Protein 1PD0 (pdb70)

Radius of gyration: 26.99 Å; Cα contacts (8 Å, |Δi|>4): 1681; chains: 2; bounding box: 67×77×67 Å

Solvent-accessible surface area: 30040 Å² total; per-residue (Å²): 127,116,13,25,113,41,145,102,26,36,4,49,108,36,38,71,8,42,18,68,11,25,120,109,109,24,19,93,44,18,20,35,79,139,70,22,38,43,68,60,172,124,0,23,5,41,58,90,24,3,36,1,0,0,7,0,0,0,42,33,45,84,19,27,169,108,0,94,6,12,6,0,0,10,0,22,2,11,34,40,1,71,34,117,59,114,76,17,52,59,13,135,84,26,22,25,9,47,0,158,153,37,100,1,9,2,2,1,2,0,48,32,39,90,148,17,158,74,2,98,2,22,5,18,139,42,16,6,99,21,47,177,95,2,76,181,181,160,60,24,91,71,40,29,1,0,74,8,1,16,3,4,1,48,18,29,175,124,35,41,192,89,162,30,4,5,3,3,3,0,0,0,1,0,0,0,34,39,0,42,156,24,13,1,4,45,6,0,1,67,4,0,48,141,25,3,120,44,5,10,43,112,34,110,98,1,82,0,2,4,0,0,0,3,46,6,2,12,21,5,84,7,53,85,35,99,123,127,92,73,54,81,85,54,78,78,34,162,157,108,135,50,21,23,10,33,8,126,39,1,59,107,20,0,57,58,4,0,75,81,0,42,110,71,9,124,97,21,140,56,75,49,0,0,1,0,8,0,0,92,15,0,37,142,23,6,12,72,52,3,1,3,0,0,0,1,2,3,14,28,1,57,58,25,83,4,111,17,141,252,92,68,16,1,108,77,8,4,50,57,0,30,151,36,48,0,0,0,1,0,0,0,0,6,68,80,38,1,13,1,46,23,4,1,23,0,0,16,76,5,0,1,12,9,31,22,10,25,12,5,13,28,187,63,100,22,6,51,64,41,0,26,36,8,0,16,51,5,1,12,2,6,3,0,5,33,0,43,0,71,4,40,23,7,81,11,15,116,17,25,103,36,26,15,0,8,39,47,172,116,57,57,55,0,32,0,9,0,0,7,2,13,4,8,7,6,0,34,4,53,9,71,114,56,11,135,36,74,28,0,12,0,0,0,8,0,42,0,1,12,5,31,39,53,36,35,0,13,3,0,1,2,0,0,1,1,10,119,39,20,36,45,0,1,5,2,0,2,19,10,0,0,0,8,8,29,2,9,30,0,4,45,74,12,85,112,62,42,52,86,60,0,42,87,40,0,37,114,6,0,54,33,1,1,35,14,1,87,170,50,30,179,129,75,65,57,2,63,0,0,29,28,0,46,0,2,0,0,0,0,4,0,0,17,5,21,30,0,0,30,33,63,168,14,37,60,0,11,26,8,26,12,9,4,39,2,29,2,25,4,19,137,11,4,10,27,10,3,3,4,42,0,7,15,0,50,99,21,57,114,115,2,0,72,85,146,108,84,31,44,62,14,131,46,34,18,0,8,64,96,66,24,79,178,106,0,0,3,0,1,1,16,10,45,28,0,0,0,38,0,0,18,84,9,91,64,61,23,0,95,44,0,20,29,57,115,66,14,150,101,12,43,42,2,43,80,71,15,50,94,22,128,158,14,114,24,0,80,19,0,50,24,0,6,82,35,11,25,89,34,60,16,8,4,34,30,3,3,1,12,0,0,40,3,118,120,206,95,14,53,14,9,66,99,11,2,63,10,13,6,9,16,30,140,40,152,125,29,52,20,7,136,86,2,0,93,62,2,51,73,129,24,63,255,62,138,0,26,30,15,11,60,73,167

Secondary structure (DSSP, 8-state):
-------EEEGGGS-S--GGGGGSPPPP----GGGSSS-SGGGS--TTTEEESBSSEESSHHHHHHH----EEEE-S--SSSTTSSPPPB--S----B-SSS-PBP-TT-EEETTTTEEE-TTT--EEEPPGGGG----GGGSHHHH-SEEEEE--GGG-SS-----BEEEEEE-SHHHHHHTHHHHHHHHHHTTTTTS--TTS--EE-EEEESSSEEEEE---GGG--EEE----TT--TTTSEETTTTHHHHHHHHHHHHHHTTT-------HHHHHHHHHHHHTTT-EEEEEEESS---SSTT------HHHHHHHHHTTTTEEEEEEEEESB---HHHHHHHHHTTT--EEEEET--TTSHHHHHHHHHHHHHHHH---EEEEEEEEEE-TTEEEEEEESSSB-SSSS-EEEEEE-SS--EEEEEEE-SPP-SSEEEEEEEEEEEETTTEEEEEEEEEEEEEES-HHHHHHTB-HHHHHHHHHHHHHHHHHHT-HHHHHHHHHHHHHHHHHHHHHH-------EEEGGGTTHHHHHHHHHTSTTT-SS---HHHHHHHHHHHHHS-HHHHHHHHS-EEEE-TT--SSTTSB--PBP-PPPBPSSGGG--TT-EEEEE-SS-EEEEE-TT--HHHHHHHHS-S-GGGS--EE-PPP--TT-HHHHHHHHHHHHHT--SS------EEEEE---HHHHHHHHHHHHT-TTS-BTTB--HHHHHHHHHHHT--/-B--SSTT--

B-factor: mean 50.86, std 12.51, range [22.78, 99.87]

Organism: Saccharomyces cerevisiae (strain ATCC 204508 / S288c) (NCBI:txid559292)

CATH classification: 1.20.120.730 (+4 more: 2.30.30.380, 2.60.40.1670, 3.40.50.410)

InterPro domains:
  IPR006895 Zinc finger, Sec23/Sec24-type [PF04810] (228-264)
  IPR006896 Sec23/Sec24, trunk domain [PF04811] (301-548)
  IPR006900 Sec23/Sec24, helical domain [PF04815] (647-749)
  IPR007123 Gelsolin-like domain [PF00626] (781-856)
  IPR012990 Sec23/Sec24, beta-sandwich [PF08033] (554-636)
  IPR029006 ADF-H/Gelsolin-like domain superfamily [G3DSA:3.40.20.10] (754-905)
  IPR036174 Zinc finger, Sec23/Sec24-type superfamily [SSF82919] (217-299)
  IPR036175 Sec23/Sec24 helical domain superfamily [SSF81811] (647-753)
  IPR036180 Gelsolin-like domain superfamily [SSF82754] (754-925)
  IPR036465 von Willebrand factor A-like domain superfamily [G3DSA:3.40.50.410] (303-550)
  IPR036465 von Willebrand factor A-like domain superfamily [SSF53300] (301-552)
  IPR041742 Sec24-like, trunk domain [cd01479] (301-552)
  IPR050550 SEC23/SEC24 family, SEC24 subfamily [PTHR13803] (19-924)

Sequence (744 aa):
RPMNQLYPIDLLTELPPPITDLTLPPPPLVIPPERMLVPSELSNASPDYIRSTLNAVPKNSSLLKKSKLPFGLVIRPYQHLYDDIDPPPLNEDGLIVRCRRCRSYMNPFVTFIEQGRRWRCNFCRLANDVPMQMDQPKSRYDRNEIKCAVMEYMAPKEYTLRQPPPATYCFLIDVSQSSIKSGLLATTINTLLQNLDSIPNHDERTRISILCVDNAIHYFKIPLDSENINMMDIADLEEPNSMVVSLKACRQNIETLLTKIPQIFQSNLITNFALGPALKSAYHLIGGVGGKIIVVSGTLPNLGIGKLQRDSFYKNFTIDCSKVQITVDLFLASEDYMDVASLSNLSRFTAGQTHFYPGFSGKNPNDIVKFSTEFAKHISMDFCMETVMRARGSTGLRMSRFYGHFFNRSSDLCAFSTMPRDQSYLFEVNVDESIMADYCYVQVAVLLSLNNSQRRIRIITLAMPTTESLAEVYASADQLAIASFYNSKAVEKALNSSLDDARVLINKSVQDILATYKKEIVGGAPLRLCANLRMFPLLMHSLTKHMAFRSGIVPSDHRASALNNLESLPLKYLIKNIYPDVYSLHDMADEAGLPVGTIVLPQPINATSSLFERYGLYLIDNGNELFLWMGGDAVPALVFDVFGTQDIFDIPIGKQEIPVVENSEFNQRVRNIINQLRNHDDVITYQSLYIVRGAAREVATLRLWASSTLVEDKILNNESYREFLQIMKARISKTYNNSNPFMT

Nearest PDB structures (foldseek):
  1pd0-assembly1_A  TM=1.001E+00  e=0.000E+00  Saccharomyces cerevisiae
  1pcx-assembly1_A  TM=1.001E+00  e=0.000E+00  Saccharomyces cerevisiae
  1pd1-assembly1_A  TM=1.001E+00  e=0.000E+00  Saccharomyces cerevisiae
  3eh1-assembly1_A  TM=9.092E-01  e=3.260E-82  Homo sapiens
  2nut-assembly1_B  TM=8.930E-01  e=1.248E-79  Homo sapiens

Foldseek 3Di:
DPQFFFFKDFLLVQPPPPVVLLPDDFFDFDDDPVQFPADDPQQFFDVQAKDWLFQAAALFFVLQVLLLFFTKMWGALFFFLDCVPPHAAEAEPQDWDADPPQRDTQARRWAQDDVNQWIQDQFERDIGGDDPVCQDVPHVCVDCRRHGLWYKYFHDPVLDDDFFFAAFEEEEEELAPQCLQQCVLVLVLVLCLVFLVLFDCLAQAYKYAYWYFFQWTWFFQQDFPVPDTDIDTGNPLVDEHSGTDRCPRRVVRVNVVSVCVCVVSNPHNGQAGACLSNLVVVCVHQLVAEHEYEYEDAHQHCHHPPGDDCDCSLVVSLVVCLVRLYAYEEEHAYCDDHPCVVVQVNRQAQQYGYHYHHHRGVVDVLSSVQSSLLVNSQSSGWKWAQKKKAKRKGPQKDFDDKFTRFHDDPDRMTTHRMHTQFWIIMTGMHGHDRHDDQKMKMKMWMFTQTNNSTTMIIIRIHMHGYDNDSSSRQSSRQQLVSLLVLLQVLLVCPSVPNLVVSLVSLLVSVLSNQLSCPVVDDPDQGSMGGDNNSCNLVQSLLQCLQLCRDDDDDDSNVNSNSSSCLRIGNSSLNSCLSAKFKAWQVPFDPQQLDPCLAGDHGHGDALACVPVDLQTWMWIDNSQAIETEGRQNHQLVVVCLWANGSDLVPDDFFQDDTDDRPPRSSNSSVNNNLVNSQDDRRHSGGHTYGYAYHPPVSNVVVCLVSSSNSSQPDDDPRHGSSVSSVVSSVVSDD/DDDDVDPPDD

Structure (mmCIF, N/CA/C/O backbone):
data_1PD0
#
_entry.id   1PD0
#
_cell.length_a   94.527
_cell.length_b   94.527
_cell.length_c   197.935
_cell.angle_alpha   90.00
_cell.angle_beta   90.00
_cell.angle_gamma   120.00
#
_symmetry.space_group_name_H-M   'P 32 2 1'
#
loop_
_entity.id
_entity.type
_entity.pdbx_description
1 polymer 'Protein transport protein Sec24'
2 polymer 'COPII-binding peptide of the integral membrane protein SED5'
3 non-polymer 'ZINC ION'
4 water water
#
loop_
_atom_site.group_PDB
_atom_site.id
_atom_site.type_symbol
_atom_site.label_atom_id
_atom_site.label_alt_id
_atom_site.label_comp_id
_atom_site.label_asym_id
_atom_site.label_entity_id
_atom_site.label_seq_id
_atom_site.pdbx_PDB_ins_code
_atom_site.Cartn_x
_atom_site.Cartn_y
_atom_site.Cartn_z
_atom_site.occupancy
_atom_site.B_iso_or_equiv
_atom_site.auth_seq_id
_atom_site.auth_comp_id
_atom_site.auth_asym_id
_atom_site.auth_atom_id
_atom_site.pdbx_PDB_model_num
ATOM 1 N N . ARG A 1 17 ? -7.972 83.437 42.320 1.00 87.24 133 ARG A N 1
ATOM 2 C CA . ARG A 1 17 ? -6.910 82.428 42.026 1.00 86.96 133 ARG A CA 1
ATOM 3 C C . ARG A 1 17 ? -7.291 81.506 40.868 1.00 85.95 133 ARG A C 1
ATOM 4 O O . ARG A 1 17 ? -8.467 81.389 40.509 1.00 85.69 133 ARG A O 1
ATOM 12 N N . PRO A 1 18 ? -6.290 80.846 40.261 1.00 84.48 134 PRO A N 1
ATOM 13 C CA . PRO A 1 18 ? -6.495 79.928 39.135 1.00 82.16 134 PRO A CA 1
ATOM 14 C C . PRO A 1 18 ? -7.363 78.705 39.436 1.00 79.01 134 PRO A C 1
ATOM 15 O O . PRO A 1 18 ? -7.035 77.599 39.008 1.00 79.53 134 PRO A O 1
ATOM 19 N N . MET A 1 19 ? -8.461 78.893 40.164 1.00 74.77 135 MET A N 1
ATOM 20 C CA . MET A 1 19 ? -9.348 77.772 40.475 1.00 70.53 135 MET A CA 1
ATOM 21 C C . MET A 1 19 ? -9.816 77.103 39.181 1.00 68.68 135 MET A C 1
ATOM 22 O O . MET A 1 19 ? -10.358 77.767 38.298 1.00 69.06 135 MET A O 1
ATOM 27 N N . ASN A 1 20 ? -9.597 75.794 39.070 1.00 67.01 136 ASN A N 1
ATOM 28 C CA . ASN A 1 20 ? -10.005 75.036 37.885 1.00 64.97 136 ASN A CA 1
ATOM 29 C C . ASN A 1 20 ? -11.384 75.489 37.413 1.00 64.72 136 ASN A C 1
ATOM 30 O O . ASN A 1 20 ? -12.292 75.679 38.221 1.00 63.76 136 ASN A O 1
ATOM 35 N N . GLN A 1 21 ? -11.546 75.653 36.105 1.00 65.43 137 GLN A N 1
ATOM 36 C CA . GLN A 1 21 ? -12.827 76.098 35.566 1.00 66.76 137 GLN A CA 1
ATOM 37 C C . GLN A 1 21 ? -13.751 74.989 35.082 1.00 65.10 137 GLN A C 1
ATOM 38 O O . GLN A 1 21 ? -13.302 73.929 34.651 1.00 63.83 137 GLN A O 1
ATOM 44 N N . LEU A 1 22 ? -15.050 75.259 35.154 1.00 63.52 138 LEU A N 1
ATOM 45 C CA . LEU A 1 22 ? -16.068 74.315 34.717 1.00 62.66 138 LEU A CA 1
ATOM 46 C C . LEU A 1 22 ? -16.146 74.295 33.184 1.00 62.61 138 LEU A C 1
ATOM 47 O O . LEU A 1 22 ? -16.313 75.342 32.557 1.00 63.41 138 LEU A O 1
ATOM 52 N N . TYR A 1 23 ? -16.005 73.115 32.583 1.00 61.94 139 TYR A N 1
ATOM 53 C CA . TYR A 1 23 ? -16.090 72.966 31.125 1.00 62.15 139 TYR A CA 1
ATOM 54 C C . TYR A 1 23 ? -17.289 72.088 30.792 1.00 60.19 139 TYR A C 1
ATOM 55 O O . TYR A 1 23 ? -17.171 70.866 30.692 1.00 59.45 139 TYR A O 1
ATOM 64 N N . PRO A 1 24 ? -18.467 72.704 30.614 1.00 59.62 140 PRO A N 1
ATOM 65 C CA . PRO A 1 24 ? -19.694 71.965 30.299 1.00 58.27 140 PRO A CA 1
ATOM 66 C C . PRO A 1 24 ? -19.669 71.180 28.996 1.00 57.04 140 PRO A C 1
ATOM 67 O O . PRO A 1 24 ? -19.119 71.632 27.985 1.00 57.01 140 PRO A O 1
ATOM 71 N N . ILE A 1 25 ? -20.264 69.991 29.041 1.00 54.39 141 ILE A N 1
ATOM 72 C CA . ILE A 1 25 ? -20.352 69.116 27.879 1.00 51.97 141 ILE A CA 1
ATOM 73 C C . ILE A 1 25 ? -21.725 68.464 27.865 1.00 50.82 141 ILE A C 1
ATOM 74 O O . ILE A 1 25 ? -22.443 68.485 28.864 1.00 49.21 141 ILE A O 1
ATOM 79 N N . ASP A 1 26 ? -22.076 67.890 26.721 1.00 50.35 142 ASP A N 1
ATOM 80 C CA . ASP A 1 26 ? -23.336 67.185 26.551 1.00 49.75 142 ASP A CA 1
ATOM 81 C C . ASP A 1 26 ? -22.909 65.734 26.378 1.00 50.03 142 ASP A C 1
ATOM 82 O O . ASP A 1 26 ? -22.210 65.410 25.422 1.00 50.22 142 ASP A O 1
ATOM 87 N N . LEU A 1 27 ? -23.307 64.860 27.295 1.00 49.96 143 LEU A N 1
ATOM 88 C CA . LEU A 1 27 ? -22.918 63.460 27.181 1.00 49.85 143 LEU A CA 1
ATOM 89 C C . LEU A 1 27 ? -23.441 62.784 25.914 1.00 51.39 143 LEU A C 1
ATOM 90 O O . LEU A 1 27 ? -22.804 61.874 25.386 1.00 51.51 143 LEU A O 1
ATOM 95 N N . LEU A 1 28 ? -24.586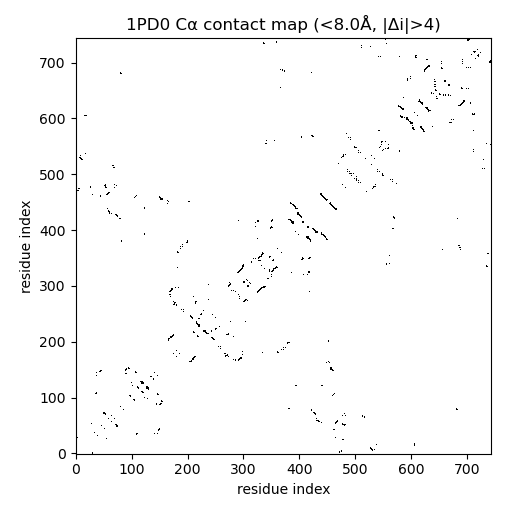 63.244 25.414 1.00 52.78 144 LEU A N 1
ATOM 96 C CA . LEU A 1 28 ? -25.188 62.654 24.219 1.00 53.56 144 LEU A CA 1
ATOM 97 C C . LEU A 1 28 ? -24.452 63.013 22.931 1.00 54.11 144 LEU A C 1
ATOM 98 O O . LEU A 1 28 ? -24.635 62.371 21.897 1.00 53.90 144 LEU A O 1
ATOM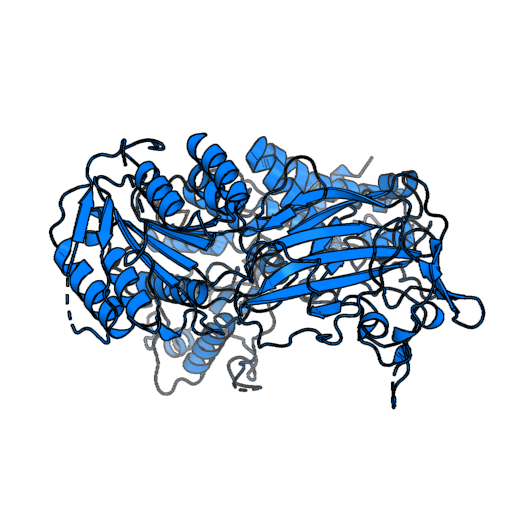 103 N N . THR A 1 29 ? -23.610 64.034 23.009 1.00 55.04 145 THR A N 1
ATOM 104 C CA . THR A 1 29 ? -22.834 64.503 21.866 1.00 55.60 145 THR A CA 1
ATOM 105 C C . THR A 1 29 ? -21.459 63.832 21.824 1.00 55.98 145 THR A C 1
ATOM 106 O O . THR A 1 29 ? -20.671 64.046 20.898 1.00 56.80 145 THR A O 1
ATOM 110 N N . GLU A 1 30 ? -21.178 62.995 22.816 1.00 55.27 146 GLU A N 1
ATOM 111 C CA . GLU A 1 30 ? -19.886 62.336 22.874 1.00 53.92 146 GLU A CA 1
ATOM 112 C C . GLU A 1 30 ? -19.975 60.816 22.845 1.00 54.01 146 GLU A C 1
ATOM 113 O O . GLU A 1 30 ? -19.536 60.134 23.778 1.00 56.42 146 GLU A O 1
ATOM 119 N N . LEU A 1 31 ? -20.547 60.289 21.766 1.00 52.20 147 LEU A N 1
ATOM 120 C CA . LEU A 1 31 ? -20.669 58.849 21.600 1.00 50.88 147 LEU A CA 1
ATOM 121 C C . LEU A 1 31 ? -20.164 58.434 20.230 1.00 49.91 147 LEU A C 1
ATOM 122 O O . LEU A 1 31 ? -20.551 58.998 19.216 1.00 48.73 147 LEU A O 1
ATOM 127 N N . PRO A 1 32 ? -19.265 57.442 20.186 1.00 51.44 148 PRO A N 1
ATOM 128 C CA . PRO A 1 32 ? -18.707 56.702 21.328 1.00 50.99 148 PRO A CA 1
ATOM 129 C C . PRO A 1 32 ? -18.024 57.606 22.354 1.00 50.75 148 PRO A C 1
ATOM 130 O O . PRO A 1 32 ? -17.675 58.751 22.057 1.00 52.63 148 PRO A O 1
ATOM 134 N N . PRO A 1 33 ? -17.825 57.104 23.580 1.00 49.57 149 PRO A N 1
ATOM 135 C CA . PRO A 1 33 ? -17.170 57.917 24.616 1.00 47.95 149 PRO A CA 1
ATOM 136 C C . PRO A 1 33 ? -15.700 58.172 24.258 1.00 44.79 149 PRO A C 1
ATOM 137 O O . PRO A 1 33 ? -15.052 57.311 23.666 1.00 44.16 149 PRO A O 1
ATOM 141 N N . PRO A 1 34 ? -15.166 59.358 24.602 1.00 42.61 150 PRO A N 1
ATOM 142 C CA . PRO A 1 34 ? -13.765 59.718 24.323 1.00 42.74 150 PRO A CA 1
ATOM 143 C C . PRO A 1 34 ? -12.879 58.970 25.330 1.00 43.52 150 PRO A C 1
ATOM 144 O O . PRO A 1 34 ? -12.228 59.582 26.183 1.00 42.57 150 PRO A O 1
ATOM 148 N N . ILE A 1 35 ? -12.859 57.647 25.228 1.00 44.06 151 ILE A N 1
ATOM 149 C CA . ILE A 1 35 ? -12.104 56.834 26.167 1.00 44.81 151 ILE A CA 1
ATOM 150 C C . ILE A 1 35 ? -10.648 57.201 26.385 1.00 45.04 151 ILE A C 1
ATOM 151 O O . ILE A 1 35 ? -9.993 56.600 27.243 1.00 44.92 151 ILE A O 1
ATOM 156 N N . THR A 1 36 ? -10.127 58.164 25.625 1.00 43.19 152 THR A N 1
ATOM 157 C CA . THR A 1 36 ? -8.741 58.567 25.829 1.00 42.61 152 THR A CA 1
ATOM 158 C C . THR A 1 36 ? -8.647 59.270 27.188 1.00 42.16 152 THR A C 1
ATOM 159 O O . THR A 1 36 ? -7.576 59.331 27.794 1.00 41.41 152 THR A O 1
ATOM 163 N N . ASP A 1 37 ? -9.781 59.777 27.668 1.00 41.14 153 ASP A N 1
ATOM 164 C CA . ASP A 1 37 ? -9.837 60.464 28.958 1.00 42.61 153 ASP A CA 1
ATOM 165 C C . ASP A 1 37 ? -9.399 59.574 30.120 1.00 43.34 153 ASP A C 1
ATOM 166 O O . ASP A 1 37 ? -8.854 60.060 31.113 1.00 41.60 153 ASP A O 1
ATOM 171 N N . LEU A 1 38 ? -9.647 58.274 30.004 1.00 43.81 154 LEU A N 1
ATOM 172 C CA . LEU A 1 38 ? -9.274 57.350 31.064 1.00 45.04 154 LEU A CA 1
ATOM 173 C C . LEU A 1 38 ? -7.791 57.467 31.399 1.00 46.13 154 LEU A C 1
ATOM 174 O O . LEU A 1 38 ? -7.363 57.040 32.476 1.00 47.79 154 LEU A O 1
ATOM 179 N N . THR A 1 39 ? -7.014 58.053 30.489 1.00 44.52 155 THR A N 1
ATOM 180 C CA . THR A 1 39 ? -5.577 58.186 30.702 1.00 45.26 155 THR A CA 1
ATOM 181 C C . THR A 1 39 ? -5.078 59.581 31.067 1.00 45.74 155 THR A C 1
ATOM 182 O O . THR A 1 39 ? -3.880 59.769 31.270 1.00 47.36 155 THR A O 1
ATOM 186 N N . LEU A 1 40 ? -5.974 60.558 31.150 1.00 45.11 156 LEU A N 1
ATOM 187 C CA . LEU A 1 40 ? -5.571 61.917 31.514 1.00 45.25 156 LEU A CA 1
ATOM 188 C C . LEU A 1 40 ? -5.382 62.044 33.031 1.00 45.80 156 LEU A C 1
ATOM 189 O O . LEU A 1 40 ? -6.033 61.343 33.806 1.00 46.13 156 LEU A O 1
ATOM 194 N N . PRO A 1 41 ? -4.480 62.940 33.474 1.00 45.06 157 PRO A N 1
ATOM 195 C CA . PRO A 1 41 ? -4.268 63.103 34.918 1.00 42.36 157 PRO A CA 1
ATOM 196 C C . PRO A 1 41 ? -5.498 63.795 35.491 1.00 39.81 157 PRO A C 1
ATOM 197 O O . PRO A 1 41 ? -6.274 64.400 34.756 1.00 37.81 157 PRO A O 1
ATOM 201 N N . PRO A 1 42 ? -5.694 63.716 36.809 1.00 38.21 158 PRO A N 1
ATOM 202 C CA . PRO A 1 42 ? -6.857 64.366 37.416 1.00 40.49 158 PRO A CA 1
ATOM 203 C C . PRO A 1 42 ? -6.737 65.889 37.383 1.00 41.50 158 PRO A C 1
ATOM 204 O O . PRO A 1 42 ? -5.702 66.427 37.006 1.00 41.80 158 PRO A O 1
ATOM 208 N N . PRO A 1 43 ? -7.807 66.608 37.759 1.00 42.82 159 PRO A N 1
ATOM 209 C CA . PRO A 1 43 ? -7.737 68.072 37.747 1.00 44.46 159 PRO A CA 1
ATOM 210 C C . PRO A 1 43 ? -6.548 68.563 38.580 1.00 46.88 159 PRO A C 1
ATOM 211 O O . PRO A 1 43 ? -6.165 67.930 39.569 1.00 48.21 159 PRO A O 1
ATOM 215 N N . PRO A 1 44 ? -5.946 69.696 38.192 1.00 47.06 160 PRO A N 1
ATOM 216 C CA . PRO A 1 44 ? -4.804 70.200 38.958 1.00 45.66 160 PRO A CA 1
ATOM 217 C C . PRO A 1 44 ? -5.181 70.612 40.376 1.00 45.25 160 PRO A C 1
ATOM 218 O O . PRO A 1 44 ? -6.344 70.887 40.676 1.00 43.63 160 PRO A O 1
ATOM 222 N N . LEU A 1 45 ? -4.179 70.636 41.247 1.00 45.48 161 LEU A N 1
ATOM 223 C CA . LEU A 1 45 ? -4.362 71.049 42.630 1.00 43.05 161 LEU A CA 1
ATOM 224 C C . LEU A 1 45 ? -3.852 72.479 42.695 1.00 41.17 161 LEU A C 1
ATOM 225 O O . LEU A 1 45 ? -2.655 72.709 42.816 1.00 41.57 161 LEU A O 1
ATOM 230 N N . VAL A 1 46 ? -4.776 73.430 42.591 1.00 42.01 162 VAL A N 1
ATOM 231 C CA . VAL A 1 46 ? -4.467 74.859 42.600 1.00 42.31 162 VAL A CA 1
ATOM 232 C C . VAL A 1 46 ? -3.872 75.381 43.905 1.00 43.60 162 VAL A C 1
ATOM 233 O O . VAL A 1 46 ? -4.595 75.858 44.778 1.00 43.72 162 VAL A O 1
ATOM 237 N N . ILE A 1 47 ? -2.556 75.294 44.040 1.00 45.06 163 ILE A N 1
ATOM 238 C CA . ILE A 1 47 ? -1.904 75.795 45.235 1.00 46.97 163 ILE A CA 1
ATOM 239 C C . ILE A 1 47 ? -0.882 76.843 44.822 1.00 47.91 163 ILE A C 1
ATOM 240 O O . ILE A 1 47 ? 0.109 76.520 44.169 1.00 48.83 163 ILE A O 1
ATOM 245 N N . PRO A 1 48 ? -1.110 78.116 45.188 1.00 49.11 164 PRO A N 1
ATOM 246 C CA . PRO A 1 48 ? -0.154 79.168 44.815 1.00 49.53 164 PRO A CA 1
ATOM 247 C C . PRO A 1 48 ? 1.187 78.902 45.491 1.00 50.18 164 PRO A C 1
ATOM 248 O O . PRO A 1 48 ? 1.239 78.254 46.534 1.00 51.88 164 PRO A O 1
ATOM 252 N N . PRO A 1 49 ? 2.287 79.395 44.905 1.00 50.04 165 PRO A N 1
ATOM 253 C CA . PRO A 1 49 ? 3.642 79.214 45.436 1.00 50.44 165 PRO A CA 1
ATOM 254 C C . PRO A 1 49 ? 3.878 79.667 46.881 1.00 50.80 165 PRO A C 1
ATOM 255 O O . PRO A 1 49 ? 4.718 79.094 47.579 1.00 49.69 165 PRO A O 1
ATOM 259 N N . GLU A 1 50 ? 3.143 80.681 47.329 1.00 51.79 166 GLU A N 1
ATOM 260 C CA . GLU A 1 50 ? 3.307 81.195 48.689 1.00 55.93 166 GLU A CA 1
ATOM 261 C C . GLU A 1 50 ? 2.934 80.197 49.785 1.00 56.97 166 GLU A C 1
ATOM 262 O O . GLU A 1 50 ? 3.500 80.242 50.878 1.00 57.51 166 GLU A O 1
ATOM 268 N N . ARG A 1 51 ? 1.988 79.304 49.503 1.00 57.43 167 ARG A N 1
ATOM 269 C CA . ARG A 1 51 ? 1.554 78.331 50.497 1.00 57.61 167 ARG A CA 1
ATOM 270 C C . ARG A 1 51 ? 2.565 77.198 50.697 1.00 56.69 167 ARG A C 1
ATOM 271 O O . ARG A 1 51 ? 2.451 76.427 51.645 1.00 56.92 167 ARG A O 1
ATOM 279 N N . MET A 1 52 ? 3.562 77.113 49.820 1.00 55.10 168 MET A N 1
ATOM 280 C CA . MET A 1 52 ? 4.585 76.074 49.925 1.00 55.09 168 MET A CA 1
ATOM 281 C C . MET A 1 52 ? 5.950 76.646 50.312 1.00 54.46 168 MET A C 1
ATOM 282 O O . MET A 1 52 ? 6.438 77.580 49.680 1.00 55.09 168 MET A O 1
ATOM 287 N N . LEU A 1 53 ? 6.576 76.075 51.337 1.00 53.42 169 LEU A N 1
ATOM 288 C CA . LEU A 1 53 ? 7.880 76.549 51.788 1.00 52.10 169 LEU A CA 1
ATOM 289 C C . LEU A 1 53 ? 8.910 76.605 50.663 1.00 52.16 169 LEU A C 1
ATOM 290 O O . LEU A 1 53 ? 9.664 77.574 50.558 1.00 54.31 169 LEU A O 1
ATOM 295 N N . VAL A 1 54 ? 8.946 75.566 49.831 1.00 51.71 170 VAL A N 1
ATOM 296 C CA . VAL A 1 54 ? 9.878 75.504 48.701 1.00 50.84 170 VAL A CA 1
ATOM 297 C C . VAL A 1 54 ? 9.143 74.984 47.457 1.00 52.65 170 VAL A C 1
ATOM 298 O O . VAL A 1 54 ? 9.174 73.783 47.142 1.00 51.73 170 VAL A O 1
ATOM 302 N N . PRO A 1 55 ? 8.470 75.897 46.733 1.00 53.51 171 PRO A N 1
ATOM 303 C CA . PRO A 1 55 ? 7.706 75.589 45.519 1.00 53.74 171 PRO A CA 1
ATOM 304 C C . PRO A 1 55 ? 8.439 74.736 44.485 1.00 54.38 171 PRO A C 1
ATOM 305 O O . PRO A 1 55 ? 9.563 75.043 44.084 1.00 55.29 171 PRO A O 1
ATOM 309 N N . SER A 1 56 ? 7.778 73.661 44.065 1.00 54.67 172 SER A N 1
ATOM 310 C CA . SER A 1 56 ? 8.297 72.732 43.070 1.00 54.43 172 SER A CA 1
ATOM 311 C C . SER A 1 56 ? 7.170 71.750 42.812 1.00 56.98 172 SER A C 1
ATOM 312 O O . SER A 1 56 ? 6.129 71.824 43.460 1.00 57.32 172 SER A O 1
ATOM 315 N N . GLU A 1 57 ? 7.361 70.828 41.877 1.00 59.33 173 GLU A N 1
ATOM 316 C CA . GLU A 1 57 ? 6.303 69.868 41.602 1.00 60.36 173 GLU A CA 1
ATOM 317 C C . GLU A 1 57 ? 6.247 68.839 42.716 1.00 58.38 173 GLU A C 1
ATOM 318 O O . GLU A 1 57 ? 5.202 68.247 42.976 1.00 59.46 173 GLU A O 1
ATOM 324 N N . LEU A 1 58 ? 7.372 68.654 43.395 1.00 55.17 174 LEU A N 1
ATOM 325 C CA . LEU A 1 58 ? 7.459 67.700 44.490 1.00 51.88 174 LEU A CA 1
ATOM 326 C C . LEU A 1 58 ? 6.904 68.233 45.814 1.00 51.28 174 LEU A C 1
ATOM 327 O O . LEU A 1 58 ? 6.852 67.505 46.813 1.00 51.29 174 LEU A O 1
ATOM 332 N N . SER A 1 59 ? 6.475 69.491 45.817 1.00 49.45 175 SER A N 1
ATOM 333 C CA . SER A 1 59 ? 5.964 70.128 47.029 1.00 49.54 175 SER A CA 1
ATOM 334 C C . SER A 1 59 ? 4.539 69.732 47.440 1.00 48.38 175 SER A C 1
ATOM 335 O O . SER A 1 59 ? 4.119 69.998 48.567 1.00 48.74 175 SER A O 1
ATOM 338 N N . ASN A 1 60 ? 3.792 69.120 46.526 1.00 47.61 176 ASN A N 1
ATOM 339 C CA . ASN A 1 60 ? 2.439 68.650 46.825 1.00 44.85 176 ASN A CA 1
ATOM 340 C C . ASN A 1 60 ? 2.406 67.181 46.418 1.00 43.84 176 ASN A C 1
ATOM 341 O O . ASN A 1 60 ? 3.119 66.765 45.505 1.00 41.20 176 ASN A O 1
ATOM 346 N N . ALA A 1 61 ? 1.585 66.397 47.104 1.00 44.51 177 ALA A N 1
ATOM 347 C CA . ALA A 1 61 ? 1.493 64.968 46.838 1.00 43.68 177 ALA A CA 1
ATOM 348 C C . ALA A 1 61 ? 1.090 64.612 45.414 1.00 43.54 177 ALA A C 1
ATOM 349 O O . ALA A 1 61 ? 0.135 65.163 44.852 1.00 43.17 177 ALA A O 1
ATOM 351 N N . SER A 1 62 ? 1.844 63.683 44.840 1.00 42.57 178 SER A N 1
ATOM 352 C CA . SER A 1 62 ? 1.602 63.199 43.494 1.00 42.19 178 SER A CA 1
ATOM 353 C C . SER A 1 62 ? 0.374 62.303 43.474 1.00 42.75 178 SER A C 1
ATOM 354 O O . SER A 1 62 ? 0.085 61.605 44.446 1.00 43.25 178 SER A O 1
ATOM 357 N N . PRO A 1 63 ? -0.362 62.306 42.357 1.00 43.13 179 PRO A N 1
ATOM 358 C CA . PRO A 1 63 ? -1.561 61.473 42.235 1.00 42.82 179 PRO A CA 1
ATOM 359 C C . PRO A 1 63 ? -1.214 59.987 42.395 1.00 42.62 179 PRO A C 1
ATOM 360 O O . PRO A 1 63 ? -2.081 59.170 42.697 1.00 43.58 179 PRO A O 1
ATOM 364 N N . ASP A 1 64 ? 0.052 59.636 42.193 1.00 40.47 180 ASP A N 1
ATOM 365 C CA . ASP A 1 64 ? 0.464 58.239 42.318 1.00 40.60 180 ASP A CA 1
ATOM 366 C C . ASP A 1 64 ? 0.423 57.700 43.752 1.00 39.94 180 ASP A C 1
ATOM 367 O O . ASP A 1 64 ? 0.286 56.488 43.960 1.00 38.54 180 ASP A O 1
ATOM 372 N N . TYR A 1 65 ? 0.549 58.590 44.736 1.00 38.96 181 TYR A N 1
ATOM 373 C CA . TYR A 1 65 ? 0.513 58.179 46.134 1.00 38.06 181 TYR A CA 1
ATOM 374 C C . TYR A 1 65 ? -0.839 58.456 46.774 1.00 38.47 181 TYR A C 1
ATOM 375 O O . TYR A 1 65 ? -1.286 57.699 47.635 1.00 40.51 181 TYR A O 1
ATOM 384 N N . ILE A 1 66 ? -1.482 59.543 46.372 1.00 35.17 182 ILE A N 1
ATOM 385 C CA . ILE A 1 66 ? -2.772 59.874 46.942 1.00 35.39 182 ILE A CA 1
ATOM 386 C C . ILE A 1 66 ? -3.579 60.692 45.955 1.00 35.96 182 ILE A C 1
ATOM 387 O O . ILE A 1 66 ? -3.050 61.577 45.285 1.00 36.35 182 ILE A O 1
ATOM 392 N N . ARG A 1 67 ? -4.858 60.357 45.843 1.00 36.13 183 ARG A N 1
ATOM 393 C CA . ARG A 1 67 ? -5.765 61.061 44.949 1.00 36.16 183 ARG A CA 1
ATOM 394 C C . ARG A 1 67 ? -7.079 61.309 45.676 1.00 36.93 183 ARG A C 1
ATOM 395 O O . ARG A 1 67 ? -7.784 60.370 46.057 1.00 36.84 183 ARG A O 1
ATOM 403 N N . SER A 1 68 ? -7.384 62.579 45.895 1.00 36.62 184 SER A N 1
ATOM 404 C CA . SER A 1 68 ? -8.625 62.949 46.547 1.00 38.54 184 SER A CA 1
ATOM 405 C C . SER A 1 68 ? -9.706 62.946 45.488 1.00 39.01 184 SER A C 1
ATOM 406 O O . SER A 1 68 ? -9.458 63.349 44.345 1.00 38.75 184 SER A O 1
ATOM 409 N N . THR A 1 69 ? -10.895 62.487 45.865 1.00 38.30 185 THR A N 1
ATOM 410 C CA . THR A 1 69 ? -12.021 62.469 44.943 1.00 39.90 185 THR A CA 1
ATOM 411 C C . THR A 1 69 ? -12.335 63.926 44.618 1.00 41.56 185 THR A C 1
ATOM 412 O O . THR A 1 69 ? -12.950 64.239 43.598 1.00 42.54 185 THR A O 1
ATOM 416 N N . LEU A 1 70 ? -11.887 64.813 45.498 1.00 41.93 186 LEU A N 1
ATOM 417 C CA . LEU A 1 70 ? -12.120 66.237 45.344 1.00 43.01 186 LEU A CA 1
ATOM 418 C C . LEU A 1 70 ? -10.828 67.031 45.505 1.00 44.86 186 LEU A C 1
ATOM 419 O O . LEU A 1 70 ? -10.216 67.021 46.579 1.00 46.06 186 LEU A O 1
ATOM 424 N N . ASN A 1 71 ? -10.416 67.725 44.446 1.00 44.38 187 ASN A N 1
ATOM 425 C CA . ASN A 1 71 ? -9.209 68.529 44.512 1.00 42.87 187 ASN A CA 1
ATOM 426 C C . ASN A 1 71 ? -9.519 69.989 44.843 1.00 43.31 187 ASN A C 1
ATOM 427 O O . ASN A 1 71 ? -8.629 70.838 44.851 1.00 45.24 187 ASN A O 1
ATOM 432 N N . ALA A 1 72 ? -10.791 70.264 45.116 1.00 42.17 188 ALA A N 1
ATOM 433 C CA . ALA A 1 72 ? -11.264 71.590 45.519 1.00 41.31 188 ALA A CA 1
ATOM 434 C C . ALA A 1 72 ? -12.311 71.222 46.566 1.00 40.56 188 ALA A C 1
ATOM 435 O O . ALA A 1 72 ? -13.466 70.958 46.250 1.00 41.24 188 ALA A O 1
ATOM 437 N N . VAL A 1 73 ? -11.890 71.196 47.820 1.00 40.55 189 VAL A N 1
ATOM 438 C CA . VAL A 1 73 ? -12.755 70.769 48.904 1.00 40.59 189 VAL A CA 1
ATOM 439 C C . VAL A 1 73 ? -13.840 71.720 49.381 1.00 43.17 189 VAL A C 1
ATOM 440 O O . VAL A 1 73 ? -13.575 72.876 49.683 1.00 44.88 189 VAL A O 1
ATOM 444 N N . PRO A 1 74 ? -15.086 71.224 49.468 1.00 45.09 190 PRO A N 1
ATOM 445 C CA . PRO A 1 74 ? -16.233 72.014 49.917 1.00 46.92 190 PRO A CA 1
ATOM 446 C C . PRO A 1 74 ? -15.880 72.640 51.255 1.00 48.96 190 PRO A C 1
ATOM 447 O O . PRO A 1 74 ? -15.501 71.934 52.186 1.00 48.70 190 PRO A O 1
ATOM 451 N N . LYS A 1 75 ? -16.010 73.959 51.351 1.00 50.46 191 LYS A N 1
ATOM 452 C CA . LYS A 1 75 ? -15.659 74.668 52.575 1.00 51.10 191 LYS A CA 1
ATOM 453 C C . LYS A 1 75 ? -16.552 74.343 53.766 1.00 50.96 191 LYS A C 1
ATOM 454 O O . LYS A 1 75 ? -16.269 74.764 54.887 1.00 50.02 191 LYS A O 1
ATOM 460 N N . ASN A 1 76 ? -17.619 73.586 53.536 1.00 50.24 192 ASN A N 1
ATOM 461 C CA . ASN A 1 76 ? -18.510 73.224 54.628 1.00 51.38 192 ASN A CA 1
ATOM 462 C C . ASN A 1 76 ? -19.409 72.036 54.274 1.00 53.21 192 ASN A C 1
ATOM 463 O O . ASN A 1 76 ? -19.625 71.731 53.105 1.00 53.59 192 ASN A O 1
ATOM 468 N N . SER A 1 77 ? -19.930 71.376 55.303 1.00 55.39 193 SER A N 1
ATOM 469 C CA . SER A 1 77 ? -20.789 70.207 55.148 1.00 56.90 193 SER A CA 1
ATOM 470 C C . SER A 1 77 ? -21.964 70.371 54.201 1.00 57.80 193 SER A C 1
ATOM 471 O O . SER A 1 77 ? -22.098 69.615 53.239 1.00 59.88 193 SER A O 1
ATOM 474 N N . SER A 1 78 ? -22.829 71.340 54.482 1.00 57.84 194 SER A N 1
ATOM 475 C CA . SER A 1 78 ? -24.008 71.547 53.654 1.00 57.56 194 SER A CA 1
ATOM 476 C C . SER A 1 78 ? -23.653 71.581 52.172 1.00 55.99 194 SER A C 1
ATOM 477 O O . SER A 1 78 ? -24.413 71.086 51.343 1.00 56.58 194 SER A O 1
ATOM 480 N N . LEU A 1 79 ? -22.500 72.155 51.837 1.00 53.35 195 LEU A N 1
ATOM 481 C CA . LEU A 1 79 ? -22.086 72.223 50.443 1.00 51.37 195 LEU A CA 1
ATOM 482 C C . LEU A 1 79 ? -21.589 70.866 49.960 1.00 51.04 195 LEU A C 1
ATOM 483 O O . LEU A 1 79 ? -21.775 70.509 48.794 1.00 51.44 195 LEU A O 1
ATOM 488 N N . LEU A 1 80 ? -20.949 70.110 50.847 1.00 49.84 196 LEU A N 1
ATOM 489 C CA . LEU A 1 80 ? -20.462 68.787 50.471 1.00 49.30 196 LEU A CA 1
ATOM 490 C C . LEU A 1 80 ? -21.670 67.904 50.199 1.00 49.76 196 LEU A C 1
ATOM 491 O O . LEU A 1 80 ? -21.720 67.183 49.197 1.00 49.20 196 LEU A O 1
ATOM 496 N N . LYS A 1 81 ? -22.646 67.981 51.099 1.00 50.52 197 LYS A N 1
ATOM 497 C CA . LYS A 1 81 ? -23.862 67.194 50.983 1.00 51.59 197 LYS A CA 1
ATOM 498 C C . LYS A 1 81 ? -24.631 67.576 49.729 1.00 52.22 197 LYS A C 1
ATOM 499 O O . LYS A 1 81 ? -25.278 66.729 49.119 1.00 52.37 197 LYS A O 1
ATOM 505 N N . LYS A 1 82 ? -24.548 68.847 49.336 1.00 52.82 198 LYS A N 1
ATOM 506 C CA . LYS A 1 82 ? -25.250 69.318 48.147 1.00 53.69 198 LYS A CA 1
ATOM 507 C C . LYS A 1 82 ? -24.569 68.906 46.847 1.00 52.38 198 LYS A C 1
ATOM 508 O O . LYS A 1 82 ? -25.230 68.700 45.831 1.00 54.03 198 LYS A O 1
ATOM 514 N N . SER A 1 83 ? -23.249 68.793 46.867 1.00 51.06 199 SER A N 1
ATOM 515 C CA . SER A 1 83 ? -22.526 68.395 45.666 1.00 49.52 199 SER A CA 1
ATOM 516 C C . SER A 1 83 ? -22.912 66.977 45.281 1.00 48.68 199 SER A C 1
ATOM 517 O O . SER A 1 83 ? -22.975 66.642 44.101 1.00 48.74 199 SER A O 1
ATOM 520 N N . LYS A 1 84 ? -23.157 66.144 46.287 1.00 48.23 200 LYS A N 1
ATOM 521 C CA . LYS A 1 84 ? -23.514 64.751 46.060 1.00 47.17 200 LYS A CA 1
ATOM 522 C C . LYS A 1 84 ? -22.304 63.952 45.566 1.00 46.45 200 LYS A C 1
ATOM 523 O O . LYS A 1 84 ? -22.419 62.782 45.191 1.00 47.20 200 LYS A O 1
ATOM 529 N N . LEU A 1 85 ? -21.145 64.605 45.552 1.00 44.25 201 LEU A N 1
ATOM 530 C CA . LEU A 1 85 ? -19.902 63.964 45.156 1.00 41.33 201 LEU A CA 1
ATOM 531 C C . LEU A 1 85 ? -19.346 63.440 46.464 1.00 41.42 201 LEU A C 1
ATOM 532 O O . LEU A 1 85 ? -19.570 64.040 47.512 1.00 41.65 201 LEU A O 1
ATOM 537 N N . PRO A 1 86 ? -18.633 62.302 46.433 1.00 41.15 202 PRO A N 1
ATOM 538 C CA . PRO A 1 86 ? -18.082 61.763 47.679 1.00 39.04 202 PRO A CA 1
ATOM 539 C C . PRO A 1 86 ? -16.731 62.378 48.007 1.00 37.88 202 PRO A C 1
ATOM 540 O O . PRO A 1 86 ? -16.082 62.963 47.146 1.00 36.79 202 PRO A O 1
ATOM 544 N N . PHE A 1 87 ? -16.314 62.248 49.259 1.00 38.20 203 PHE A N 1
ATOM 545 C CA . PHE A 1 87 ? -15.018 62.763 49.678 1.00 37.24 203 PHE A CA 1
ATOM 546 C C . PHE A 1 87 ? -14.216 61.549 50.139 1.00 36.40 203 PHE A C 1
ATOM 547 O O . PHE A 1 87 ? -14.441 61.017 51.228 1.00 33.75 203 PHE A O 1
ATOM 555 N N . GLY A 1 88 ? -13.298 61.103 49.288 1.00 36.67 204 GLY A N 1
ATOM 556 C CA . GLY A 1 88 ? -12.485 59.947 49.613 1.00 36.74 204 GLY A CA 1
ATOM 557 C C . GLY A 1 88 ? -11.054 60.095 49.134 1.00 36.85 204 GLY A C 1
ATOM 558 O O . GLY A 1 88 ? -10.750 60.943 48.298 1.00 35.54 204 GLY A O 1
ATOM 559 N N . LEU A 1 89 ? -10.169 59.257 49.659 1.00 37.42 205 LEU A N 1
ATOM 560 C CA . LEU A 1 89 ? -8.772 59.323 49.274 1.00 38.82 205 LEU A CA 1
ATOM 561 C C . LEU A 1 89 ? -8.287 57.978 48.761 1.00 39.27 205 LEU A C 1
ATOM 562 O O . LEU A 1 89 ? -8.432 56.961 49.439 1.00 40.54 205 LEU A O 1
ATOM 567 N N . VAL A 1 90 ? -7.736 57.961 47.552 1.00 38.75 206 VAL A N 1
ATOM 568 C CA . VAL A 1 90 ? -7.198 56.718 47.024 1.00 37.88 206 VAL A CA 1
ATOM 569 C C . VAL A 1 90 ? -5.738 56.772 47.442 1.00 38.91 206 VAL A C 1
ATOM 570 O O . VAL A 1 90 ? -4.969 57.584 46.933 1.00 38.96 206 VAL A O 1
ATOM 574 N N . ILE A 1 91 ? -5.373 55.913 48.389 1.00 40.35 207 ILE A N 1
ATOM 575 C CA . ILE A 1 91 ? -4.024 55.864 48.935 1.00 40.61 207 ILE A CA 1
ATOM 576 C C . ILE A 1 91 ? -3.238 54.609 48.563 1.00 41.69 207 ILE A C 1
ATOM 577 O O . ILE A 1 91 ? -3.687 53.480 48.792 1.00 41.98 207 ILE A O 1
ATOM 582 N N . ARG A 1 92 ? -2.045 54.820 48.023 1.00 41.20 208 ARG A N 1
ATOM 583 C CA . ARG A 1 92 ? -1.169 53.731 47.610 1.00 41.17 208 ARG A CA 1
ATOM 584 C C . ARG A 1 92 ? 0.236 54.152 48.029 1.00 41.48 208 ARG A C 1
ATOM 585 O O . ARG A 1 92 ? 0.893 54.936 47.344 1.00 40.45 208 ARG A O 1
ATOM 593 N N . PRO A 1 93 ? 0.700 53.641 49.179 1.00 41.61 209 PRO A N 1
ATOM 594 C CA . PRO A 1 93 ? 2.008 53.913 49.784 1.00 41.90 209 PRO A CA 1
ATOM 595 C C . PRO A 1 93 ? 3.213 53.520 48.952 1.00 42.01 209 PRO A C 1
ATOM 596 O O . PRO A 1 93 ? 4.257 54.171 49.021 1.00 43.14 209 PRO A O 1
ATOM 600 N N . TYR A 1 94 ? 3.071 52.446 48.183 1.00 41.56 210 TYR A N 1
ATOM 601 C CA . TYR A 1 94 ? 4.155 51.959 47.348 1.00 41.14 210 TYR A CA 1
ATOM 602 C C . TYR A 1 94 ? 3.746 51.850 45.890 1.00 41.79 210 TYR A C 1
ATOM 603 O O . TYR A 1 94 ? 2.615 51.467 45.577 1.00 41.42 210 TYR A O 1
ATOM 612 N N . GLN A 1 95 ? 4.688 52.170 45.003 1.00 42.88 211 GLN A N 1
ATOM 613 C CA . GLN A 1 95 ? 4.438 52.181 43.568 1.00 42.47 211 GLN A CA 1
ATOM 614 C C . GLN A 1 95 ? 4.945 51.013 42.745 1.00 42.74 211 GLN A C 1
ATOM 615 O O . GLN A 1 95 ? 4.562 50.880 41.586 1.00 43.15 211 GLN A O 1
ATOM 621 N N . HIS A 1 96 ? 5.806 50.178 43.314 1.00 41.78 212 HIS A N 1
ATOM 622 C CA . HIS A 1 96 ? 6.361 49.057 42.561 1.00 42.41 212 HIS A CA 1
ATOM 623 C C . HIS A 1 96 ? 6.549 47.828 43.453 1.00 42.91 212 HIS A C 1
ATOM 624 O O . HIS A 1 96 ? 6.474 47.907 44.677 1.00 43.55 212 HIS A O 1
ATOM 631 N N . LEU A 1 97 ? 6.790 46.685 42.832 1.00 42.94 213 LEU A N 1
ATOM 632 C CA . LEU A 1 97 ? 6.983 45.461 43.581 1.00 43.56 213 LEU A CA 1
ATOM 633 C C . LEU A 1 97 ? 8.340 45.427 44.255 1.00 44.40 213 LEU A C 1
ATOM 634 O O . LEU A 1 97 ? 8.551 44.630 45.163 1.00 47.41 213 LEU A O 1
ATOM 639 N N . TYR A 1 98 ? 9.263 46.275 43.805 1.00 45.05 214 TYR A N 1
ATOM 640 C CA . TYR A 1 98 ? 10.612 46.318 44.378 1.00 44.17 214 TYR A CA 1
ATOM 641 C C . TYR A 1 98 ? 10.974 47.730 44.831 1.00 44.72 214 TYR A C 1
ATOM 642 O O . TYR A 1 98 ? 10.954 48.675 44.035 1.00 45.05 214 TYR A O 1
ATOM 651 N N . ASP A 1 99 ? 11.315 47.868 46.111 1.00 44.80 215 ASP A N 1
ATOM 652 C CA . ASP A 1 99 ? 11.637 49.174 46.683 1.00 45.17 215 ASP A CA 1
ATOM 653 C C . ASP A 1 99 ? 12.776 49.940 46.045 1.00 45.15 215 ASP A C 1
ATOM 654 O O . ASP A 1 99 ? 12.888 51.144 46.238 1.00 45.43 215 ASP A O 1
ATOM 659 N N . ASP A 1 100 ? 13.626 49.255 45.293 1.00 47.47 216 ASP A N 1
ATOM 660 C CA . ASP A 1 100 ? 14.744 49.926 44.648 1.00 48.52 216 ASP A CA 1
ATOM 661 C C . ASP A 1 100 ? 14.273 50.742 43.452 1.00 49.78 216 ASP A C 1
ATOM 662 O O . ASP A 1 100 ? 15.062 51.465 42.851 1.00 51.20 216 ASP A O 1
ATOM 667 N N . ILE A 1 101 ? 12.990 50.641 43.104 1.00 49.06 217 ILE A N 1
ATOM 668 C CA . ILE A 1 101 ? 12.487 51.394 41.962 1.00 47.66 217 ILE A CA 1
ATOM 669 C C . ILE A 1 101 ? 11.813 52.702 42.335 1.00 48.78 217 ILE A C 1
ATOM 670 O O . ILE A 1 101 ? 10.764 52.721 42.970 1.00 49.16 217 ILE A O 1
ATOM 675 N N . ASP A 1 102 ? 12.438 53.798 41.932 1.00 50.06 218 ASP A N 1
ATOM 676 C CA . ASP A 1 102 ? 11.919 55.135 42.174 1.00 50.07 218 ASP A CA 1
ATOM 677 C C . ASP A 1 102 ? 11.431 55.410 43.604 1.00 49.57 218 ASP A C 1
ATOM 678 O O . ASP A 1 102 ? 10.299 55.854 43.801 1.00 50.08 218 ASP A O 1
ATOM 683 N N . PRO A 1 103 ? 12.280 55.163 44.620 1.00 48.44 219 PRO A N 1
ATOM 684 C CA . PRO A 1 103 ? 11.903 55.397 46.023 1.00 47.23 219 PRO A CA 1
ATOM 685 C C . PRO A 1 103 ? 11.797 56.888 46.350 1.00 48.30 219 PRO A C 1
ATOM 686 O O . PRO A 1 103 ? 12.421 57.721 45.698 1.00 49.73 219 PRO A O 1
ATOM 690 N N . PRO A 1 104 ? 11.002 57.248 47.369 1.00 48.88 220 PRO A N 1
ATOM 691 C CA . PRO A 1 104 ? 10.887 58.666 47.714 1.00 47.71 220 PRO A CA 1
ATOM 692 C C . PRO A 1 104 ? 12.168 59.029 48.456 1.00 47.89 220 PRO A C 1
ATOM 693 O O . PRO A 1 104 ? 12.927 58.147 48.844 1.00 47.98 220 PRO A O 1
ATOM 697 N N . PRO A 1 105 ? 12.427 60.328 48.663 1.00 47.77 221 PRO A N 1
ATOM 698 C CA . PRO A 1 105 ? 13.637 60.757 49.375 1.00 47.16 221 PRO A CA 1
ATOM 699 C C . PRO A 1 105 ? 13.685 60.151 50.782 1.00 46.60 221 PRO A C 1
ATOM 700 O O . PRO A 1 105 ? 12.648 59.993 51.422 1.00 47.13 221 PRO A O 1
ATOM 704 N N . LEU A 1 106 ? 14.881 59.825 51.267 1.00 45.88 222 LEU A N 1
ATOM 705 C CA . LEU A 1 106 ? 15.013 59.228 52.594 1.00 46.30 222 LEU A CA 1
ATOM 706 C C . LEU A 1 106 ? 15.888 59.996 53.583 1.00 47.57 222 LEU A C 1
ATOM 707 O O . LEU A 1 106 ? 17.093 60.130 53.372 1.00 49.05 222 LEU A O 1
ATOM 712 N N . ASN A 1 107 ? 15.278 60.477 54.668 1.00 48.22 223 ASN A N 1
ATOM 713 C CA . ASN A 1 107 ? 15.982 61.218 55.724 1.00 49.49 223 ASN A CA 1
ATOM 714 C C . ASN A 1 107 ? 16.737 60.251 56.630 1.00 52.40 223 ASN A C 1
ATOM 715 O O . ASN A 1 107 ? 16.293 59.117 56.822 1.00 52.99 223 ASN A O 1
ATOM 720 N N . GLU A 1 108 ? 17.857 60.692 57.207 1.00 54.46 224 GLU A N 1
ATOM 721 C CA . GLU A 1 108 ? 18.634 59.810 58.085 1.00 56.14 224 GLU A CA 1
ATOM 722 C C . GLU A 1 108 ? 19.155 60.411 59.386 1.00 56.32 224 GLU A C 1
ATOM 723 O O . GLU A 1 108 ? 19.679 59.682 60.227 1.00 56.42 224 GLU A O 1
ATOM 729 N N . ASP A 1 109 ? 19.018 61.720 59.569 1.00 56.65 225 ASP A N 1
ATOM 730 C CA . ASP A 1 109 ? 19.527 62.329 60.790 1.00 57.35 225 ASP A CA 1
ATOM 731 C C . ASP A 1 109 ? 18.681 61.978 62.009 1.00 57.38 225 ASP A C 1
ATOM 732 O O . ASP A 1 109 ? 19.035 62.317 63.142 1.00 57.65 225 ASP A O 1
ATOM 737 N N . GLY A 1 110 ? 17.569 61.286 61.775 1.00 56.39 226 GLY A N 1
ATOM 738 C CA . GLY A 1 110 ? 16.706 60.884 62.872 1.00 55.34 226 GLY A CA 1
ATOM 739 C C . GLY A 1 110 ? 15.857 61.986 63.477 1.00 55.36 226 GLY A C 1
ATOM 740 O O . GLY A 1 110 ? 15.075 61.725 64.387 1.00 56.01 226 GLY A O 1
ATOM 741 N N . LEU A 1 111 ? 16.007 63.215 62.992 1.00 54.61 227 LEU A N 1
ATOM 742 C CA . LEU A 1 111 ? 15.221 64.333 63.503 1.00 54.49 227 LEU A CA 1
ATOM 743 C C . LEU A 1 111 ? 13.814 64.282 62.896 1.00 54.28 227 LEU A C 1
ATOM 744 O O . LEU A 1 111 ? 13.657 64.306 61.675 1.00 53.66 227 LEU A O 1
ATOM 749 N N . ILE A 1 112 ? 12.798 64.204 63.753 1.00 53.83 228 ILE A N 1
ATOM 750 C CA . ILE A 1 112 ? 11.403 64.146 63.311 1.00 54.38 228 ILE A CA 1
ATOM 751 C C . ILE A 1 112 ? 10.561 65.260 63.962 1.00 54.60 228 ILE A C 1
ATOM 752 O O . ILE A 1 112 ? 10.057 65.085 65.074 1.00 53.53 228 ILE A O 1
ATOM 757 N N . VAL A 1 113 ? 10.396 66.391 63.278 1.00 54.31 229 VAL A N 1
ATOM 758 C CA . VAL A 1 113 ? 9.611 67.494 63.834 1.00 55.14 229 VAL A CA 1
ATOM 759 C C . VAL A 1 113 ? 8.101 67.233 63.724 1.00 56.04 229 VAL A C 1
ATOM 760 O O . VAL A 1 113 ? 7.553 67.137 62.620 1.00 54.71 229 VAL A O 1
ATOM 764 N N . ARG A 1 114 ? 7.440 67.128 64.879 1.00 55.86 230 ARG A N 1
ATOM 765 C CA . ARG A 1 114 ? 6.005 66.853 64.942 1.00 56.50 230 ARG A CA 1
ATOM 766 C C . ARG A 1 114 ? 5.255 67.789 65.883 1.00 56.59 230 ARG A C 1
ATOM 767 O O . ARG A 1 114 ? 5.764 68.148 66.941 1.00 57.70 230 ARG A O 1
ATOM 775 N N . CYS A 1 115 ? 4.035 68.158 65.506 1.00 55.94 231 CYS A N 1
ATOM 776 C CA . CYS A 1 115 ? 3.210 69.035 66.331 1.00 56.35 231 CYS A CA 1
ATOM 777 C C . CYS A 1 115 ? 2.932 68.384 67.689 1.00 56.91 231 CYS A C 1
ATOM 778 O O . CYS A 1 115 ? 2.803 67.162 67.783 1.00 59.07 231 CYS A O 1
ATOM 781 N N . ARG A 1 116 ? 2.843 69.198 68.737 1.00 57.15 232 ARG A N 1
ATOM 782 C CA . ARG A 1 116 ? 2.585 68.691 70.085 1.00 56.73 232 ARG A CA 1
ATOM 783 C C . ARG A 1 116 ? 1.174 68.156 70.266 1.00 56.78 232 ARG A C 1
ATOM 784 O O . ARG A 1 116 ? 0.977 67.112 70.894 1.00 56.94 232 ARG A O 1
ATOM 792 N N . ARG A 1 117 ? 0.197 68.872 69.716 1.00 56.54 233 ARG A N 1
ATOM 793 C CA . ARG A 1 117 ? -1.203 68.479 69.837 1.00 56.93 233 ARG A CA 1
ATOM 794 C C . ARG A 1 117 ? -1.686 67.418 68.843 1.00 57.18 233 ARG A C 1
ATOM 795 O O . ARG A 1 117 ? -2.004 66.292 69.238 1.00 57.26 233 ARG A O 1
ATOM 803 N N . CYS A 1 118 ? -1.739 67.770 67.559 1.00 55.26 234 CYS A N 1
ATOM 804 C CA . CYS A 1 118 ? -2.233 66.841 66.548 1.00 53.17 234 CYS A CA 1
ATOM 805 C C . CYS A 1 118 ? -1.265 65.729 66.175 1.00 52.58 234 CYS A C 1
ATOM 806 O O . CYS A 1 118 ? -1.693 64.670 65.719 1.00 52.07 234 CYS A O 1
ATOM 809 N N . ARG A 1 119 ? 0.032 65.974 66.361 1.00 52.48 235 ARG A N 1
ATOM 810 C CA . ARG A 1 119 ? 1.078 64.991 66.055 1.00 52.97 235 ARG A CA 1
ATOM 811 C C . ARG A 1 119 ? 1.473 64.901 64.565 1.00 52.17 235 ARG A C 1
ATOM 812 O O . ARG A 1 119 ? 2.258 64.027 64.176 1.00 5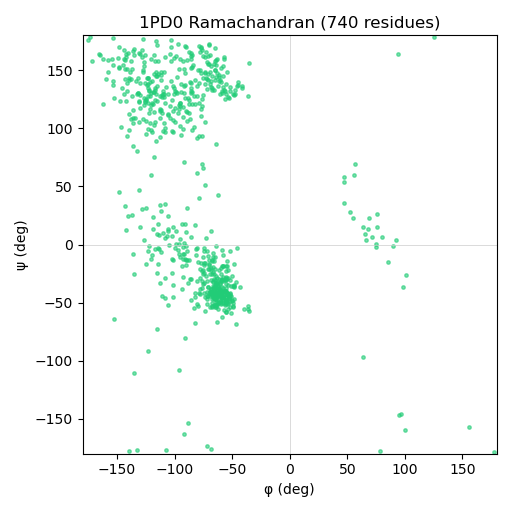2.33 235 ARG A O 1
ATOM 820 N N . SER A 1 120 ? 0.937 65.795 63.738 1.00 49.90 236 SER A N 1
ATOM 821 C CA . SER A 1 120 ? 1.259 65.791 62.312 1.00 47.88 236 SER A CA 1
ATOM 822 C C . SER A 1 120 ? 2.729 66.106 62.084 1.00 47.35 236 SER A C 1
ATOM 823 O O . SER A 1 120 ? 3.349 66.834 62.859 1.00 47.59 236 SER A O 1
ATOM 826 N N . TYR A 1 121 ? 3.288 65.561 61.012 1.00 46.41 237 TYR A N 1
ATOM 827 C CA . TYR A 1 121 ? 4.695 65.776 60.725 1.00 46.77 237 TYR A CA 1
ATOM 828 C C . TYR A 1 121 ? 4.984 67.053 59.956 1.00 45.90 237 TYR A C 1
ATOM 829 O O . TYR A 1 121 ? 4.148 67.535 59.193 1.00 45.77 237 TYR A O 1
ATOM 838 N N . MET A 1 122 ? 6.186 67.586 60.165 1.00 45.36 238 MET A N 1
ATOM 839 C CA . MET A 1 122 ? 6.641 68.791 59.483 1.00 45.17 238 MET A CA 1
ATOM 840 C C . MET A 1 122 ? 6.408 68.542 57.996 1.00 44.83 238 MET A C 1
ATOM 841 O O . MET A 1 122 ? 6.717 67.464 57.482 1.00 44.77 238 MET A O 1
ATOM 846 N N . ASN A 1 123 ? 5.859 69.531 57.303 1.00 43.79 239 ASN A N 1
ATOM 847 C CA . ASN A 1 123 ? 5.572 69.363 55.886 1.00 43.55 239 ASN A CA 1
ATOM 848 C C . ASN A 1 123 ? 5.695 70.680 55.122 1.00 42.84 239 ASN A C 1
ATOM 849 O O . ASN A 1 123 ? 5.813 71.746 55.722 1.00 44.60 239 ASN A O 1
ATOM 854 N N . PRO A 1 124 ? 5.664 70.618 53.781 1.00 43.02 240 PRO A N 1
ATOM 855 C CA . PRO A 1 124 ? 5.766 71.792 52.906 1.00 43.72 240 PRO A CA 1
ATOM 856 C C . PRO A 1 124 ? 4.706 72.877 53.125 1.00 45.60 240 PRO A C 1
ATOM 857 O O . PRO A 1 124 ? 4.815 73.966 52.560 1.00 47.42 240 PRO A O 1
ATOM 861 N N . PHE A 1 125 ? 3.690 72.604 53.939 1.00 45.07 241 PHE A N 1
ATOM 862 C CA . PHE A 1 125 ? 2.637 73.594 54.133 1.00 45.13 241 PHE A CA 1
ATOM 863 C C . PHE A 1 125 ? 2.591 74.305 55.480 1.00 47.10 241 PHE A C 1
ATOM 864 O O . PHE A 1 125 ? 1.670 75.086 55.747 1.00 47.30 241 PHE A O 1
ATOM 872 N N . VAL A 1 126 ? 3.576 74.048 56.330 1.00 47.95 242 VAL A N 1
ATOM 873 C CA . VAL A 1 126 ? 3.607 74.719 57.620 1.00 49.48 242 VAL A CA 1
ATOM 874 C C . VAL A 1 126 ? 4.064 76.155 57.380 1.00 50.44 242 VAL A C 1
ATOM 875 O O . VAL A 1 126 ? 4.627 76.475 56.337 1.00 50.52 242 VAL A O 1
ATOM 879 N N . THR A 1 127 ? 3.815 77.025 58.344 1.00 52.64 243 THR A N 1
ATOM 880 C CA . THR A 1 127 ? 4.219 78.412 58.210 1.00 53.38 243 THR A CA 1
ATOM 881 C C . THR A 1 127 ? 5.152 78.753 59.361 1.00 55.80 243 THR A C 1
ATOM 882 O O . THR A 1 127 ? 4.832 78.497 60.525 1.00 56.34 243 THR A O 1
ATOM 886 N N . PHE A 1 128 ? 6.317 79.303 59.034 1.00 57.26 244 PHE A N 1
ATOM 887 C CA . PHE A 1 128 ? 7.276 79.694 60.061 1.00 58.69 244 PHE A CA 1
ATOM 888 C C . PHE A 1 128 ? 6.955 81.112 60.505 1.00 59.69 244 PHE A C 1
ATOM 889 O O . PHE A 1 128 ? 6.885 82.026 59.682 1.00 60.66 244 PHE A O 1
ATOM 897 N N . ILE A 1 129 ? 6.737 81.292 61.801 1.00 60.94 245 ILE A N 1
ATOM 898 C CA . ILE A 1 129 ? 6.431 82.614 62.327 1.00 62.38 245 ILE A CA 1
ATOM 899 C C . ILE A 1 129 ? 7.511 83.035 63.312 1.00 64.85 245 ILE A C 1
ATOM 900 O O . ILE A 1 129 ? 8.295 82.209 63.787 1.00 63.98 245 ILE A O 1
ATOM 905 N N . GLU A 1 130 ? 7.543 84.333 63.601 1.00 66.82 246 GLU A N 1
ATOM 906 C CA . GLU A 1 130 ? 8.493 84.910 64.545 1.00 67.68 246 GLU A CA 1
ATOM 907 C C . GLU A 1 130 ? 9.940 84.628 64.174 1.00 68.53 246 GLU A C 1
ATOM 908 O O . GLU A 1 130 ? 10.644 83.882 64.856 1.00 67.53 246 GLU A O 1
ATOM 914 N N . GLN A 1 131 ? 10.374 85.249 63.086 1.00 70.78 247 GLN A N 1
ATOM 915 C CA . GLN A 1 131 ? 11.738 85.106 62.589 1.00 73.13 247 GLN A CA 1
ATOM 916 C C . GLN A 1 131 ? 12.135 83.650 62.362 1.00 73.13 247 GLN A C 1
ATOM 917 O O . GLN A 1 131 ? 13.319 83.312 62.356 1.00 73.07 247 GLN A O 1
ATOM 923 N N . GLY A 1 132 ? 11.141 82.790 62.177 1.00 73.28 248 GLY A N 1
ATOM 924 C CA . GLY A 1 132 ? 11.428 81.388 61.942 1.00 73.33 248 GLY A CA 1
ATOM 925 C C . GLY A 1 132 ? 11.842 80.637 63.193 1.00 73.34 248 GLY A C 1
ATOM 926 O O . GLY A 1 132 ? 12.559 79.638 63.121 1.00 73.27 248 GLY A O 1
ATOM 927 N N . ARG A 1 133 ? 11.391 81.113 64.346 1.00 73.47 249 ARG A N 1
ATOM 928 C CA . ARG A 1 133 ? 11.729 80.460 65.605 1.00 73.80 249 ARG A CA 1
ATOM 929 C C . ARG A 1 133 ? 10.644 79.465 65.975 1.00 71.95 249 ARG A C 1
ATOM 930 O O . ARG A 1 133 ? 10.852 78.567 66.789 1.00 72.63 249 ARG A O 1
ATOM 938 N N . ARG A 1 134 ? 9.479 79.634 65.366 1.00 70.03 250 ARG A N 1
ATOM 939 C CA . ARG A 1 134 ? 8.362 78.749 65.623 1.00 67.73 250 ARG A CA 1
ATOM 940 C C . ARG A 1 134 ? 7.546 78.528 64.365 1.00 65.73 250 ARG A C 1
ATOM 941 O O . ARG A 1 134 ? 7.554 79.356 63.450 1.00 65.51 250 ARG A O 1
ATOM 949 N N . TRP A 1 135 ? 6.858 77.395 64.310 1.00 63.33 251 TRP A N 1
ATOM 950 C CA . TRP A 1 135 ? 6.031 77.103 63.156 1.00 60.15 251 TRP A CA 1
ATOM 951 C C . TRP A 1 135 ? 4.600 76.852 63.573 1.00 58.52 251 TRP A C 1
ATOM 952 O O . TRP A 1 135 ? 4.329 76.288 64.630 1.00 56.55 251 TRP A O 1
ATOM 963 N N . ARG A 1 136 ? 3.687 77.310 62.730 1.00 58.63 252 ARG A N 1
ATOM 964 C CA . ARG A 1 136 ? 2.268 77.153 62.966 1.00 58.20 252 ARG A CA 1
ATOM 965 C C . ARG A 1 136 ? 1.820 75.911 62.200 1.00 57.25 252 ARG A C 1
ATOM 966 O O . ARG A 1 136 ? 1.927 75.849 60.971 1.00 56.15 252 ARG A O 1
ATOM 974 N N . CYS A 1 137 ? 1.355 74.910 62.940 1.00 55.94 253 CYS A N 1
ATOM 975 C CA . CYS A 1 137 ? 0.888 73.665 62.347 1.00 53.77 253 CYS A CA 1
ATOM 976 C C . CYS A 1 137 ? -0.249 73.974 61.376 1.00 52.52 253 CYS A C 1
ATOM 977 O O . CYS A 1 137 ? -1.187 74.685 61.732 1.00 53.61 253 CYS A O 1
ATOM 980 N N . ASN A 1 138 ? -0.164 73.443 60.158 1.00 49.93 254 ASN A N 1
ATOM 981 C CA . ASN A 1 138 ? -1.191 73.686 59.152 1.00 48.31 254 ASN A CA 1
ATOM 982 C C . ASN A 1 138 ? -2.401 72.784 59.336 1.00 49.18 254 ASN A C 1
ATOM 983 O O . ASN A 1 138 ? -3.421 72.964 58.674 1.00 47.63 254 ASN A O 1
ATOM 988 N N . PHE A 1 139 ? -2.292 71.810 60.232 1.00 49.38 255 PHE A N 1
ATOM 989 C CA . PHE A 1 139 ? -3.407 70.913 60.477 1.00 49.85 255 PHE A CA 1
ATOM 990 C C . PHE A 1 139 ? -4.268 71.387 61.632 1.00 50.90 255 PHE A C 1
ATOM 991 O O . PHE A 1 139 ? -5.499 71.281 61.577 1.00 51.28 255 PHE A O 1
ATOM 999 N N . CYS A 1 140 ? -3.628 71.920 62.673 1.00 51.84 256 CYS A N 1
ATOM 1000 C CA . CYS A 1 140 ? -4.368 72.393 63.837 1.00 52.79 256 CYS A CA 1
ATOM 1001 C C . CYS A 1 140 ? -4.072 73.836 64.259 1.00 53.30 256 CYS A C 1
ATOM 1002 O O . CYS A 1 140 ? -4.590 74.296 65.272 1.00 53.54 256 CYS A O 1
ATOM 1005 N N . ARG A 1 141 ? -3.250 74.544 63.488 1.00 54.50 257 ARG A N 1
ATOM 1006 C CA . ARG A 1 141 ? -2.918 75.943 63.784 1.00 57.54 257 ARG A CA 1
ATOM 1007 C C . ARG A 1 141 ? -2.139 76.189 65.079 1.00 57.45 257 ARG A C 1
ATOM 1008 O O . ARG A 1 141 ? -1.963 77.334 65.492 1.00 56.34 257 ARG A O 1
ATOM 1016 N N . LEU A 1 142 ? -1.675 75.125 65.723 1.00 58.08 258 LEU A N 1
ATOM 1017 C CA . LEU A 1 142 ? -0.923 75.281 66.961 1.00 59.08 258 LEU A CA 1
ATOM 1018 C C . LEU A 1 142 ? 0.475 75.840 66.712 1.00 58.66 258 LEU A C 1
ATOM 1019 O O . LEU A 1 142 ? 1.118 75.511 65.720 1.00 59.28 258 LEU A O 1
ATOM 1024 N N . ALA A 1 143 ? 0.940 76.692 67.617 1.00 58.74 259 ALA A N 1
ATOM 1025 C CA . ALA A 1 143 ? 2.273 77.265 67.489 1.00 59.94 259 ALA A CA 1
ATOM 1026 C C . ALA A 1 143 ? 3.260 76.276 68.111 1.00 59.05 259 ALA A C 1
ATOM 1027 O O . ALA A 1 143 ? 3.059 75.806 69.227 1.00 59.04 259 ALA A O 1
ATOM 1029 N N . ASN A 1 144 ? 4.318 75.954 67.380 1.00 59.51 260 ASN A N 1
ATOM 1030 C CA . ASN A 1 144 ? 5.320 75.004 67.858 1.00 60.21 260 ASN A CA 1
ATOM 1031 C C . ASN A 1 144 ? 6.715 75.614 67.786 1.00 62.26 260 ASN A C 1
ATOM 1032 O O . ASN A 1 144 ? 6.980 76.496 66.962 1.00 62.61 260 ASN A O 1
ATOM 1037 N N . ASP A 1 145 ? 7.607 75.137 68.649 1.00 63.08 261 ASP A N 1
ATOM 1038 C CA . ASP A 1 145 ? 8.976 75.634 68.663 1.00 63.54 261 ASP A CA 1
ATOM 1039 C C . ASP A 1 145 ? 9.811 74.860 67.645 1.00 63.78 261 ASP A C 1
ATOM 1040 O O . ASP A 1 145 ? 9.726 73.627 67.565 1.00 63.01 261 ASP A O 1
ATOM 1045 N N . VAL A 1 146 ? 10.600 75.593 66.859 1.00 63.11 262 VAL A N 1
ATOM 1046 C CA . VAL A 1 146 ? 11.476 74.995 65.853 1.00 62.46 262 VAL A CA 1
ATOM 1047 C C . VAL A 1 146 ? 12.740 74.530 66.571 1.00 63.44 262 VAL A C 1
ATOM 1048 O O . VAL A 1 146 ? 13.430 75.330 67.206 1.00 64.53 262 VAL A O 1
ATOM 1052 N N . PRO A 1 147 ? 13.055 73.228 66.495 1.00 63.46 263 PRO A N 1
ATOM 1053 C CA . PRO A 1 147 ? 14.256 72.723 67.165 1.00 62.84 263 PRO A CA 1
ATOM 1054 C C . PRO A 1 147 ? 15.507 73.398 66.609 1.00 63.75 263 PRO A C 1
ATOM 1055 O O . PRO A 1 147 ? 15.602 73.637 65.401 1.00 63.64 263 PRO A O 1
ATOM 1059 N N . MET A 1 148 ? 16.467 73.705 67.477 1.00 63.74 264 MET A N 1
ATOM 1060 C CA . MET A 1 148 ? 17.700 74.327 67.016 1.00 63.87 264 MET A CA 1
ATOM 1061 C C . MET A 1 148 ? 18.397 73.374 66.043 1.00 65.17 264 MET A C 1
ATOM 1062 O O . MET A 1 148 ? 19.213 73.804 65.229 1.00 65.36 264 MET A O 1
ATOM 1067 N N . GLN A 1 149 ? 18.068 72.086 66.131 1.00 66.02 265 GLN A N 1
ATOM 1068 C CA . GLN A 1 149 ? 18.656 71.069 65.258 1.00 69.36 265 GLN A CA 1
ATOM 1069 C C . GLN A 1 149 ? 18.313 71.260 63.777 1.00 71.40 265 GLN A C 1
ATOM 1070 O O . GLN A 1 149 ? 19.070 70.834 62.901 1.00 70.29 265 GLN A O 1
ATOM 1076 N N . MET A 1 150 ? 17.168 71.881 63.497 1.00 73.55 266 MET A N 1
ATOM 1077 C CA . MET A 1 150 ? 16.745 72.104 62.116 1.00 77.03 266 MET A CA 1
ATOM 1078 C C . MET A 1 150 ? 17.681 73.030 61.347 1.00 78.50 266 MET A C 1
ATOM 1079 O O . MET A 1 150 ? 17.464 73.290 60.164 1.00 79.30 266 MET A O 1
ATOM 1084 N N . ASP A 1 151 ? 18.721 73.527 62.007 1.00 80.03 267 ASP A N 1
ATOM 1085 C CA . ASP A 1 151 ? 19.653 74.422 61.335 1.00 81.44 267 ASP A CA 1
ATOM 1086 C C . ASP A 1 151 ? 21.126 74.054 61.521 1.00 82.01 267 ASP A C 1
ATOM 1087 O O . ASP A 1 151 ? 21.955 74.914 61.816 1.00 82.43 267 ASP A O 1
ATOM 1092 N N . GLN A 1 152 ? 21.447 72.777 61.339 1.00 82.89 268 GLN A N 1
ATOM 1093 C CA . GLN A 1 152 ? 22.824 72.309 61.466 1.00 84.41 268 GLN A CA 1
ATOM 1094 C C . GLN A 1 152 ? 23.315 71.690 60.164 1.00 84.08 268 GLN A C 1
ATOM 1095 O O . GLN A 1 152 ? 24.308 72.134 59.590 1.00 83.36 268 GLN A O 1
ATOM 1101 N N . PRO A 1 158 ? 26.962 72.659 53.997 1.00 78.24 274 PRO A N 1
ATOM 1102 C CA . PRO A 1 158 ? 26.269 73.945 54.154 1.00 77.49 274 PRO A CA 1
ATOM 1103 C C . PRO A 1 158 ? 24.837 73.951 53.598 1.00 76.76 274 PRO A C 1
ATOM 1104 O O . PRO A 1 158 ? 24.620 74.125 52.394 1.00 76.24 274 PRO A O 1
ATOM 1108 N N . LYS A 1 159 ? 23.868 73.771 54.496 1.00 75.65 275 LYS A N 1
ATOM 1109 C CA . LYS A 1 159 ? 22.451 73.733 54.140 1.00 73.45 275 LYS A CA 1
ATOM 1110 C C . LYS A 1 159 ? 21.576 74.291 55.271 1.00 71.87 275 LYS A C 1
ATOM 1111 O O . LYS A 1 159 ? 21.938 74.205 56.450 1.00 72.47 275 LYS A O 1
ATOM 1117 N N . SER A 1 160 ? 20.422 74.850 54.912 1.00 67.87 276 SER A N 1
ATOM 1118 C CA . SER A 1 160 ? 19.498 75.379 55.909 1.00 64.31 276 SER A CA 1
ATOM 1119 C C . SER A 1 160 ? 18.293 74.440 56.011 1.00 62.71 276 SER A C 1
ATOM 1120 O O . SER A 1 160 ? 18.244 73.404 55.349 1.00 60.60 276 SER A O 1
ATOM 1123 N N . ARG A 1 161 ? 17.321 74.807 56.835 1.00 61.68 277 ARG A N 1
ATOM 1124 C CA . ARG A 1 161 ? 16.140 73.979 57.014 1.00 60.20 277 ARG A CA 1
ATOM 1125 C C . ARG A 1 161 ? 15.408 73.738 55.699 1.00 60.11 277 ARG A C 1
ATOM 1126 O O . ARG A 1 161 ? 14.755 72.708 55.530 1.00 60.83 277 ARG A O 1
ATOM 1134 N N . TYR A 1 162 ? 15.525 74.682 54.767 1.00 58.96 278 TYR A N 1
ATOM 1135 C CA . TYR A 1 162 ? 14.853 74.568 53.473 1.00 57.18 278 TYR A CA 1
ATOM 1136 C C . TYR A 1 162 ? 15.483 73.568 52.500 1.00 57.29 278 TYR A C 1
ATOM 1137 O O . TYR A 1 162 ? 14.970 73.359 51.398 1.00 58.24 278 TYR A O 1
ATOM 1146 N N . ASP A 1 163 ? 16.591 72.956 52.902 1.00 56.56 279 ASP A N 1
ATOM 1147 C CA . ASP A 1 163 ? 17.263 71.968 52.068 1.00 56.04 279 ASP A CA 1
ATOM 1148 C C . ASP A 1 163 ? 16.791 70.592 52.505 1.00 55.28 279 ASP A C 1
ATOM 1149 O O . ASP A 1 163 ? 17.221 69.573 51.959 1.00 55.12 279 ASP A O 1
ATOM 1154 N N . ARG A 1 164 ? 15.908 70.572 53.499 1.00 53.35 280 ARG A N 1
ATOM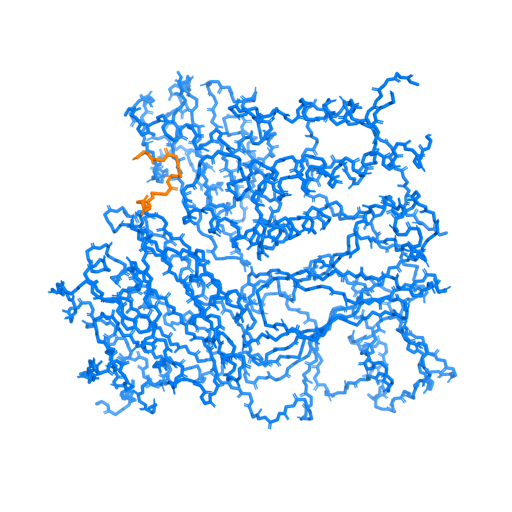 1155 C CA . ARG A 1 164 ? 15.390 69.324 54.044 1.00 52.19 280 ARG A CA 1
ATOM 1156 C C . ARG A 1 164 ? 14.178 68.750 53.296 1.00 51.54 280 ARG A C 1
ATOM 1157 O O . ARG A 1 164 ? 13.265 69.485 52.896 1.00 49.63 280 ARG A O 1
ATOM 1165 N N . ASN A 1 165 ? 14.176 67.427 53.121 1.00 49.60 281 ASN A N 1
ATOM 1166 C CA . ASN A 1 165 ? 13.096 66.745 52.411 1.00 47.26 281 ASN A CA 1
ATOM 1167 C C . ASN A 1 165 ? 11.703 67.012 52.970 1.00 46.17 281 ASN A C 1
ATOM 1168 O O . ASN A 1 165 ? 10.782 67.316 52.215 1.00 45.05 281 ASN A O 1
ATOM 1173 N N . GLU A 1 166 ? 11.549 66.893 54.286 1.00 45.79 282 GLU A N 1
ATOM 1174 C CA . GLU A 1 166 ? 10.254 67.118 54.926 1.00 46.76 282 GLU A CA 1
ATOM 1175 C C . GLU A 1 166 ? 9.670 68.485 54.601 1.00 47.82 282 GLU A C 1
ATOM 1176 O O . GLU A 1 166 ? 8.453 68.697 54.703 1.00 49.03 282 GLU A O 1
ATOM 1182 N N . ILE A 1 167 ? 10.532 69.417 54.220 1.00 48.20 283 ILE A N 1
ATOM 1183 C CA . ILE A 1 167 ? 10.062 70.748 53.880 1.00 49.43 283 ILE A CA 1
ATOM 1184 C C . ILE A 1 167 ? 10.025 70.932 52.362 1.00 48.91 283 ILE A C 1
ATOM 1185 O O . ILE A 1 167 ? 9.241 71.732 51.850 1.00 46.92 283 ILE A O 1
ATOM 1190 N N . LYS A 1 168 ? 10.846 70.163 51.647 1.00 49.67 284 LYS A N 1
ATOM 1191 C CA . LYS A 1 168 ? 10.895 70.245 50.191 1.00 49.47 284 LYS A CA 1
ATOM 1192 C C . LYS A 1 168 ? 9.896 69.326 49.491 1.00 48.81 284 LYS A C 1
ATOM 1193 O O . LYS A 1 168 ? 9.385 69.665 48.420 1.00 47.79 284 LYS A O 1
ATOM 1199 N N . CYS A 1 169 ? 9.631 68.165 50.087 1.00 48.55 285 CYS A N 1
ATOM 1200 C CA . CYS A 1 169 ? 8.742 67.179 49.468 1.00 48.09 285 CYS A CA 1
ATOM 1201 C C . CYS A 1 169 ? 7.456 66.851 50.210 1.00 46.36 285 CYS A C 1
ATOM 1202 O O . CYS A 1 169 ? 7.426 66.805 51.437 1.00 47.56 285 CYS A O 1
ATOM 1205 N N . ALA A 1 170 ? 6.397 66.601 49.444 1.00 43.62 286 ALA A N 1
ATOM 1206 C CA . ALA A 1 170 ? 5.109 66.229 50.006 1.00 40.39 286 ALA A CA 1
ATOM 1207 C C . ALA A 1 170 ? 5.195 64.758 50.408 1.00 39.74 286 ALA A C 1
ATOM 1208 O O . ALA A 1 170 ? 4.657 64.341 51.431 1.00 41.82 286 ALA A O 1
ATOM 1210 N N . VAL A 1 171 ? 5.879 63.980 49.582 1.00 38.64 287 VAL A N 1
ATOM 1211 C CA . VAL A 1 171 ? 6.079 62.561 49.823 1.00 37.77 287 VAL A CA 1
ATOM 1212 C C . VAL A 1 171 ? 7.570 62.327 50.097 1.00 40.09 287 VAL A C 1
ATOM 1213 O O . VAL A 1 171 ? 8.415 62.555 49.222 1.00 40.91 287 VAL A O 1
ATOM 1217 N N . MET A 1 172 ? 7.891 61.900 51.316 1.00 40.37 288 MET A N 1
ATOM 1218 C CA . MET A 1 172 ? 9.270 61.607 51.708 1.00 40.68 288 MET A CA 1
ATOM 1219 C C . MET A 1 172 ? 9.250 60.574 52.829 1.00 41.82 288 MET A C 1
ATOM 1220 O O . MET A 1 172 ? 8.183 60.166 53.287 1.00 42.40 288 MET A O 1
ATOM 1225 N N . GLU A 1 173 ? 10.420 60.159 53.284 1.00 43.13 289 GLU A N 1
ATOM 1226 C CA . GLU A 1 173 ? 10.482 59.127 54.301 1.00 45.94 289 GLU A CA 1
ATOM 1227 C C . GLU A 1 173 ? 11.621 59.378 55.291 1.00 46.91 289 GLU A C 1
ATOM 1228 O O . GLU A 1 173 ? 12.639 59.992 54.957 1.00 48.34 289 GLU A O 1
ATOM 1234 N N . TYR A 1 174 ? 11.436 58.907 56.514 1.00 45.90 290 TYR A N 1
ATOM 1235 C CA . TYR A 1 174 ? 12.439 59.073 57.541 1.00 45.27 290 TYR A CA 1
ATOM 1236 C C . TYR A 1 174 ? 12.902 57.725 58.068 1.00 46.90 290 TYR A C 1
ATOM 1237 O O . TYR A 1 174 ? 12.218 56.709 57.933 1.00 46.87 290 TYR A O 1
ATOM 1246 N N . MET A 1 175 ? 14.077 57.747 58.684 1.00 49.10 291 MET A N 1
ATOM 1247 C CA . MET A 1 175 ? 14.661 56.589 59.338 1.00 49.30 291 MET A CA 1
ATOM 1248 C C . MET A 1 175 ? 14.174 56.875 60.749 1.00 50.52 291 MET A C 1
ATOM 1249 O O . MET A 1 175 ? 14.500 57.917 61.308 1.00 51.88 291 MET A O 1
ATOM 1254 N N . ALA A 1 176 ? 13.384 55.980 61.322 1.00 52.08 292 ALA A N 1
ATOM 1255 C CA . ALA A 1 176 ? 12.847 56.223 62.648 1.00 54.56 292 ALA A CA 1
ATOM 1256 C C . ALA A 1 176 ? 13.825 56.089 63.804 1.00 58.06 292 ALA A C 1
ATOM 1257 O O . ALA A 1 176 ? 14.663 55.189 63.833 1.00 58.99 292 ALA A O 1
ATOM 1259 N N . PRO A 1 177 ? 13.744 57.013 64.770 1.00 61.10 293 PRO A N 1
ATOM 1260 C CA . PRO A 1 177 ? 14.622 56.981 65.941 1.00 63.90 293 PRO A CA 1
ATOM 1261 C C . PRO A 1 177 ? 14.253 55.765 66.790 1.00 67.37 293 PRO A C 1
ATOM 1262 O O . PRO A 1 177 ? 13.381 54.981 66.410 1.00 68.12 293 PRO A O 1
ATOM 1266 N N . LYS A 1 178 ? 14.898 55.619 67.943 1.00 71.50 294 LYS A N 1
ATOM 1267 C CA . LYS A 1 178 ? 14.632 54.482 68.820 1.00 75.64 294 LYS A CA 1
ATOM 1268 C C . LYS A 1 178 ? 13.208 54.429 69.391 1.00 77.14 294 LYS A C 1
ATOM 1269 O O . LYS A 1 178 ? 12.582 53.366 69.384 1.00 77.07 294 LYS A O 1
ATOM 1275 N N . GLU A 1 179 ? 12.694 55.562 69.870 1.00 78.80 295 GLU A N 1
ATOM 1276 C CA . GLU A 1 179 ? 11.352 55.601 70.456 1.00 81.08 295 GLU A CA 1
ATOM 1277 C C . GLU A 1 179 ? 10.196 55.173 69.548 1.00 81.40 295 GLU A C 1
ATOM 1278 O O . GLU A 1 179 ? 9.053 55.108 70.000 1.00 81.12 295 GLU A O 1
ATOM 1284 N N . TYR A 1 180 ? 10.478 54.891 68.277 1.00 81.97 296 TYR A N 1
ATOM 1285 C CA . TYR A 1 180 ? 9.431 54.445 67.360 1.00 82.25 296 TYR A CA 1
ATOM 1286 C C . TYR A 1 180 ? 9.459 52.925 67.227 1.00 83.17 296 TYR A C 1
ATOM 1287 O O . TYR A 1 180 ? 8.806 52.350 66.351 1.00 82.59 296 TYR A O 1
ATOM 1296 N N . THR A 1 181 ? 10.218 52.292 68.120 1.00 84.64 297 THR A N 1
ATOM 1297 C CA . THR A 1 181 ? 10.366 50.839 68.151 1.00 86.09 297 THR A CA 1
ATOM 1298 C C . THR A 1 181 ? 10.326 50.308 69.584 1.00 86.17 297 THR A C 1
ATOM 1299 O O . THR A 1 181 ? 10.844 50.939 70.508 1.00 86.80 297 THR A O 1
ATOM 1303 N N . LEU A 1 182 ? 9.704 49.150 69.767 1.00 86.09 298 LEU A N 1
ATOM 1304 C CA . LEU A 1 182 ? 9.644 48.525 71.082 1.00 85.64 298 LEU A CA 1
ATOM 1305 C C . LEU A 1 182 ? 10.618 47.360 71.024 1.00 84.91 298 LEU A C 1
ATOM 1306 O O . LEU A 1 182 ? 11.498 47.227 71.875 1.00 85.45 298 LEU A O 1
ATOM 1311 N N . ARG A 1 183 ? 10.458 46.524 70.002 1.00 83.66 299 ARG A N 1
ATOM 1312 C CA . ARG A 1 183 ? 11.325 45.371 69.809 1.00 82.98 299 ARG A CA 1
ATOM 1313 C C . ARG A 1 183 ? 12.131 45.567 68.526 1.00 81.29 299 ARG A C 1
ATOM 1314 O O . ARG A 1 183 ? 11.730 46.333 67.642 1.00 80.79 299 ARG A O 1
ATOM 1322 N N . GLN A 1 184 ? 13.265 44.876 68.431 1.00 78.94 300 GLN A N 1
ATOM 1323 C CA . GLN A 1 184 ? 14.140 44.984 67.267 1.00 76.45 300 GLN A CA 1
ATOM 1324 C C . GLN A 1 184 ? 13.477 44.523 65.984 1.00 72.92 300 GLN A C 1
ATOM 1325 O O . GLN A 1 184 ? 12.796 43.500 65.959 1.00 73.69 300 GLN A O 1
ATOM 1331 N N . PRO A 1 185 ? 13.668 45.283 64.894 1.00 68.70 301 PRO A N 1
ATOM 1332 C CA . PRO A 1 185 ? 13.082 44.942 63.600 1.00 64.82 301 PRO A CA 1
ATOM 1333 C C . PRO A 1 185 ? 13.182 43.451 63.342 1.00 60.38 301 PRO A C 1
ATOM 1334 O O . PRO A 1 185 ? 14.220 42.838 63.576 1.00 58.53 301 PRO A O 1
ATOM 1338 N N . PRO A 1 186 ? 12.089 42.847 62.869 1.00 57.83 302 PRO A N 1
ATOM 1339 C CA . PRO A 1 186 ? 12.061 41.412 62.587 1.00 55.56 302 PRO A CA 1
ATOM 1340 C C . PRO A 1 186 ? 12.593 41.088 61.201 1.00 52.91 302 PRO A C 1
ATOM 1341 O O . PRO A 1 186 ? 12.707 41.967 60.344 1.00 52.11 302 PRO A O 1
ATOM 1345 N N . PRO A 1 187 ? 12.941 39.817 60.976 1.00 50.93 303 PRO A N 1
ATOM 1346 C CA . PRO A 1 187 ? 13.456 39.334 59.695 1.00 50.44 303 PRO A CA 1
ATOM 1347 C C . PRO A 1 187 ? 12.234 38.992 58.842 1.00 49.02 303 PRO A C 1
ATOM 1348 O O . PRO A 1 187 ? 11.151 38.790 59.375 1.00 50.41 303 PRO A O 1
ATOM 1352 N N . ALA A 1 188 ? 12.398 38.928 57.530 1.00 47.87 304 ALA A N 1
ATOM 1353 C CA . ALA A 1 188 ? 11.290 38.562 56.666 1.00 47.24 304 ALA A CA 1
ATOM 1354 C C . ALA A 1 188 ? 11.073 37.052 56.836 1.00 47.36 304 ALA A C 1
ATOM 1355 O O . ALA A 1 188 ? 11.853 36.235 56.333 1.00 49.00 304 ALA A O 1
ATOM 1357 N N . THR A 1 189 ? 10.015 36.685 57.553 1.00 45.65 305 THR A N 1
ATOM 1358 C CA . THR A 1 189 ? 9.704 35.279 57.801 1.00 44.44 305 THR A CA 1
ATOM 1359 C C . THR A 1 189 ? 8.599 34.733 56.893 1.00 43.03 305 THR A C 1
ATOM 1360 O O . THR A 1 189 ? 7.521 35.334 56.768 1.00 42.04 305 THR A O 1
ATOM 1364 N N . TYR A 1 190 ? 8.870 33.593 56.262 1.00 41.04 306 TYR A N 1
ATOM 1365 C CA . TYR A 1 190 ? 7.890 32.958 55.375 1.00 40.48 306 TYR A CA 1
ATOM 1366 C C . TYR A 1 190 ? 7.593 31.542 55.809 1.00 40.52 306 TYR A C 1
ATOM 1367 O O . TYR A 1 190 ? 8.479 30.817 56.273 1.00 42.17 306 TYR A O 1
ATOM 1376 N N . CYS A 1 191 ? 6.337 31.150 55.656 1.00 40.15 307 CYS A N 1
ATOM 1377 C CA . CYS A 1 191 ? 5.908 29.802 55.980 1.00 39.41 307 CYS A CA 1
ATOM 1378 C C . CYS A 1 191 ? 5.011 29.373 54.843 1.00 38.97 307 CYS A C 1
ATOM 1379 O O . CYS A 1 191 ? 3.900 29.888 54.686 1.00 37.82 307 CYS A O 1
ATOM 1382 N N . PHE A 1 192 ? 5.508 28.456 54.024 1.00 38.59 308 PHE A N 1
ATOM 1383 C CA . PHE A 1 192 ? 4.722 27.965 52.915 1.00 38.18 308 PHE A CA 1
ATOM 1384 C C . PHE A 1 192 ? 3.912 26.775 53.395 1.00 38.51 308 PHE A C 1
ATOM 1385 O O . PHE A 1 192 ? 4.475 25.744 53.776 1.00 38.00 308 PHE A O 1
ATOM 1393 N N . LEU A 1 193 ? 2.592 26.945 53.413 1.00 36.28 309 LEU A N 1
ATOM 1394 C CA . LEU A 1 193 ? 1.679 25.896 53.849 1.00 37.04 309 LEU A CA 1
ATOM 1395 C C . LEU A 1 193 ? 1.115 25.306 52.564 1.00 37.71 309 LEU A C 1
ATOM 1396 O O . LEU A 1 193 ? 0.165 25.835 51.979 1.00 36.95 309 LEU A O 1
ATOM 1401 N N . ILE A 1 194 ? 1.711 24.198 52.141 1.00 38.29 310 ILE A N 1
ATOM 1402 C CA . ILE A 1 194 ? 1.354 23.547 50.890 1.00 39.48 310 ILE A CA 1
ATOM 1403 C C . ILE A 1 194 ? 0.424 22.329 50.959 1.00 42.42 310 ILE A C 1
ATOM 1404 O O . ILE A 1 194 ? 0.630 21.397 51.740 1.00 43.21 310 ILE A O 1
ATOM 1409 N N . ASP A 1 195 ? -0.593 22.336 50.107 1.00 44.76 311 ASP A N 1
ATOM 1410 C CA . ASP A 1 195 ? -1.544 21.237 50.047 1.00 46.18 311 ASP A CA 1
ATOM 1411 C C . ASP A 1 195 ? -0.931 20.057 49.297 1.00 48.13 311 ASP A C 1
ATOM 1412 O O . ASP A 1 195 ? -0.718 20.118 48.084 1.00 48.32 311 ASP A O 1
ATOM 1417 N N . VAL A 1 196 ? -0.646 18.982 50.022 1.00 49.35 312 VAL A N 1
ATOM 1418 C CA . VAL A 1 196 ? -0.064 17.802 49.406 1.00 49.87 312 VAL A CA 1
ATOM 1419 C C . VAL A 1 196 ? -1.072 16.671 49.263 1.00 50.75 312 VAL A C 1
ATOM 1420 O O . VAL A 1 196 ? -0.692 15.508 49.193 1.00 52.36 312 VAL A O 1
ATOM 1424 N N . SER A 1 197 ? -2.357 17.005 49.211 1.00 52.28 313 SER A N 1
ATOM 1425 C CA . SER A 1 197 ? -3.392 15.983 49.064 1.00 52.49 313 SER A CA 1
ATOM 1426 C C . SER A 1 197 ? -3.440 15.519 47.612 1.00 53.32 313 SER A C 1
ATOM 1427 O O . SER A 1 197 ? -2.838 16.137 46.738 1.00 52.89 313 SER A O 1
ATOM 1430 N N . GLN A 1 198 ? -4.180 14.444 47.356 1.00 55.21 314 GLN A N 1
ATOM 1431 C CA . GLN A 1 198 ? -4.294 13.880 46.015 1.00 56.29 314 GLN A CA 1
ATOM 1432 C C . GLN A 1 198 ? -4.684 14.866 44.912 1.00 56.27 314 GLN A C 1
ATOM 1433 O O . GLN A 1 198 ? -4.139 14.801 43.807 1.00 58.28 314 GLN A O 1
ATOM 1439 N N . SER A 1 199 ? -5.628 15.762 45.186 1.00 55.53 315 SER A N 1
ATOM 1440 C CA . SER A 1 199 ? -6.043 16.739 44.175 1.00 55.30 315 SER A CA 1
ATOM 1441 C C . SER A 1 199 ? -4.822 17.535 43.733 1.00 55.05 315 SER A C 1
ATOM 1442 O O . SER A 1 199 ? -4.652 17.836 42.551 1.00 54.82 315 SER A O 1
ATOM 1445 N N . SER A 1 200 ? -3.977 17.871 44.704 1.00 53.49 316 SER A N 1
ATOM 1446 C CA . SER A 1 200 ? -2.765 18.634 44.453 1.00 53.09 316 SER A CA 1
ATOM 1447 C C . SER A 1 200 ? -1.774 17.830 43.602 1.00 53.67 316 SER A C 1
ATOM 1448 O O . SER A 1 200 ? -1.212 18.347 42.631 1.00 53.82 316 SER A O 1
ATOM 1451 N N . ILE A 1 201 ? -1.569 16.566 43.959 1.00 52.40 317 ILE A N 1
ATOM 1452 C CA . ILE A 1 201 ? -0.665 15.707 43.211 1.00 52.90 317 ILE A CA 1
ATOM 1453 C C . ILE A 1 201 ? -1.125 15.611 41.756 1.00 54.08 317 ILE A C 1
ATOM 1454 O O . ILE A 1 201 ? -0.414 16.013 40.837 1.00 54.39 317 ILE A O 1
ATOM 1459 N N . LYS A 1 202 ? -2.325 15.078 41.553 1.00 55.01 318 LYS A N 1
ATOM 1460 C CA . LYS A 1 202 ? -2.864 14.910 40.211 1.00 56.62 318 LYS A CA 1
ATOM 1461 C C . LYS A 1 202 ? -2.866 16.167 39.354 1.00 55.63 318 LYS A C 1
ATOM 1462 O O . LYS A 1 202 ? -2.473 16.115 38.191 1.00 56.34 318 LYS A O 1
ATOM 1468 N N . SER A 1 203 ? -3.310 17.289 39.918 1.00 53.87 319 SER A N 1
ATOM 1469 C CA . SER A 1 203 ? -3.371 18.547 39.167 1.00 52.74 319 SER A CA 1
ATOM 1470 C C . SER A 1 203 ? -2.002 19.104 38.808 1.00 51.16 319 SER A C 1
ATOM 1471 O O . SER A 1 203 ? -1.869 19.852 37.847 1.00 50.63 319 SER A O 1
ATOM 1474 N N . GLY A 1 204 ? -0.993 18.744 39.591 1.00 49.61 320 GLY A N 1
ATOM 1475 C CA . GLY A 1 204 ? 0.343 19.245 39.343 1.00 47.87 320 GLY A CA 1
ATOM 1476 C C . GLY A 1 204 ? 0.630 20.511 40.130 1.00 45.71 320 GLY A C 1
ATOM 1477 O O . GLY A 1 204 ? 1.693 21.114 39.986 1.00 46.50 320 GLY A O 1
ATOM 1478 N N . LEU A 1 205 ? -0.318 20.919 40.966 1.00 44.25 321 LEU A N 1
ATOM 1479 C CA . LEU A 1 205 ? -0.143 22.124 41.764 1.00 42.13 321 LEU A CA 1
ATOM 1480 C C . LEU A 1 205 ? 1.081 21.978 42.658 1.00 41.42 321 LEU A C 1
ATOM 1481 O O . LEU A 1 205 ? 1.885 22.898 42.779 1.00 41.29 321 LEU A O 1
ATOM 1486 N N . LEU A 1 206 ? 1.229 20.811 43.277 1.00 41.59 322 LEU A N 1
ATOM 1487 C CA . LEU A 1 206 ? 2.370 20.573 44.149 1.00 41.24 322 LEU A CA 1
ATOM 1488 C C . LEU A 1 206 ? 3.663 20.671 43.327 1.00 42.45 322 LEU A C 1
ATOM 1489 O O . LEU A 1 206 ? 4.599 21.389 43.706 1.00 42.01 322 LEU A O 1
ATOM 1494 N N . ALA A 1 207 ? 3.705 19.962 42.199 1.00 40.90 323 ALA A N 1
ATOM 1495 C CA . ALA A 1 207 ? 4.882 19.986 41.332 1.00 41.32 323 ALA A CA 1
ATOM 1496 C C . ALA A 1 207 ? 5.214 21.417 40.918 1.00 42.66 323 ALA A C 1
ATOM 1497 O O . ALA A 1 207 ? 6.346 21.885 41.066 1.00 42.45 323 ALA A O 1
ATOM 1499 N N . THR A 1 208 ? 4.216 22.109 40.391 1.00 42.43 324 THR A N 1
ATOM 1500 C CA . THR A 1 208 ? 4.414 23.468 39.948 1.00 43.15 324 THR A CA 1
ATOM 1501 C C . THR A 1 208 ? 4.868 24.365 41.092 1.00 45.80 324 THR A C 1
ATOM 1502 O O . THR A 1 208 ? 5.754 25.210 40.909 1.00 47.32 324 THR A O 1
ATOM 1506 N N . THR A 1 209 ? 4.269 24.185 42.269 1.00 45.08 325 THR A N 1
ATOM 1507 C CA . THR A 1 209 ? 4.622 25.005 43.425 1.00 44.73 325 THR A CA 1
ATOM 1508 C C . THR A 1 209 ? 6.061 24.754 43.847 1.00 44.84 325 THR A C 1
ATOM 1509 O O . THR A 1 209 ? 6.810 25.694 44.132 1.00 43.86 325 THR A O 1
ATOM 1513 N N . ILE A 1 210 ? 6.443 23.481 43.887 1.00 43.83 326 ILE A N 1
ATOM 1514 C CA . ILE A 1 210 ? 7.796 23.109 44.267 1.00 43.25 326 ILE A CA 1
ATOM 1515 C C . ILE A 1 210 ? 8.812 23.649 43.250 1.00 44.18 326 ILE A C 1
ATOM 1516 O O . ILE A 1 210 ? 9.757 24.354 43.611 1.00 43.41 326 ILE A O 1
ATOM 1521 N N . ASN A 1 211 ? 8.608 23.329 41.979 1.00 43.56 327 ASN A N 1
ATOM 1522 C CA . ASN A 1 211 ? 9.515 23.786 40.944 1.00 42.88 327 ASN A CA 1
ATOM 1523 C C . ASN A 1 211 ? 9.692 25.297 40.992 1.00 43.58 327 ASN A C 1
ATOM 1524 O O . ASN A 1 211 ? 10.810 25.802 40.864 1.00 43.05 327 ASN A O 1
ATOM 1529 N N . THR A 1 212 ? 8.598 26.023 41.190 1.00 42.26 328 THR A N 1
ATOM 1530 C CA . THR A 1 212 ? 8.686 27.478 41.245 1.00 40.80 328 THR A CA 1
ATOM 1531 C C . THR A 1 212 ? 9.524 27.951 42.437 1.00 41.35 328 THR A C 1
ATOM 1532 O O . THR A 1 212 ? 10.372 28.831 42.293 1.00 41.40 328 THR A O 1
ATOM 1536 N N . LEU A 1 213 ? 9.284 27.382 43.615 1.00 41.64 329 LEU A N 1
ATOM 1537 C CA . LEU A 1 213 ? 10.074 27.757 44.781 1.00 41.96 329 LEU A CA 1
ATOM 1538 C C . LEU A 1 213 ? 11.530 27.480 44.426 1.00 42.46 329 LEU A C 1
ATOM 1539 O O . LEU A 1 213 ? 12.419 28.301 44.669 1.00 43.79 329 LEU A O 1
ATOM 1544 N N . LEU A 1 214 ? 11.758 26.315 43.830 1.00 42.59 330 LEU A N 1
ATOM 1545 C CA . LEU A 1 214 ? 13.094 25.892 43.433 1.00 42.43 330 LEU A CA 1
ATOM 1546 C C . LEU A 1 214 ? 13.776 26.913 42.540 1.00 43.36 330 LEU A C 1
ATOM 1547 O O . LEU A 1 214 ? 14.964 27.202 42.698 1.00 45.77 330 LEU A O 1
ATOM 1552 N N . GLN A 1 215 ? 13.009 27.464 41.610 1.00 41.61 331 GLN A N 1
ATOM 1553 C CA . GLN A 1 215 ? 13.519 28.421 40.650 1.00 40.61 331 GLN A CA 1
ATOM 1554 C C . GLN A 1 215 ? 13.529 29.862 41.132 1.00 41.70 331 GLN A C 1
ATOM 1555 O O . GLN A 1 215 ? 13.863 30.766 40.358 1.00 41.28 331 GLN A O 1
ATOM 1561 N N . ASN A 1 216 ? 13.198 30.088 42.404 1.00 41.08 332 ASN A N 1
ATOM 1562 C CA . ASN A 1 216 ? 13.132 31.456 42.891 1.00 40.71 332 ASN A CA 1
ATOM 1563 C C . ASN A 1 216 ? 13.609 31.726 44.304 1.00 41.58 332 ASN A C 1
ATOM 1564 O O . ASN A 1 216 ? 13.382 32.814 44.841 1.00 40.71 332 ASN A O 1
ATOM 1569 N N . LEU A 1 217 ? 14.284 30.751 44.903 1.00 42.16 333 LEU A N 1
ATOM 1570 C CA . LEU A 1 217 ? 14.791 30.920 46.257 1.00 41.99 333 LEU A CA 1
ATOM 1571 C C . LEU A 1 217 ? 15.624 32.187 46.355 1.00 44.25 333 LEU A C 1
ATOM 1572 O O . LEU A 1 217 ? 15.694 32.825 47.412 1.00 45.57 333 LEU A O 1
ATOM 1577 N N . ASP A 1 218 ? 16.245 32.564 45.244 1.00 44.27 334 ASP A N 1
ATOM 1578 C CA . ASP A 1 218 ? 17.067 33.756 45.223 1.00 44.15 334 ASP A CA 1
ATOM 1579 C C . ASP A 1 218 ? 16.247 34.999 44.870 1.00 44.26 334 ASP A C 1
ATOM 1580 O O . ASP A 1 218 ? 16.749 36.132 44.921 1.00 43.29 334 ASP A O 1
ATOM 1585 N N . SER A 1 219 ? 14.976 34.782 44.529 1.00 42.81 335 SER A N 1
ATOM 1586 C CA . SER A 1 219 ? 14.066 35.877 44.194 1.00 39.88 335 SER A CA 1
ATOM 1587 C C . SER A 1 219 ? 13.435 36.417 45.479 1.00 39.93 335 SER A C 1
ATOM 1588 O O . SER A 1 219 ? 13.081 37.594 45.572 1.00 39.05 335 SER A O 1
ATOM 1591 N N . ILE A 1 220 ? 13.291 35.547 46.474 1.00 39.77 336 ILE A N 1
ATOM 1592 C CA . ILE A 1 220 ? 12.728 35.950 47.759 1.00 39.61 336 ILE A CA 1
ATOM 1593 C C . ILE A 1 220 ? 13.622 37.040 48.365 1.00 39.56 336 ILE A C 1
ATOM 1594 O O . ILE A 1 220 ? 14.839 36.884 48.460 1.00 38.98 336 ILE A O 1
ATOM 1599 N N . PRO A 1 221 ? 13.025 38.161 48.787 1.00 40.29 337 PRO A N 1
ATOM 1600 C CA . PRO A 1 221 ? 13.797 39.263 49.376 1.00 39.67 337 PRO A CA 1
ATOM 1601 C C . PRO A 1 221 ? 14.636 38.829 50.572 1.00 41.23 337 PRO A C 1
ATOM 1602 O O . PRO A 1 221 ? 14.146 38.148 51.462 1.00 42.71 337 PRO A O 1
ATOM 1606 N N . ASN A 1 222 ? 15.903 39.222 50.592 1.00 43.18 338 ASN A N 1
ATOM 1607 C CA . ASN A 1 222 ? 16.781 38.881 51.707 1.00 44.04 338 ASN A CA 1
ATOM 1608 C C . ASN A 1 222 ? 17.795 40.015 51.871 1.00 45.03 338 ASN A C 1
ATOM 1609 O O . ASN A 1 222 ? 18.985 39.783 52.053 1.00 45.75 338 ASN A O 1
ATOM 1614 N N . HIS A 1 223 ? 17.299 41.246 51.816 1.00 46.35 339 HIS A N 1
ATOM 1615 C CA . HIS A 1 223 ? 18.141 42.435 51.927 1.00 48.79 339 HIS A CA 1
ATOM 1616 C C . HIS A 1 223 ? 19.097 42.457 53.117 1.00 49.19 339 HIS A C 1
ATOM 1617 O O . HIS A 1 223 ? 20.136 43.110 53.059 1.00 48.91 339 HIS A O 1
ATOM 1624 N N . ASP A 1 224 ? 18.748 41.763 54.195 1.00 50.97 340 ASP A N 1
ATOM 1625 C CA . ASP A 1 224 ? 19.598 41.741 55.385 1.00 51.95 340 ASP A CA 1
ATOM 1626 C C . ASP A 1 224 ? 20.210 40.376 55.683 1.00 52.52 340 ASP A C 1
ATOM 1627 O O . ASP A 1 224 ? 20.821 40.181 56.740 1.00 53.31 340 ASP A O 1
ATOM 1632 N N . GLU A 1 225 ? 20.040 39.438 54.755 1.00 51.86 341 GLU A N 1
ATOM 1633 C CA . GLU A 1 225 ? 20.585 38.088 54.891 1.00 51.64 341 GLU A CA 1
ATOM 1634 C C . GLU A 1 225 ? 19.932 37.321 56.037 1.00 50.47 341 GLU A C 1
ATOM 1635 O O . GLU A 1 225 ? 20.311 36.192 56.334 1.00 50.41 341 GLU A O 1
ATOM 1641 N N . ARG A 1 226 ? 18.939 37.935 56.667 1.00 48.72 342 ARG A N 1
ATOM 1642 C CA . ARG A 1 226 ? 18.241 37.315 57.783 1.00 47.21 342 ARG A CA 1
ATOM 1643 C C . ARG A 1 226 ? 16.929 36.612 57.431 1.00 46.85 342 ARG A C 1
ATOM 1644 O O . ARG A 1 226 ? 16.309 35.995 58.300 1.00 46.97 342 ARG A O 1
ATOM 1652 N N . THR A 1 227 ? 16.493 36.712 56.179 1.00 44.93 343 THR A N 1
ATOM 1653 C CA . THR A 1 227 ? 15.236 36.089 55.777 1.00 44.78 343 THR A CA 1
ATOM 1654 C C . THR A 1 227 ? 15.109 34.647 56.241 1.00 45.08 343 THR A C 1
ATOM 1655 O O . THR A 1 227 ? 16.034 33.846 56.089 1.00 43.55 343 THR A O 1
ATOM 1659 N N . ARG A 1 228 ? 13.957 34.324 56.818 1.00 47.50 344 ARG A N 1
ATOM 1660 C CA . ARG A 1 228 ? 13.708 32.970 57.300 1.00 49.46 344 ARG A CA 1
ATOM 1661 C C . ARG A 1 228 ? 12.509 32.333 56.617 1.00 48.33 344 ARG A C 1
ATOM 1662 O O . ARG A 1 228 ? 11.492 32.986 56.372 1.00 48.75 344 ARG A O 1
ATOM 1670 N N . ILE A 1 229 ? 12.652 31.047 56.315 1.00 47.50 345 ILE A N 1
ATOM 1671 C CA . ILE A 1 229 ? 11.628 30.278 55.625 1.00 47.15 345 ILE A CA 1
ATOM 1672 C C . ILE A 1 229 ? 11.252 29.012 56.389 1.00 47.28 345 ILE A C 1
ATOM 1673 O O . ILE A 1 229 ? 11.982 28.554 57.270 1.00 45.67 345 ILE A O 1
ATOM 1678 N N . SER A 1 230 ? 10.107 28.450 56.018 1.00 48.03 346 SER A N 1
ATOM 1679 C CA . SER A 1 230 ? 9.594 27.238 56.631 1.00 47.79 346 SER A CA 1
ATOM 1680 C C . SER A 1 230 ? 8.621 26.579 55.671 1.00 47.19 346 SER A C 1
ATOM 1681 O O . SER A 1 230 ? 7.947 27.265 54.903 1.00 48.48 346 SER A O 1
ATOM 1684 N N . ILE A 1 231 ? 8.545 25.251 55.721 1.00 45.59 347 ILE A N 1
ATOM 1685 C CA . ILE A 1 231 ? 7.646 24.514 54.849 1.00 44.38 347 ILE A CA 1
ATOM 1686 C C . ILE A 1 231 ? 6.763 23.481 55.553 1.00 44.40 347 ILE A C 1
ATOM 1687 O O . ILE A 1 231 ? 7.241 22.581 56.242 1.00 43.47 347 ILE A O 1
ATOM 1692 N N . LEU A 1 232 ? 5.460 23.635 55.374 1.00 44.03 348 LEU A N 1
ATOM 1693 C CA . LEU A 1 232 ? 4.484 22.725 55.949 1.00 42.88 348 LEU A CA 1
ATOM 1694 C C . LEU A 1 232 ? 3.702 22.086 54.817 1.00 41.97 348 LEU A C 1
ATOM 1695 O O . LEU A 1 232 ? 3.081 22.784 54.017 1.00 39.43 348 LEU A O 1
ATOM 1700 N N . CYS A 1 233 ? 3.757 20.762 54.734 1.00 44.21 349 CYS A N 1
ATOM 1701 C CA . CYS A 1 233 ? 2.997 20.038 53.722 1.00 46.44 349 CYS A CA 1
ATOM 1702 C C . CYS A 1 233 ? 1.777 19.509 54.461 1.00 46.08 349 CYS A C 1
ATOM 1703 O O . CYS A 1 233 ? 1.893 18.978 55.572 1.00 43.91 349 CYS A O 1
ATOM 1706 N N . VAL A 1 234 ? 0.607 19.657 53.846 1.00 46.74 350 VAL A N 1
ATOM 1707 C CA . VAL A 1 234 ? -0.628 19.257 54.501 1.00 47.84 350 VAL A CA 1
ATOM 1708 C C . VAL A 1 234 ? -1.623 18.410 53.716 1.00 48.85 350 VAL A C 1
ATOM 1709 O O . VAL A 1 234 ? -1.978 18.729 52.583 1.00 50.42 350 VAL A O 1
ATOM 1713 N N . ASP A 1 235 ? -2.057 17.321 54.346 1.00 49.89 351 ASP A N 1
ATOM 1714 C CA . ASP A 1 235 ? -3.086 16.436 53.803 1.00 49.73 351 ASP A CA 1
ATOM 1715 C C . ASP A 1 235 ? -4.004 16.187 55.010 1.00 51.22 351 ASP A C 1
ATOM 1716 O O . ASP A 1 235 ? -4.698 17.105 55.450 1.00 52.12 351 ASP A O 1
ATOM 1721 N N . ASN A 1 236 ? -4.016 14.978 55.561 1.00 52.03 352 ASN A N 1
ATOM 1722 C CA . ASN A 1 236 ? -4.842 14.729 56.735 1.00 51.73 352 ASN A CA 1
ATOM 1723 C C . ASN A 1 236 ? -4.020 15.009 58.000 1.00 50.35 352 ASN A C 1
ATOM 1724 O O . ASN A 1 236 ? -4.560 15.116 59.100 1.00 50.13 352 ASN A O 1
ATOM 1729 N N . ALA A 1 237 ? -2.709 15.133 57.837 1.00 48.51 353 ALA A N 1
ATOM 1730 C CA . ALA A 1 237 ? -1.836 15.437 58.962 1.00 47.88 353 ALA A CA 1
ATOM 1731 C C . ALA A 1 237 ? -0.909 16.590 58.559 1.00 47.98 353 ALA A C 1
ATOM 1732 O O . ALA A 1 237 ? -0.792 16.917 57.372 1.00 46.16 353 ALA A O 1
ATOM 1734 N N . ILE A 1 238 ? -0.263 17.206 59.545 1.00 48.09 354 ILE A N 1
ATOM 1735 C CA . ILE A 1 238 ? 0.635 18.328 59.290 1.00 50.65 354 ILE A CA 1
ATOM 1736 C C . ILE A 1 238 ? 2.092 17.869 59.281 1.00 51.84 354 ILE A C 1
ATOM 1737 O O . ILE A 1 238 ? 2.682 17.602 60.331 1.00 52.38 354 ILE A O 1
ATOM 1742 N N . HIS A 1 239 ? 2.672 17.799 58.088 1.00 52.10 355 HIS A N 1
ATOM 1743 C CA . HIS A 1 239 ? 4.045 17.346 57.928 1.00 52.69 355 HIS A CA 1
ATOM 1744 C C . HIS A 1 239 ? 5.086 18.460 58.068 1.00 53.77 355 HIS A C 1
ATOM 1745 O O . HIS A 1 239 ? 5.067 19.441 57.328 1.00 53.29 355 HIS A O 1
ATOM 1752 N N . TYR A 1 240 ? 5.992 18.293 59.029 1.00 55.30 356 TYR A N 1
ATOM 1753 C CA . TYR A 1 240 ? 7.055 19.263 59.276 1.00 56.45 356 TYR A CA 1
ATOM 1754 C C . TYR A 1 240 ? 8.387 18.784 58.721 1.00 57.17 356 TYR A C 1
ATOM 1755 O O . TYR A 1 240 ? 8.534 17.625 58.324 1.00 57.27 356 TYR A O 1
ATOM 1764 N N . PHE A 1 241 ? 9.363 19.686 58.710 1.00 57.22 357 PHE A N 1
ATOM 1765 C CA . PHE A 1 241 ? 10.693 19.352 58.226 1.00 57.79 357 PHE A CA 1
ATOM 1766 C C . PHE A 1 241 ? 11.770 20.060 59.041 1.00 57.61 357 PHE A C 1
ATOM 1767 O O . PHE A 1 241 ? 11.691 21.267 59.278 1.00 56.14 357 PHE A O 1
ATOM 1775 N N . LYS A 1 242 ? 12.758 19.297 59.501 1.00 58.41 358 LYS A N 1
ATOM 1776 C CA . LYS A 1 242 ? 13.865 19.874 60.255 1.00 59.58 358 LYS A CA 1
ATOM 1777 C C . LYS A 1 242 ? 14.978 20.093 59.248 1.00 58.58 358 LYS A C 1
ATOM 1778 O O . LYS A 1 242 ? 15.449 19.148 58.609 1.00 57.76 358 LYS A O 1
ATOM 1784 N N . ILE A 1 243 ? 15.382 21.348 59.102 1.00 57.74 359 ILE A N 1
ATOM 1785 C CA . ILE A 1 243 ? 16.419 21.717 58.148 1.00 56.15 359 ILE A CA 1
ATOM 1786 C C . ILE A 1 243 ? 17.685 22.189 58.859 1.00 54.23 359 ILE A C 1
ATOM 1787 O O . ILE A 1 243 ? 17.705 23.255 59.467 1.00 54.14 359 ILE A O 1
ATOM 1792 N N . PRO A 1 244 ? 18.753 21.375 58.807 1.00 53.59 360 PRO A N 1
ATOM 1793 C CA . PRO A 1 244 ? 20.051 21.669 59.429 1.00 52.77 360 PRO A CA 1
ATOM 1794 C C . PRO A 1 244 ? 20.791 22.765 58.665 1.00 52.20 360 PRO A C 1
ATOM 1795 O O . PRO A 1 244 ? 20.412 23.099 57.545 1.00 52.20 360 PRO A O 1
ATOM 1799 N N . LEU A 1 245 ? 21.834 23.331 59.266 1.00 52.14 361 LEU A N 1
ATOM 1800 C CA . LEU A 1 245 ? 22.609 24.361 58.576 1.00 52.79 361 LEU A CA 1
ATOM 1801 C C . LEU A 1 245 ? 23.375 23.625 57.493 1.00 52.90 361 LEU A C 1
ATOM 1802 O O . LEU A 1 245 ? 23.820 22.499 57.714 1.00 53.64 361 LEU A O 1
ATOM 1807 N N . ASP A 1 246 ? 23.517 24.235 56.322 1.00 52.86 362 ASP A N 1
ATOM 1808 C CA . ASP A 1 246 ? 24.264 23.586 55.250 1.00 54.06 362 ASP A CA 1
ATOM 1809 C C . ASP A 1 246 ? 25.615 23.125 55.801 1.00 54.64 362 ASP A C 1
ATOM 1810 O O . ASP A 1 246 ? 26.023 21.982 55.610 1.00 52.44 362 ASP A O 1
ATOM 1815 N N . SER A 1 247 ? 26.285 24.031 56.507 1.00 55.92 363 SER A N 1
ATOM 1816 C CA . SER A 1 247 ? 27.605 23.773 57.073 1.00 57.52 363 SER A CA 1
ATOM 1817 C C . SER A 1 247 ? 27.770 22.472 57.851 1.00 59.60 363 SER A C 1
ATOM 1818 O O . SER A 1 247 ? 28.837 21.857 57.811 1.00 61.54 363 SER A O 1
ATOM 1821 N N . GLU A 1 248 ? 26.743 22.037 58.565 1.00 59.71 364 GLU A N 1
ATOM 1822 C CA . GLU A 1 248 ? 26.913 20.818 59.332 1.00 61.00 364 GLU A CA 1
ATOM 1823 C C . GLU A 1 248 ? 26.567 19.534 58.584 1.00 61.55 364 GLU A C 1
ATOM 1824 O O . GLU A 1 248 ? 26.141 18.558 59.190 1.00 63.58 364 GLU A O 1
ATOM 1830 N N . ASN A 1 249 ? 26.774 19.516 57.272 1.00 62.02 365 ASN A N 1
ATOM 1831 C CA . ASN A 1 249 ? 26.471 18.317 56.491 1.00 63.24 365 ASN A CA 1
ATOM 1832 C C . ASN A 1 249 ? 27.676 17.396 56.322 1.00 63.96 365 ASN A C 1
ATOM 1833 O O . ASN A 1 249 ? 28.776 17.848 55.997 1.00 64.48 365 ASN A O 1
ATOM 1838 N N . ILE A 1 257 ? 16.847 13.666 55.274 1.00 88.60 373 ILE A N 1
ATOM 1839 C CA . ILE A 1 257 ? 15.709 14.527 55.588 1.00 88.61 373 ILE A CA 1
ATOM 1840 C C . ILE A 1 257 ? 14.935 14.080 56.822 1.00 87.64 373 ILE A C 1
ATOM 1841 O O . ILE A 1 257 ? 14.728 12.885 57.052 1.00 87.79 373 ILE A O 1
ATOM 1846 N N . ASN A 1 258 ? 14.500 15.060 57.606 1.00 86.23 374 ASN A N 1
ATOM 1847 C CA . ASN A 1 258 ? 13.751 14.787 58.821 1.00 84.91 374 ASN A CA 1
ATOM 1848 C C . ASN A 1 258 ? 12.308 15.263 58.710 1.00 82.58 374 ASN A C 1
ATOM 1849 O O . ASN A 1 258 ? 12.006 16.423 58.998 1.00 81.13 374 ASN A O 1
ATOM 1854 N N . MET A 1 259 ? 11.421 14.374 58.277 1.00 80.03 375 MET A N 1
ATOM 1855 C CA . MET A 1 259 ? 10.016 14.733 58.184 1.00 77.98 375 MET A CA 1
ATOM 1856 C C . MET A 1 259 ? 9.336 14.270 59.459 1.00 77.29 375 MET A C 1
ATOM 1857 O O . MET A 1 259 ? 9.360 13.086 59.797 1.00 77.40 375 MET A O 1
ATOM 1862 N N . MET A 1 260 ? 8.729 15.219 60.159 1.00 77.00 376 MET A N 1
ATOM 1863 C CA . MET A 1 260 ? 8.046 14.961 61.419 1.00 75.23 376 MET A CA 1
ATOM 1864 C C . MET A 1 260 ? 6.529 15.063 61.243 1.00 73.14 376 MET A C 1
ATOM 1865 O O . MET A 1 260 ? 5.959 16.151 61.278 1.00 72.69 376 MET A O 1
ATOM 1870 N N . ASP A 1 261 ? 5.888 13.917 61.045 1.00 71.10 377 ASP A N 1
ATOM 1871 C CA . ASP A 1 261 ? 4.444 13.854 60.853 1.00 69.13 377 ASP A CA 1
ATOM 1872 C C . ASP A 1 261 ? 3.695 14.096 62.149 1.00 68.64 377 ASP A C 1
ATOM 1873 O O . ASP A 1 261 ? 4.172 13.739 63.225 1.00 69.83 377 ASP A O 1
ATOM 1878 N N . ILE A 1 262 ? 2.516 14.702 62.035 1.00 67.90 378 ILE A N 1
ATOM 1879 C CA . ILE A 1 262 ? 1.661 14.985 63.186 1.00 66.49 378 ILE A CA 1
ATOM 1880 C C . ILE A 1 262 ? 0.197 14.875 62.772 1.00 67.41 378 ILE A C 1
ATOM 1881 O O . ILE A 1 262 ? -0.361 15.787 62.160 1.00 66.42 378 ILE A O 1
ATOM 1886 N N . ALA A 1 263 ? -0.418 13.745 63.109 1.00 68.65 379 ALA A N 1
ATOM 1887 C CA . ALA A 1 263 ? -1.811 13.493 62.763 1.00 69.01 379 ALA A CA 1
ATOM 1888 C C . ALA A 1 263 ? -2.807 13.987 63.812 1.00 68.93 379 ALA A C 1
ATOM 1889 O O . ALA A 1 263 ? -4.006 14.050 63.536 1.00 68.80 379 ALA A O 1
ATOM 1891 N N . ASP A 1 264 ? -2.322 14.333 65.006 1.00 69.45 380 ASP A N 1
ATOM 1892 C CA . ASP A 1 264 ? -3.208 14.827 66.067 1.00 70.87 380 ASP A CA 1
ATOM 1893 C C . ASP A 1 264 ? -3.549 16.294 65.822 1.00 70.35 380 ASP A C 1
ATOM 1894 O O . ASP A 1 264 ? -2.820 17.201 66.235 1.00 69.63 380 ASP A O 1
ATOM 1899 N N . LEU A 1 265 ? -4.675 16.509 65.146 1.00 71.08 381 LEU A N 1
ATOM 1900 C CA . LEU A 1 265 ? -5.140 17.844 64.794 1.00 71.92 381 LEU A CA 1
ATOM 1901 C C . LEU A 1 265 ? -5.677 18.638 65.973 1.00 73.53 381 LEU A C 1
ATOM 1902 O O . LEU A 1 265 ? -6.197 19.735 65.801 1.00 73.39 381 LEU A O 1
ATOM 1907 N N . GLU A 1 266 ? -5.548 18.079 67.170 1.00 76.84 382 GLU A N 1
ATOM 1908 C CA . GLU A 1 266 ? -5.998 18.756 68.378 1.00 80.16 382 GLU A CA 1
ATOM 1909 C C . GLU A 1 266 ? -4.774 19.353 69.052 1.00 82.30 382 GLU A C 1
ATOM 1910 O O . GLU A 1 266 ? -4.886 20.185 69.949 1.00 83.01 382 GLU A O 1
ATOM 1916 N N . GLU A 1 267 ? -3.601 18.916 68.601 1.00 84.84 383 GLU A N 1
ATOM 1917 C CA . GLU A 1 267 ? -2.328 19.384 69.139 1.00 86.73 383 GLU A CA 1
ATOM 1918 C C . GLU A 1 267 ? -1.846 20.630 68.396 1.00 86.62 383 GLU A C 1
ATOM 1919 O O . GLU A 1 267 ? -1.996 20.737 67.178 1.00 86.62 383 GLU A O 1
ATOM 1925 N N . PRO A 1 273 ? 10.317 25.017 66.656 1.00 85.88 389 PRO A N 1
ATOM 1926 C CA . PRO A 1 273 ? 10.559 26.296 65.976 1.00 86.14 389 PRO A CA 1
ATOM 1927 C C . PRO A 1 273 ? 11.929 26.276 65.315 1.00 86.41 389 PRO A C 1
ATOM 1928 O O . PRO A 1 273 ? 12.050 26.363 64.089 1.00 85.91 389 PRO A O 1
ATOM 1932 N N . ASN A 1 274 ? 12.959 26.170 66.150 1.00 86.59 390 ASN A N 1
ATOM 1933 C CA . ASN A 1 274 ? 14.333 26.112 65.674 1.00 85.24 390 ASN A CA 1
ATOM 1934 C C . ASN A 1 274 ? 14.428 24.915 64.740 1.00 83.39 390 ASN A C 1
ATOM 1935 O O . ASN A 1 274 ? 13.903 23.838 65.040 1.00 82.05 390 ASN A O 1
ATOM 1940 N N . SER A 1 275 ? 15.088 25.117 63.605 1.00 80.92 391 SER A N 1
ATOM 1941 C CA . SER A 1 275 ? 15.261 24.066 62.610 1.00 78.25 391 SER A CA 1
ATOM 1942 C C . SER A 1 275 ? 13.994 23.785 61.806 1.00 75.61 391 SER A C 1
ATOM 1943 O O . SER A 1 275 ? 13.986 22.908 60.943 1.00 75.27 391 SER A O 1
ATOM 1946 N N . MET A 1 276 ? 12.927 24.529 62.098 1.00 73.33 392 MET A N 1
ATOM 1947 C CA . MET A 1 276 ? 11.662 24.404 61.373 1.00 70.47 392 MET A CA 1
ATOM 1948 C C . MET A 1 276 ? 11.549 25.675 60.536 1.00 67.25 392 MET A C 1
ATOM 1949 O O . MET A 1 276 ? 11.218 25.633 59.352 1.00 67.11 392 MET A O 1
ATOM 1954 N N . VAL A 1 277 ? 11.830 26.805 61.174 1.00 63.21 393 VAL A N 1
ATOM 1955 C CA . VAL A 1 277 ? 11.821 28.098 60.509 1.00 60.96 393 VAL A CA 1
ATOM 1956 C C . VAL A 1 277 ? 13.312 28.408 60.473 1.00 59.69 393 VAL A C 1
ATOM 1957 O O . VAL A 1 277 ? 13.900 28.757 61.496 1.00 60.44 393 VAL A O 1
ATOM 1961 N N . VAL A 1 278 ? 13.923 28.272 59.300 1.00 57.20 394 VAL A N 1
ATOM 1962 C CA . VAL A 1 278 ? 15.364 28.456 59.183 1.00 54.42 394 VAL A CA 1
ATOM 1963 C C . VAL A 1 278 ? 15.884 29.602 58.315 1.00 54.06 394 VAL A C 1
ATOM 1964 O O . VAL A 1 278 ? 15.118 30.308 57.663 1.00 54.59 394 VAL A O 1
ATOM 1968 N N . SER A 1 279 ? 17.207 29.772 58.325 1.00 53.68 395 SER A N 1
ATOM 1969 C CA . SER A 1 279 ? 17.883 30.805 57.537 1.00 52.23 395 SER A CA 1
ATOM 1970 C C . SER A 1 279 ? 17.957 30.391 56.072 1.00 51.54 395 SER A C 1
ATOM 1971 O O . SER A 1 279 ? 18.556 29.361 55.742 1.00 50.97 395 SER A O 1
ATOM 1974 N N . LEU A 1 280 ? 17.354 31.189 55.195 1.00 49.62 396 LEU A N 1
ATOM 1975 C CA . LEU A 1 280 ? 17.386 30.875 53.773 1.00 48.42 396 LEU A CA 1
ATOM 1976 C C . LEU A 1 280 ? 18.840 30.820 53.292 1.00 47.62 396 LEU A C 1
ATOM 1977 O O . LEU A 1 280 ? 19.176 30.063 52.383 1.00 46.59 396 LEU A O 1
ATOM 1982 N N . LYS A 1 281 ? 19.704 31.614 53.916 1.00 47.93 397 LYS A N 1
ATOM 1983 C CA . LYS A 1 281 ? 21.102 31.625 53.521 1.00 49.75 397 LYS A CA 1
ATOM 1984 C C . LYS A 1 281 ? 21.922 30.460 54.084 1.00 49.37 397 LYS A C 1
ATOM 1985 O O . LYS A 1 281 ? 22.583 29.747 53.330 1.00 50.49 397 LYS A O 1
ATOM 1991 N N . ALA A 1 282 ? 21.881 30.252 55.397 1.00 48.37 398 ALA A N 1
ATOM 1992 C CA . ALA A 1 282 ? 22.664 29.175 56.005 1.00 47.16 398 ALA A CA 1
ATOM 1993 C C . ALA A 1 282 ? 22.214 27.773 55.612 1.00 46.47 398 ALA A C 1
ATOM 1994 O O . ALA A 1 282 ? 22.979 26.819 55.747 1.00 47.36 398 ALA A O 1
ATOM 1996 N N . CYS A 1 283 ? 20.989 27.637 55.116 1.00 45.41 399 CYS A N 1
ATOM 1997 C CA . CYS A 1 283 ? 20.486 26.316 54.741 1.00 46.28 399 CYS A CA 1
ATOM 1998 C C . CYS A 1 283 ? 20.138 26.211 53.265 1.00 45.34 399 CYS A C 1
ATOM 1999 O O . CYS A 1 283 ? 19.484 25.255 52.843 1.00 45.74 399 CYS A O 1
ATOM 2002 N N . ARG A 1 284 ? 20.580 27.190 52.485 1.00 44.88 400 ARG A N 1
ATOM 2003 C CA . ARG A 1 284 ? 20.291 27.227 51.055 1.00 44.97 400 ARG A CA 1
ATOM 2004 C C . ARG A 1 284 ? 20.274 25.871 50.342 1.00 44.76 400 ARG A C 1
ATOM 2005 O O . ARG A 1 284 ? 19.285 25.519 49.705 1.00 44.79 400 ARG A O 1
ATOM 2013 N N . GLN A 1 285 ? 21.354 25.109 50.448 1.00 46.09 401 GLN A N 1
ATOM 2014 C CA . GLN A 1 285 ? 21.408 23.803 49.797 1.00 47.53 401 GLN A CA 1
ATOM 2015 C C . GLN A 1 285 ? 20.419 22.800 50.397 1.00 46.63 401 GLN A C 1
ATOM 2016 O O . GLN A 1 285 ? 19.827 21.994 49.675 1.00 44.62 401 GLN A O 1
ATOM 2022 N N . ASN A 1 286 ? 20.245 22.841 51.714 1.00 46.67 402 ASN A N 1
ATOM 2023 C CA . ASN A 1 286 ? 19.345 21.906 52.372 1.00 47.77 402 ASN A CA 1
ATOM 2024 C C . ASN A 1 286 ? 17.882 22.144 52.056 1.00 46.98 402 ASN A C 1
ATOM 2025 O O . ASN A 1 286 ? 17.126 21.196 51.865 1.00 47.51 402 ASN A O 1
ATOM 2030 N N . ILE A 1 287 ? 17.484 23.407 51.995 1.00 45.40 403 ILE A N 1
ATOM 2031 C CA . ILE A 1 287 ? 16.109 23.744 51.662 1.00 43.75 403 ILE A CA 1
ATOM 2032 C C . ILE A 1 287 ? 15.865 23.206 50.251 1.00 43.47 403 ILE A C 1
ATOM 2033 O O . ILE A 1 287 ? 14.808 22.630 49.953 1.00 41.34 403 ILE A O 1
ATOM 2038 N N . GLU A 1 288 ? 16.867 23.394 49.395 1.00 43.72 404 GLU A N 1
ATOM 2039 C CA . GLU A 1 288 ? 16.810 22.939 48.010 1.00 45.77 404 GLU A CA 1
ATOM 2040 C C . GLU A 1 288 ? 16.717 21.417 47.956 1.00 46.16 404 GLU A C 1
ATOM 2041 O O . GLU A 1 288 ? 15.915 20.861 47.205 1.00 47.25 404 GLU A O 1
ATOM 2047 N N . THR A 1 289 ? 17.534 20.747 48.759 1.00 46.46 405 THR A N 1
ATOM 2048 C CA . THR A 1 289 ? 17.525 19.293 48.798 1.00 48.92 405 THR A CA 1
ATOM 2049 C C . THR A 1 289 ? 16.138 18.819 49.214 1.00 49.05 405 THR A C 1
ATOM 2050 O O . THR A 1 289 ? 15.594 17.874 48.637 1.00 51.28 405 THR A O 1
ATOM 2054 N N . LEU A 1 290 ? 15.572 19.487 50.216 1.00 48.12 406 LEU A N 1
ATOM 2055 C CA . LEU A 1 290 ? 14.248 19.154 50.734 1.00 47.60 406 LEU A CA 1
ATOM 2056 C C . LEU A 1 290 ? 13.141 19.308 49.705 1.00 47.14 406 LEU A C 1
ATOM 2057 O O . LEU A 1 290 ? 12.393 18.368 49.459 1.00 47.10 406 LEU A O 1
ATOM 2062 N N . LEU A 1 291 ? 13.036 20.496 49.118 1.00 47.33 407 LEU A N 1
ATOM 2063 C CA . LEU A 1 291 ? 12.012 20.778 48.115 1.00 48.14 407 LEU A CA 1
ATOM 2064 C C . LEU A 1 291 ? 12.039 19.793 46.956 1.00 49.05 407 LEU A C 1
ATOM 2065 O O . LEU A 1 291 ? 11.018 19.550 46.315 1.00 49.87 407 LEU A O 1
ATOM 2070 N N . THR A 1 292 ? 13.214 19.237 46.685 1.00 49.73 408 THR A N 1
ATOM 2071 C CA . THR A 1 292 ? 13.368 18.284 45.597 1.00 50.00 408 THR A CA 1
ATOM 2072 C C . THR A 1 292 ? 12.778 16.925 45.934 1.00 48.79 408 THR A C 1
ATOM 2073 O O . THR A 1 292 ? 12.276 16.231 45.051 1.00 47.59 408 THR A O 1
ATOM 2077 N N . LYS A 1 293 ? 12.850 16.544 47.207 1.00 48.81 409 LYS A N 1
ATOM 2078 C CA . LYS A 1 293 ? 12.316 15.258 47.653 1.00 51.40 409 LYS A CA 1
ATOM 2079 C C . LYS A 1 293 ? 10.798 15.266 47.833 1.00 51.68 409 LYS A C 1
ATOM 2080 O O . LYS A 1 293 ? 10.121 14.300 47.461 1.00 50.73 409 LYS A O 1
ATOM 2086 N N . ILE A 1 294 ? 10.273 16.351 48.403 1.00 50.49 410 ILE A N 1
ATOM 2087 C CA . ILE A 1 294 ? 8.837 16.484 48.649 1.00 49.65 410 ILE A CA 1
ATOM 2088 C C . ILE A 1 294 ? 7.959 15.851 47.569 1.00 49.37 410 ILE A C 1
ATOM 2089 O O . ILE A 1 294 ? 7.141 14.981 47.862 1.00 50.27 410 ILE A O 1
ATOM 2094 N N . PRO A 1 295 ? 8.116 16.273 46.307 1.00 49.24 411 PRO A N 1
ATOM 2095 C CA . PRO A 1 295 ? 7.278 15.683 45.251 1.00 50.77 411 PRO A CA 1
ATOM 2096 C C . PRO A 1 295 ? 7.214 14.151 45.258 1.00 51.39 411 PRO A C 1
ATOM 2097 O O . PRO A 1 295 ? 6.174 13.568 44.959 1.00 50.95 411 PRO A O 1
ATOM 2101 N N . GLN A 1 296 ? 8.325 13.508 45.605 1.00 53.39 412 GLN A N 1
ATOM 2102 C CA . GLN A 1 296 ? 8.402 12.045 45.635 1.00 55.71 412 GLN A CA 1
ATOM 2103 C C . GLN A 1 296 ? 7.704 11.495 46.876 1.00 55.07 412 GLN A C 1
ATOM 2104 O O . GLN A 1 296 ? 7.056 10.448 46.835 1.00 56.53 412 GLN A O 1
ATOM 2110 N N . ILE A 1 297 ? 7.852 12.210 47.983 1.00 53.65 413 ILE A N 1
ATOM 2111 C CA . ILE A 1 297 ? 7.252 11.813 49.243 1.00 52.22 413 ILE A CA 1
ATOM 2112 C C . ILE A 1 297 ? 5.743 11.602 49.139 1.00 53.82 413 ILE A C 1
ATOM 2113 O O . ILE A 1 297 ? 5.225 10.575 49.572 1.00 53.65 413 ILE A O 1
ATOM 2118 N N . PHE A 1 298 ? 5.044 12.566 48.553 1.00 53.88 414 PHE A N 1
ATOM 2119 C CA . PHE A 1 298 ? 3.596 12.474 48.433 1.00 55.44 414 PHE A CA 1
ATOM 2120 C C . PHE A 1 298 ? 3.155 12.054 47.040 1.00 57.94 414 PHE A C 1
ATOM 2121 O O . PHE A 1 298 ? 1.987 12.170 46.676 1.00 58.04 414 PHE A O 1
ATOM 2129 N N . GLN A 1 299 ? 4.110 11.546 46.277 1.00 61.66 415 GLN A N 1
ATOM 2130 C CA . GLN A 1 299 ? 3.881 11.098 44.914 1.00 65.72 415 GLN A CA 1
ATOM 2131 C C . GLN A 1 299 ? 2.664 10.195 44.755 1.00 66.91 415 GLN A C 1
ATOM 2132 O O . GLN A 1 299 ? 1.857 10.389 43.851 1.00 66.97 415 GLN A O 1
ATOM 2138 N N . SER A 1 300 ? 2.534 9.206 45.629 1.00 67.73 416 SER A N 1
ATOM 2139 C CA . SER A 1 300 ? 1.411 8.284 45.534 1.00 69.98 416 SER A CA 1
ATOM 2140 C C . SER A 1 300 ? 0.391 8.484 46.652 1.00 69.97 416 SER A C 1
ATOM 2141 O O . SER A 1 300 ? -0.217 7.523 47.127 1.00 70.10 416 SER A O 1
ATOM 2144 N N . ASN A 1 301 ? 0.201 9.727 47.076 1.00 69.34 417 ASN A N 1
ATOM 2145 C CA . ASN A 1 301 ? -0.757 10.004 48.139 1.00 68.32 417 ASN A CA 1
ATOM 2146 C C . ASN A 1 301 ? -2.170 9.741 47.608 1.00 66.68 417 ASN A C 1
ATOM 2147 O O . ASN A 1 301 ? -2.502 10.131 46.488 1.00 66.14 417 ASN A O 1
ATOM 2152 N N . LEU A 1 302 ? -2.990 9.062 48.403 1.00 64.98 418 LEU A N 1
ATOM 2153 C CA . LEU A 1 302 ? -4.366 8.769 48.012 1.00 63.97 418 LEU A CA 1
ATOM 2154 C C . LEU A 1 302 ? -5.325 9.495 48.945 1.00 63.70 418 LEU A C 1
ATOM 2155 O O . LEU A 1 302 ? -6.543 9.429 48.770 1.00 64.18 418 LEU A O 1
ATOM 2160 N N . ILE A 1 303 ? -4.764 10.177 49.941 1.00 62.30 419 ILE A N 1
ATOM 2161 C CA . ILE A 1 303 ? -5.553 10.935 50.906 1.00 61.70 419 ILE A CA 1
ATOM 2162 C C . ILE A 1 303 ? -6.173 12.143 50.213 1.00 61.37 419 ILE A C 1
ATOM 2163 O O . ILE A 1 303 ? -5.520 12.813 49.408 1.00 62.20 419 ILE A O 1
ATOM 2168 N N . THR A 1 304 ? -7.432 12.423 50.519 1.00 59.75 420 THR A N 1
ATOM 2169 C CA . THR A 1 304 ? -8.108 13.555 49.907 1.00 58.88 420 THR A CA 1
ATOM 2170 C C . THR A 1 304 ? -8.437 14.589 50.962 1.00 57.46 420 THR A C 1
ATOM 2171 O O . THR A 1 304 ? -9.270 15.464 50.745 1.00 58.24 420 THR A O 1
ATOM 2175 N N . ASN A 1 305 ? -7.768 14.475 52.103 1.00 56.21 421 ASN A N 1
ATOM 2176 C CA . ASN A 1 305 ? -7.967 15.385 53.226 1.00 55.03 421 ASN A CA 1
ATOM 2177 C C . ASN A 1 305 ? -6.976 16.539 53.230 1.00 53.32 421 ASN A C 1
ATOM 2178 O O . ASN A 1 305 ? -5.792 16.345 52.978 1.00 53.35 421 ASN A O 1
ATOM 2183 N N . PHE A 1 306 ? -7.472 17.736 53.524 1.00 51.31 422 PHE A N 1
ATOM 2184 C CA . PHE A 1 306 ? -6.638 18.928 53.617 1.00 48.44 422 PHE A CA 1
ATOM 2185 C C . PHE A 1 306 ? -7.114 19.657 54.866 1.00 46.14 422 PHE A C 1
ATOM 2186 O O . PHE A 1 306 ? -8.171 20.280 54.868 1.00 45.36 422 PHE A O 1
ATOM 2194 N N . ALA A 1 307 ? -6.333 19.565 55.933 1.00 44.39 423 ALA A N 1
ATOM 2195 C CA . ALA A 1 307 ? -6.692 20.191 57.196 1.00 44.04 423 ALA A CA 1
ATOM 2196 C C . ALA A 1 307 ? -6.129 21.600 57.343 1.00 44.63 423 ALA A C 1
ATOM 2197 O O . ALA A 1 307 ? -5.229 21.834 58.153 1.00 44.40 423 ALA A O 1
ATOM 2199 N N . LEU A 1 308 ? -6.673 22.537 56.573 1.00 43.19 424 LEU A N 1
ATOM 2200 C CA . LEU A 1 308 ? -6.222 23.916 56.622 1.00 43.61 424 LEU A CA 1
ATOM 2201 C C . LEU A 1 308 ? -6.237 24.489 58.038 1.00 44.68 424 LEU A C 1
ATOM 2202 O O . LEU A 1 308 ? -5.243 25.059 58.506 1.00 46.28 424 LEU A O 1
ATOM 2207 N N . GLY A 1 309 ? -7.364 24.337 58.724 1.00 44.33 425 GLY A N 1
ATOM 2208 C CA . GLY A 1 309 ? -7.474 24.860 60.074 1.00 41.12 425 GLY A CA 1
ATOM 2209 C C . GLY A 1 309 ? -6.275 24.514 60.934 1.00 40.24 425 GLY A C 1
ATOM 2210 O O . GLY A 1 309 ? -5.498 25.402 61.311 1.00 38.02 425 GLY A O 1
ATOM 2211 N N . PRO A 1 310 ? -6.104 23.225 61.275 1.00 39.71 426 PRO A N 1
ATOM 2212 C CA . PRO A 1 310 ? -4.982 22.773 62.103 1.00 39.46 426 PRO A CA 1
ATOM 2213 C C . PRO A 1 310 ? -3.620 23.295 61.609 1.00 40.24 426 PRO A C 1
ATOM 2214 O O . PRO A 1 310 ? -2.861 23.906 62.375 1.00 39.87 426 PRO A O 1
ATOM 2218 N N . ALA A 1 311 ? -3.323 23.066 60.332 1.00 39.35 427 ALA A N 1
ATOM 2219 C CA . ALA A 1 311 ? -2.063 23.524 59.746 1.00 40.08 427 ALA A CA 1
ATOM 2220 C C . ALA A 1 311 ? -1.869 25.018 60.002 1.00 41.44 427 ALA A C 1
ATOM 2221 O O . ALA A 1 311 ? -0.790 25.458 60.424 1.00 40.82 427 ALA A O 1
ATOM 2223 N N . LEU A 1 312 ? -2.926 25.786 59.746 1.00 42.17 428 LEU A N 1
ATOM 2224 C CA . LEU A 1 312 ? -2.916 27.231 59.943 1.00 43.76 428 LEU A CA 1
ATOM 2225 C C . LEU A 1 312 ? -2.525 27.558 61.387 1.00 44.79 428 LEU A C 1
ATOM 2226 O O . LEU A 1 312 ? -1.706 28.442 61.625 1.00 44.56 428 LEU A O 1
ATOM 2231 N N . LYS A 1 313 ? -3.103 26.842 62.349 1.00 46.24 429 LYS A N 1
ATOM 2232 C CA . LYS A 1 313 ? -2.774 27.081 63.749 1.00 47.91 429 LYS A CA 1
ATOM 2233 C C . LYS A 1 313 ? -1.337 26.654 64.009 1.00 48.94 429 LYS A C 1
ATOM 2234 O O . LYS A 1 313 ? -0.657 27.212 64.871 1.00 47.69 429 LYS A O 1
ATOM 2240 N N . SER A 1 314 ? -0.885 25.653 63.259 1.00 49.39 430 SER A N 1
ATOM 2241 C CA . SER A 1 314 ? 0.476 25.159 63.382 1.00 48.32 430 SER A CA 1
ATOM 2242 C C . SER A 1 314 ? 1.426 26.256 62.939 1.00 48.56 430 SER A C 1
ATOM 2243 O O . SER A 1 314 ? 2.372 26.605 63.651 1.00 48.42 430 SER A O 1
ATOM 2246 N N . ALA A 1 315 ? 1.172 26.792 61.749 1.00 47.96 431 ALA A N 1
ATOM 2247 C CA . ALA A 1 315 ? 2.014 27.853 61.206 1.00 47.27 431 ALA A CA 1
ATOM 2248 C C . ALA A 1 315 ? 1.970 29.035 62.163 1.00 48.00 431 ALA A C 1
ATOM 2249 O O . ALA A 1 315 ? 2.996 29.673 62.435 1.00 46.76 431 ALA A O 1
ATOM 2251 N N . TYR A 1 316 ? 0.774 29.310 62.683 1.00 47.29 432 TYR A N 1
ATOM 2252 C CA . TYR A 1 316 ? 0.591 30.406 63.613 1.00 47.40 432 TYR A CA 1
ATOM 2253 C C . TYR A 1 316 ? 1.608 30.281 64.739 1.00 49.41 432 TYR A C 1
ATOM 2254 O O . TYR A 1 316 ? 2.354 31.221 64.996 1.00 50.23 432 TYR A O 1
ATOM 2263 N N . HIS A 1 317 ? 1.650 29.126 65.400 1.00 50.49 433 HIS A N 1
ATOM 2264 C CA . HIS A 1 317 ? 2.600 28.937 66.493 1.00 53.66 433 HIS A CA 1
ATOM 2265 C C . HIS A 1 317 ? 4.031 28.833 66.000 1.00 51.91 433 HIS A C 1
ATOM 2266 O O . HIS A 1 317 ? 4.974 29.056 66.752 1.00 50.99 433 HIS A O 1
ATOM 2273 N N . LEU A 1 318 ? 4.193 28.497 64.731 1.00 50.55 434 LEU A N 1
ATOM 2274 C CA . LEU A 1 318 ? 5.524 28.354 64.169 1.00 50.38 434 LEU A CA 1
ATOM 2275 C C . LEU A 1 318 ? 6.237 29.701 64.016 1.00 52.21 434 LEU A C 1
ATOM 2276 O O . LEU A 1 318 ? 7.446 29.792 64.231 1.00 51.88 434 LEU A O 1
ATOM 2281 N N . ILE A 1 319 ? 5.485 30.748 63.668 1.00 52.60 435 ILE A N 1
ATOM 2282 C CA . ILE A 1 319 ? 6.067 32.070 63.465 1.00 52.14 435 ILE A CA 1
ATOM 2283 C C . ILE A 1 319 ? 5.485 33.187 64.328 1.00 53.76 435 ILE A C 1
ATOM 2284 O O . ILE A 1 319 ? 5.936 34.330 64.244 1.00 56.00 435 ILE A O 1
ATOM 2289 N N . GLY A 1 320 ? 4.495 32.864 65.155 1.00 53.85 436 GLY A N 1
ATOM 2290 C CA . GLY A 1 320 ? 3.864 33.867 66.000 1.00 52.22 436 GLY A CA 1
ATOM 2291 C C . GLY A 1 320 ? 4.764 34.668 66.924 1.00 52.74 436 GLY A C 1
ATOM 2292 O O . GLY A 1 320 ? 4.456 35.814 67.263 1.00 52.53 436 GLY A O 1
ATOM 2293 N N . GLY A 1 321 ? 5.876 34.077 67.344 1.00 53.70 437 GLY A N 1
ATOM 2294 C CA . GLY A 1 321 ? 6.787 34.782 68.231 1.00 54.23 437 GLY A CA 1
ATOM 2295 C C . GLY A 1 321 ? 7.490 35.967 67.591 1.00 54.93 437 GLY A C 1
ATOM 2296 O O . GLY A 1 321 ? 8.072 36.801 68.285 1.00 56.74 437 GLY A O 1
ATOM 2297 N N . VAL A 1 322 ? 7.430 36.063 66.268 1.00 54.28 438 VAL A N 1
ATOM 2298 C CA . VAL A 1 322 ? 8.094 37.156 65.569 1.00 53.84 438 VAL A CA 1
ATOM 2299 C C . VAL A 1 322 ? 7.229 37.806 64.489 1.00 52.50 438 VAL A C 1
ATOM 2300 O O . VAL A 1 322 ? 7.436 38.967 64.143 1.00 51.62 438 VAL A O 1
ATOM 2304 N N . GLY A 1 323 ? 6.269 37.055 63.954 1.00 50.78 439 GLY A N 1
ATOM 2305 C CA . GLY A 1 323 ? 5.412 37.589 62.908 1.00 47.88 439 GLY A CA 1
ATOM 2306 C C . GLY A 1 323 ? 5.929 37.243 61.522 1.00 46.24 439 GLY A C 1
ATOM 2307 O O . GLY A 1 323 ? 7.074 36.851 61.367 1.00 46.44 439 GLY A O 1
ATOM 2308 N N . GLY A 1 324 ? 5.091 37.388 60.506 1.00 45.78 440 GLY A N 1
ATOM 2309 C CA . GLY A 1 324 ? 5.526 37.065 59.162 1.00 44.67 440 GLY A CA 1
ATOM 2310 C C . GLY A 1 324 ? 4.371 36.717 58.244 1.00 45.66 440 GLY A C 1
ATOM 2311 O O . GLY A 1 324 ? 3.222 37.111 58.483 1.00 44.65 440 GLY A O 1
ATOM 2312 N N . LYS A 1 325 ? 4.677 35.971 57.188 1.00 44.15 441 LYS A N 1
ATOM 2313 C CA . LYS A 1 325 ? 3.670 35.569 56.219 1.00 41.60 441 LYS A CA 1
ATOM 2314 C C . LYS A 1 325 ? 3.450 34.073 56.173 1.00 41.91 441 LYS A C 1
ATOM 2315 O O . LYS A 1 325 ? 4.400 33.291 56.190 1.00 40.37 441 LYS A O 1
ATOM 2321 N N . ILE A 1 326 ? 2.184 33.685 56.112 1.00 41.70 442 ILE A N 1
ATOM 2322 C CA . ILE A 1 326 ? 1.823 32.290 55.959 1.00 40.59 442 ILE A CA 1
ATOM 2323 C C . ILE A 1 326 ? 1.269 32.319 54.547 1.00 40.32 442 ILE A C 1
ATOM 2324 O O . ILE A 1 326 ? 0.257 32.973 54.290 1.00 41.43 442 ILE A O 1
ATOM 2329 N N . ILE A 1 327 ? 1.956 31.659 53.625 1.00 39.01 443 ILE A N 1
ATOM 2330 C CA . ILE A 1 327 ? 1.513 31.622 52.237 1.00 38.57 443 ILE A CA 1
ATOM 2331 C C . ILE A 1 327 ? 0.938 30.247 51.993 1.00 38.04 443 ILE A C 1
ATOM 2332 O O . ILE A 1 327 ? 1.664 29.253 51.996 1.00 40.74 443 ILE A O 1
ATOM 2337 N N . VAL A 1 328 ? -0.373 30.199 51.797 1.00 37.04 444 VAL A N 1
ATOM 2338 C CA . VAL A 1 328 ? -1.087 28.949 51.576 1.00 34.27 444 VAL A CA 1
ATOM 2339 C C . VAL A 1 328 ? -1.259 28.644 50.107 1.00 34.70 444 VAL A C 1
ATOM 2340 O O . VAL A 1 328 ? -1.700 29.503 49.338 1.00 35.84 444 VAL A O 1
ATOM 2344 N N . VAL A 1 329 ? -0.919 27.420 49.718 1.00 33.84 445 VAL A N 1
ATOM 2345 C CA . VAL A 1 329 ? -1.111 27.002 48.341 1.00 34.07 445 VAL A CA 1
ATOM 2346 C C . VAL A 1 329 ? -1.986 25.769 48.434 1.00 35.79 445 VAL A C 1
ATOM 2347 O O . VAL A 1 329 ? -1.629 24.789 49.091 1.00 35.55 445 VAL A O 1
ATOM 2351 N N . SER A 1 330 ? -3.143 25.816 47.784 1.00 38.23 446 SER A N 1
ATOM 2352 C CA . SER A 1 330 ? -4.061 24.698 47.858 1.00 41.03 446 SER A CA 1
ATOM 2353 C C . SER A 1 330 ? -4.978 24.551 46.664 1.00 41.24 446 SER A C 1
ATOM 2354 O O . SER A 1 330 ? -5.273 25.518 45.972 1.00 41.96 446 SER A O 1
ATOM 2357 N N . GLY A 1 331 ? -5.431 23.325 46.435 1.00 41.38 447 GLY A N 1
ATOM 2358 C CA . GLY A 1 331 ? -6.351 23.060 45.349 1.00 42.38 447 GLY A CA 1
ATOM 2359 C C . GLY A 1 331 ? -7.404 22.120 45.908 1.00 45.02 447 GLY A C 1
ATOM 2360 O O . GLY A 1 331 ? -8.038 21.360 45.168 1.00 45.75 447 GLY A O 1
ATOM 2361 N N . THR A 1 332 ? -7.595 22.182 47.226 1.00 45.19 448 THR A N 1
ATOM 2362 C CA . THR A 1 332 ? -8.540 21.300 47.915 1.00 44.79 448 THR A CA 1
ATOM 2363 C C . THR A 1 332 ? -9.291 21.987 49.056 1.00 43.16 448 THR A C 1
ATOM 2364 O O . THR A 1 332 ? -8.682 22.507 49.994 1.00 41.98 448 THR A O 1
ATOM 2368 N N . LEU A 1 333 ? -10.616 21.961 48.982 1.00 42.40 449 LEU A N 1
ATOM 2369 C CA . LEU A 1 333 ? -11.457 22.588 49.998 1.00 42.28 449 LEU A CA 1
ATOM 2370 C C . LEU A 1 333 ? -11.160 22.074 51.401 1.00 42.47 449 LEU A C 1
ATOM 2371 O O . LEU A 1 333 ? -11.108 20.867 51.635 1.00 42.60 449 LEU A O 1
ATOM 2376 N N . PRO A 1 334 ? -10.948 22.985 52.358 1.00 41.94 450 PRO A N 1
ATOM 2377 C CA . PRO A 1 334 ? -10.668 22.473 53.701 1.00 42.44 450 PRO A CA 1
ATOM 2378 C C . PRO A 1 334 ? -11.802 21.518 54.057 1.00 43.85 450 PRO A C 1
ATOM 2379 O O . PRO A 1 334 ? -12.972 21.884 53.955 1.00 43.68 450 PRO A O 1
ATOM 2383 N N . ASN A 1 335 ? -11.457 20.293 54.447 1.00 45.41 451 ASN A N 1
ATOM 2384 C CA . ASN A 1 335 ? -12.460 19.290 54.780 1.00 45.08 451 ASN A CA 1
ATOM 2385 C C . ASN A 1 335 ? -12.103 18.422 55.973 1.00 46.30 451 ASN A C 1
ATOM 2386 O O . ASN A 1 335 ? -12.586 17.293 56.081 1.00 47.09 451 ASN A O 1
ATOM 2391 N N . LEU A 1 336 ? -11.259 18.924 56.865 1.00 45.96 452 LEU A N 1
ATOM 2392 C CA . LEU A 1 336 ? -10.894 18.143 58.043 1.00 46.57 452 LEU A CA 1
ATOM 2393 C C . LEU A 1 336 ? -10.353 19.057 59.121 1.00 47.17 452 LEU A C 1
ATOM 2394 O O . LEU A 1 336 ? -9.634 20.017 58.834 1.00 49.08 452 LEU A O 1
ATOM 2399 N N . GLY A 1 337 ? -10.692 18.749 60.366 1.00 46.04 453 GLY A N 1
ATOM 2400 C CA . GLY A 1 337 ? -10.236 19.569 61.466 1.00 44.03 453 GLY A CA 1
ATOM 2401 C C . GLY A 1 337 ? -11.080 20.826 61.563 1.00 43.81 453 GLY A C 1
ATOM 2402 O O . GLY A 1 337 ? -12.036 21.012 60.798 1.00 41.16 453 GLY A O 1
ATOM 2403 N N . ILE A 1 338 ? -10.733 21.689 62.510 1.00 43.65 454 ILE A N 1
ATOM 2404 C CA . ILE A 1 338 ? -11.466 22.924 62.692 1.00 46.53 454 ILE A CA 1
ATOM 2405 C C . ILE A 1 338 ? -11.369 23.715 61.396 1.00 48.37 454 ILE A C 1
ATOM 2406 O O . ILE A 1 338 ? -10.404 23.576 60.638 1.00 47.31 454 ILE A O 1
ATOM 2411 N N . GLY A 1 339 ? -12.382 24.533 61.143 1.00 49.31 455 GLY A N 1
ATOM 2412 C CA . GLY A 1 339 ? -12.387 25.341 59.949 1.00 50.06 455 GLY A CA 1
ATOM 2413 C C . GLY A 1 339 ? -12.720 24.589 58.682 1.00 51.54 455 GLY A C 1
ATOM 2414 O O . GLY A 1 339 ? -12.476 25.095 57.590 1.00 53.46 455 GLY A O 1
ATOM 2415 N N . LYS A 1 340 ? -13.264 23.385 58.777 1.00 53.20 456 LYS A N 1
ATOM 2416 C CA . LYS A 1 340 ? -13.586 22.714 57.531 1.00 56.07 456 LYS A CA 1
ATOM 2417 C C . LYS A 1 340 ? -14.795 23.431 56.941 1.00 56.78 456 LYS A C 1
ATOM 2418 O O . LYS A 1 340 ? -15.542 24.099 57.663 1.00 56.19 456 LYS A O 1
ATOM 2424 N N . LEU A 1 341 ? -14.969 23.314 55.629 1.00 58.17 457 LEU A N 1
ATOM 2425 C CA . LEU A 1 341 ? -16.074 23.963 54.939 1.00 61.13 457 LEU A CA 1
ATOM 2426 C C . LEU A 1 341 ? -16.820 22.966 54.048 1.00 64.14 457 LEU A C 1
ATOM 2427 O O . LEU A 1 341 ? -16.314 21.886 53.753 1.00 64.38 457 LEU A O 1
ATOM 2432 N N . GLN A 1 342 ? -18.028 23.324 53.631 1.00 68.56 458 GLN A N 1
ATOM 2433 C CA . GLN A 1 342 ? -18.830 22.448 52.786 1.00 73.69 458 GLN A CA 1
ATOM 2434 C C . GLN A 1 342 ? -19.302 23.175 51.543 1.00 77.19 458 GLN A C 1
ATOM 2435 O O . GLN A 1 342 ? -19.065 24.372 51.385 1.00 78.26 458 GLN A O 1
ATOM 2441 N N . ARG A 1 343 ? -19.988 22.443 50.669 1.00 81.08 459 ARG A N 1
ATOM 2442 C CA . ARG A 1 343 ? -20.524 23.010 49.435 1.00 84.72 459 ARG A CA 1
ATOM 2443 C C . ARG A 1 343 ? -21.727 23.891 49.753 1.00 86.15 459 ARG A C 1
ATOM 2444 O O . ARG A 1 343 ? -22.718 23.420 50.319 1.00 87.25 459 ARG A O 1
ATOM 2452 N N . ASP A 1 364 ? -17.183 29.869 57.301 1.00 80.29 480 ASP A N 1
ATOM 2453 C CA . ASP A 1 364 ? -17.038 29.657 58.740 1.00 81.67 480 ASP A CA 1
ATOM 2454 C C . ASP A 1 364 ? -16.486 30.926 59.422 1.00 80.86 480 ASP A C 1
ATOM 2455 O O . ASP A 1 364 ? -15.861 31.771 58.770 1.00 80.40 480 ASP A O 1
ATOM 2460 N N . SER A 1 365 ? -16.717 31.055 60.729 1.00 78.14 481 SER A N 1
ATOM 2461 C CA . SER A 1 365 ? -16.239 32.215 61.477 1.00 75.13 481 SER A CA 1
ATOM 2462 C C . SER A 1 365 ? -14.871 31.944 62.094 1.00 72.65 481 SER A C 1
ATOM 2463 O O . SER A 1 365 ? -14.251 32.852 62.647 1.00 72.84 481 SER A O 1
ATOM 2466 N N . PHE A 1 366 ? -14.419 30.692 62.015 1.00 68.80 482 PHE A N 1
ATOM 2467 C CA . PHE A 1 366 ? -13.111 30.302 62.546 1.00 64.70 482 PHE A CA 1
ATOM 2468 C C . PHE A 1 366 ? -12.038 31.200 61.939 1.00 62.97 482 PHE A C 1
ATOM 2469 O O . PHE A 1 366 ? -11.136 31.671 62.632 1.00 61.56 482 PHE A O 1
ATOM 2477 N N . TYR A 1 367 ? -12.152 31.434 60.636 1.00 60.94 483 TYR A N 1
ATOM 2478 C CA . TYR A 1 367 ? -11.181 32.244 59.932 1.00 60.35 483 TYR A CA 1
ATOM 2479 C C . TYR A 1 367 ? -11.140 33.666 60.432 1.00 60.58 483 TYR A C 1
ATOM 2480 O O . TYR A 1 367 ? -10.060 34.228 60.632 1.00 61.70 483 TYR A O 1
ATOM 2489 N N . LYS A 1 368 ? -12.303 34.257 60.650 1.00 59.84 484 LYS A N 1
ATOM 2490 C CA . LYS A 1 368 ? -12.313 35.619 61.139 1.00 59.10 484 LYS A CA 1
ATOM 2491 C C . LYS A 1 368 ? -11.605 35.691 62.487 1.00 58.47 484 LYS A C 1
ATOM 2492 O O . LYS A 1 368 ? -10.818 36.604 62.733 1.00 58.98 484 LYS A O 1
ATOM 2498 N N . ASN A 1 369 ? -11.847 34.712 63.350 1.00 57.06 485 ASN A N 1
ATOM 2499 C CA . ASN A 1 369 ? -11.201 34.703 64.658 1.00 56.59 485 ASN A CA 1
ATOM 2500 C C . ASN A 1 369 ? -9.689 34.523 64.515 1.00 55.86 485 ASN A C 1
ATOM 2501 O O . ASN A 1 369 ? -8.907 35.014 65.340 1.00 54.74 485 ASN A O 1
ATOM 2506 N N . PHE A 1 370 ? -9.285 33.820 63.460 1.00 53.43 486 PHE A N 1
ATOM 2507 C CA . PHE A 1 370 ? -7.875 33.568 63.196 1.00 50.32 486 PHE A CA 1
ATOM 2508 C C . PHE A 1 370 ? -7.197 34.881 62.830 1.00 50.17 486 PHE A C 1
ATOM 2509 O O . PHE A 1 370 ? -6.095 35.185 63.308 1.00 47.92 486 PHE A O 1
ATOM 2517 N N . THR A 1 371 ? -7.870 35.660 61.986 1.00 49.53 487 THR A N 1
ATOM 2518 C CA . THR A 1 371 ? -7.347 36.949 61.560 1.00 49.26 487 THR A CA 1
ATOM 2519 C C . THR A 1 371 ? -7.224 37.879 62.764 1.00 49.76 487 THR A C 1
ATOM 2520 O O . THR A 1 371 ? -6.321 38.711 62.828 1.00 50.44 487 THR A O 1
ATOM 2524 N N . ILE A 1 372 ? -8.135 37.740 63.719 1.00 51.30 488 ILE A N 1
ATOM 2525 C CA . ILE A 1 372 ? -8.082 38.576 64.909 1.00 52.08 488 ILE A CA 1
ATOM 2526 C C . ILE A 1 372 ? -6.821 38.217 65.680 1.00 52.41 488 ILE A C 1
ATOM 2527 O O . ILE A 1 372 ? -6.112 39.098 66.174 1.00 53.09 488 ILE A O 1
ATOM 2532 N N . ASP A 1 373 ? -6.530 36.924 65.775 1.00 51.66 489 ASP A N 1
ATOM 2533 C CA . ASP A 1 373 ? -5.330 36.499 66.481 1.00 52.27 489 ASP A CA 1
ATOM 2534 C C . ASP A 1 373 ? -4.083 36.928 65.712 1.00 51.84 489 ASP A C 1
ATOM 2535 O O . ASP A 1 373 ? -3.084 37.341 66.314 1.00 50.39 489 ASP A O 1
ATOM 2540 N N . CYS A 1 374 ? -4.144 36.855 64.384 1.00 51.46 490 CYS A N 1
ATOM 2541 C CA . CYS A 1 374 ? -3.005 37.251 63.562 1.00 51.21 490 CYS A CA 1
ATOM 2542 C C . CYS A 1 374 ? -2.614 38.697 63.845 1.00 52.54 490 CYS A C 1
ATOM 2543 O O . CYS A 1 374 ? -1.428 39.036 63.877 1.00 52.12 490 CYS A O 1
ATOM 2546 N N . SER A 1 375 ? -3.613 39.541 64.077 1.00 53.64 491 SER A N 1
ATOM 2547 C CA . SER A 1 375 ? -3.363 40.949 64.370 1.00 55.57 491 SER A CA 1
ATOM 2548 C C . SER A 1 375 ? -2.644 41.112 65.704 1.00 56.13 491 SER A C 1
ATOM 2549 O O . SER A 1 375 ? -2.193 42.204 66.040 1.00 57.28 491 SER A O 1
ATOM 2552 N N . LYS A 1 376 ? -2.556 40.034 66.474 1.00 57.19 492 LYS A N 1
ATOM 2553 C CA . LYS A 1 376 ? -1.886 40.099 67.767 1.00 57.69 492 LYS A CA 1
ATOM 2554 C C . LYS A 1 376 ? -0.420 39.723 67.654 1.00 56.32 492 LYS A C 1
ATOM 2555 O O . LYS A 1 376 ? 0.406 40.191 68.436 1.00 57.18 492 LYS A O 1
ATOM 2561 N N . VAL A 1 377 ? -0.097 38.887 66.673 1.00 52.54 493 VAL A N 1
ATOM 2562 C CA . VAL A 1 377 ? 1.275 38.457 66.476 1.00 49.24 493 VAL A CA 1
ATOM 2563 C C . VAL A 1 377 ? 1.847 38.860 65.116 1.00 48.53 493 VAL A C 1
ATOM 2564 O O . VAL A 1 377 ? 2.785 38.233 64.618 1.00 47.40 493 VAL A O 1
ATOM 2568 N N . GLN A 1 378 ? 1.280 39.909 64.525 1.00 46.07 494 GLN A N 1
ATOM 2569 C CA . GLN A 1 378 ? 1.736 40.418 63.238 1.00 44.65 494 GLN A CA 1
ATOM 2570 C C . GLN A 1 378 ? 1.956 39.344 62.175 1.00 43.61 494 GLN A C 1
ATOM 2571 O O . GLN A 1 378 ? 3.050 39.208 61.633 1.00 42.63 494 GLN A O 1
ATOM 2577 N N . ILE A 1 379 ? 0.915 38.582 61.875 1.00 44.25 495 ILE A N 1
ATOM 2578 C CA . ILE A 1 379 ? 1.003 37.550 60.854 1.00 42.84 495 ILE A CA 1
ATOM 2579 C C . ILE A 1 379 ? 0.045 37.863 59.704 1.00 43.00 495 ILE A C 1
ATOM 2580 O O . ILE A 1 379 ? -1.113 38.236 59.920 1.00 43.33 495 ILE A O 1
ATOM 2585 N N . THR A 1 380 ? 0.543 37.727 58.480 1.00 40.57 496 THR A N 1
ATOM 2586 C CA . THR A 1 380 ? -0.271 37.965 57.299 1.00 38.61 496 THR A CA 1
ATOM 2587 C C . THR A 1 380 ? -0.474 36.634 56.595 1.00 38.62 496 THR A C 1
ATOM 2588 O O . THR A 1 380 ? 0.391 35.756 56.645 1.00 39.79 496 THR A O 1
ATOM 2592 N N . VAL A 1 381 ? -1.615 36.478 55.938 1.00 37.92 497 VAL A N 1
ATOM 2593 C CA . VAL A 1 381 ? -1.906 35.229 55.241 1.00 35.35 497 VAL A CA 1
ATOM 2594 C C . VAL A 1 381 ? -2.186 35.480 53.773 1.00 36.36 497 VAL A C 1
ATOM 2595 O O . VAL A 1 381 ? -3.015 36.330 53.442 1.00 38.09 497 VAL A O 1
ATOM 2599 N N . ASP A 1 382 ? -1.494 34.756 52.898 1.00 35.49 498 ASP A N 1
ATOM 2600 C CA . ASP A 1 382 ? -1.726 34.880 51.463 1.00 38.16 498 ASP A CA 1
ATOM 2601 C C . ASP A 1 382 ? -2.240 33.528 51.000 1.00 39.35 498 ASP A C 1
ATOM 2602 O O . ASP A 1 382 ? -1.860 32.485 51.548 1.00 39.09 498 ASP A O 1
ATOM 2607 N N . LEU A 1 383 ? -3.093 33.546 49.984 1.00 39.45 499 LEU A N 1
ATOM 2608 C CA . LEU A 1 383 ? -3.672 32.316 49.474 1.00 39.24 499 LEU A CA 1
ATOM 2609 C C . LEU A 1 383 ? -3.611 32.150 47.967 1.00 39.05 499 LEU A C 1
ATOM 2610 O O . LEU A 1 383 ? -3.981 33.037 47.205 1.00 41.54 499 LEU A O 1
ATOM 2615 N N . PHE A 1 384 ? -3.135 30.996 47.541 1.00 38.97 500 PHE A N 1
ATOM 2616 C CA . PHE A 1 384 ? -3.112 30.687 46.134 1.00 39.40 500 PHE A CA 1
ATOM 2617 C C . PHE A 1 384 ? -4.041 29.481 46.015 1.00 39.52 500 PHE A C 1
ATOM 2618 O O . PHE A 1 384 ? -3.708 28.371 46.435 1.00 38.42 500 PHE A O 1
ATOM 2626 N N . LEU A 1 385 ? -5.234 29.730 45.487 1.00 38.28 501 LEU A N 1
ATOM 2627 C CA . LEU A 1 385 ? -6.230 28.694 45.320 1.00 38.88 501 LEU A CA 1
ATOM 2628 C C . LEU A 1 385 ? -6.314 28.316 43.852 1.00 39.58 501 LEU A C 1
ATOM 2629 O O . LEU A 1 385 ? -6.758 29.099 43.011 1.00 40.87 501 LEU A O 1
ATOM 2634 N N . ALA A 1 386 ? -5.890 27.098 43.554 1.00 40.05 502 ALA A N 1
ATOM 2635 C CA . ALA A 1 386 ? -5.881 26.614 42.187 1.00 42.65 502 ALA A CA 1
ATOM 2636 C C . ALA A 1 386 ? -6.519 25.240 42.100 1.00 42.89 502 ALA A C 1
ATOM 2637 O O . ALA A 1 386 ? -5.910 24.254 42.491 1.00 44.76 502 ALA A O 1
ATOM 2639 N N . SER A 1 387 ? -7.734 25.171 41.574 1.00 43.75 503 SER A N 1
ATOM 2640 C CA . SER A 1 387 ? -8.416 23.890 41.463 1.00 45.17 503 SER A CA 1
ATOM 2641 C C . SER A 1 387 ? -9.619 23.937 40.527 1.00 45.27 503 SER A C 1
ATOM 2642 O O . SER A 1 387 ? -10.126 25.012 40.186 1.00 44.01 503 SER A O 1
ATOM 2645 N N . GLU A 1 388 ? -10.063 22.759 40.103 1.00 46.05 504 GLU A N 1
ATOM 2646 C CA . GLU A 1 388 ? -11.232 22.652 39.235 1.00 46.94 504 GLU A CA 1
ATOM 2647 C C . GLU A 1 388 ? -12.453 22.490 40.134 1.00 46.54 504 GLU A C 1
ATOM 2648 O O . GLU A 1 388 ? -13.588 22.597 39.682 1.00 45.19 504 GLU A O 1
ATOM 2654 N N . ASP A 1 389 ? -12.209 22.232 41.413 1.00 45.93 505 ASP A N 1
ATOM 2655 C CA . ASP A 1 389 ? -13.300 22.048 42.349 1.00 46.57 505 ASP A CA 1
ATOM 2656 C C . ASP A 1 389 ? -13.552 23.291 43.189 1.00 47.61 505 ASP A C 1
ATOM 2657 O O . ASP A 1 389 ? -12.682 24.163 43.311 1.00 47.72 505 ASP A O 1
ATOM 2662 N N . TYR A 1 390 ? -14.753 23.352 43.763 1.00 46.69 506 TYR A N 1
ATOM 2663 C CA . TYR A 1 390 ? -15.179 24.460 44.607 1.00 45.96 506 TYR A CA 1
ATOM 2664 C C . TYR A 1 390 ? -14.154 24.715 45.697 1.00 46.39 506 TYR A C 1
ATOM 2665 O O . TYR A 1 390 ? -13.722 23.784 46.378 1.00 48.10 506 TYR A O 1
ATOM 2674 N N . MET A 1 391 ? -13.777 25.980 45.865 1.00 44.93 507 MET A N 1
ATOM 2675 C CA . MET A 1 391 ? -12.772 26.363 46.850 1.00 45.41 507 MET A CA 1
ATOM 2676 C C . MET A 1 391 ? -13.284 27.342 47.908 1.00 46.15 507 MET A C 1
ATOM 2677 O O . MET A 1 391 ? -12.584 27.621 48.889 1.00 47.02 507 MET A O 1
ATOM 2682 N N . ASP A 1 392 ? -14.490 27.867 47.703 1.00 44.73 508 ASP A N 1
ATOM 2683 C CA . ASP A 1 392 ? -15.086 28.824 48.628 1.00 42.69 508 ASP A CA 1
ATOM 2684 C C . ASP A 1 392 ? -14.148 30.007 48.821 1.00 42.56 508 ASP A C 1
ATOM 2685 O O . ASP A 1 392 ? -13.689 30.296 49.933 1.00 43.43 508 ASP A O 1
ATOM 2690 N N . VAL A 1 393 ? -13.857 30.686 47.721 1.00 42.25 509 VAL A N 1
ATOM 2691 C CA . VAL A 1 393 ? -13.000 31.861 47.759 1.00 41.30 509 VAL A CA 1
ATOM 2692 C C . VAL A 1 393 ? -13.671 32.906 48.670 1.00 42.76 509 VAL A C 1
ATOM 2693 O O . VAL A 1 393 ? -12.995 33.652 49.375 1.00 42.68 509 VAL A O 1
ATOM 2697 N N . ALA A 1 394 ? -15.003 32.942 48.667 1.00 42.69 510 ALA A N 1
ATOM 2698 C CA . ALA A 1 394 ? -15.731 33.891 49.503 1.00 43.94 510 ALA A CA 1
ATOM 2699 C C . ALA A 1 394 ? -15.358 33.778 50.985 1.00 44.85 510 ALA A C 1
ATOM 2700 O O . ALA A 1 394 ? -15.219 34.793 51.665 1.00 46.65 510 ALA A O 1
ATOM 2702 N N . SER A 1 395 ? -15.198 32.563 51.500 1.00 44.33 511 SER A N 1
ATOM 2703 C CA . SER A 1 395 ? -14.834 32.421 52.913 1.00 44.79 511 SER A CA 1
ATOM 2704 C C . SER A 1 395 ? -13.328 32.575 53.132 1.00 43.01 511 SER A C 1
ATOM 2705 O O . SER A 1 395 ? -12.890 33.400 53.936 1.00 40.24 511 SER A O 1
ATOM 2708 N N . LEU A 1 396 ? -12.544 31.775 52.413 1.00 41.48 512 LEU A N 1
ATOM 2709 C CA . LEU A 1 396 ? -11.102 31.815 52.573 1.00 40.56 512 LEU A CA 1
ATOM 2710 C C . LEU A 1 396 ? -10.474 33.184 52.316 1.00 41.09 512 LEU A C 1
ATOM 2711 O O . LEU A 1 396 ? -9.470 33.529 52.953 1.00 41.12 512 LEU A O 1
ATOM 2716 N N . SER A 1 397 ? -11.070 33.974 51.424 1.00 39.68 513 SER A N 1
ATOM 2717 C CA . SER A 1 397 ? -10.525 35.295 51.108 1.00 40.74 513 SER A CA 1
ATOM 2718 C C . SER A 1 397 ? -10.564 36.257 52.293 1.00 42.07 513 SER A C 1
ATOM 2719 O O . SER A 1 397 ? -9.981 37.346 52.238 1.00 41.90 513 SER A O 1
ATOM 2722 N N . ASN A 1 398 ? -11.260 35.868 53.357 1.00 42.53 514 ASN A N 1
ATOM 2723 C CA . ASN A 1 398 ? -11.344 36.702 54.548 1.00 41.78 514 ASN A CA 1
ATOM 2724 C C . ASN A 1 398 ? -10.047 36.598 55.323 1.00 41.57 514 ASN A C 1
ATOM 2725 O O . ASN A 1 398 ? -9.726 37.482 56.110 1.00 44.03 514 ASN A O 1
ATOM 2730 N N . LEU A 1 399 ? -9.311 35.506 55.113 1.00 40.67 515 LEU A N 1
ATOM 2731 C CA . LEU A 1 399 ? -8.028 35.306 55.793 1.00 39.98 515 LEU A CA 1
ATOM 2732 C C . LEU A 1 399 ? -7.054 36.395 55.371 1.00 40.24 515 LEU A C 1
ATOM 2733 O O . LEU A 1 399 ? -6.442 37.066 56.207 1.00 39.69 515 LEU A O 1
ATOM 2738 N N . SER A 1 400 ? -6.918 36.550 54.057 1.00 39.75 516 SER A N 1
ATOM 2739 C CA . SER A 1 400 ? -6.033 37.543 53.480 1.00 39.71 516 SER A CA 1
ATOM 2740 C C . SER A 1 400 ? -6.586 38.927 53.746 1.00 39.08 516 SER A C 1
ATOM 2741 O O . SER A 1 400 ? -5.899 39.784 54.299 1.00 40.17 516 SER A O 1
ATOM 2744 N N . ARG A 1 401 ? -7.841 39.128 53.364 1.00 39.60 517 ARG A N 1
ATOM 2745 C CA . ARG A 1 401 ? -8.511 40.408 53.541 1.00 38.94 517 ARG A CA 1
ATOM 2746 C C . ARG A 1 401 ? -8.197 41.106 54.858 1.00 39.27 517 ARG A C 1
ATOM 2747 O O . ARG A 1 401 ? -7.734 42.252 54.857 1.00 38.27 517 ARG A O 1
ATOM 2755 N N . PHE A 1 402 ? -8.419 40.432 55.983 1.00 39.21 518 PHE A N 1
ATOM 2756 C CA . PHE A 1 402 ? -8.165 41.088 57.263 1.00 39.19 518 PHE A CA 1
ATOM 2757 C C . PHE A 1 402 ? -6.786 40.932 57.879 1.00 38.18 518 PHE A C 1
ATOM 2758 O O . PHE A 1 402 ? -6.601 41.184 59.061 1.00 38.50 518 PHE A O 1
ATOM 2766 N N . THR A 1 403 ? -5.813 40.529 57.070 1.00 39.96 519 THR A N 1
ATOM 2767 C CA . THR A 1 403 ? -4.435 40.404 57.539 1.00 39.52 519 THR A CA 1
ATOM 2768 C C . THR A 1 403 ? -3.492 41.125 56.552 1.00 37.98 519 THR A C 1
ATOM 2769 O O . THR A 1 403 ? -2.272 40.943 56.585 1.00 38.05 519 THR A O 1
ATOM 2773 N N . ALA A 1 404 ? -4.075 41.950 55.685 1.00 34.76 520 ALA A N 1
ATOM 2774 C CA . ALA A 1 404 ? -3.327 42.715 54.686 1.00 35.11 520 ALA A CA 1
ATOM 2775 C C . ALA A 1 404 ? -2.688 41.839 53.607 1.00 33.46 520 ALA A C 1
ATOM 2776 O O . ALA A 1 404 ? -1.834 42.292 52.848 1.00 31.80 520 ALA A O 1
ATOM 2778 N N . GLY A 1 405 ? -3.102 40.582 53.539 1.00 32.02 521 GLY A N 1
ATOM 2779 C CA . GLY A 1 405 ? -2.545 39.700 52.538 1.00 31.17 521 GLY A CA 1
ATOM 2780 C C . GLY A 1 405 ? -3.403 39.742 51.297 1.00 31.04 521 GLY A C 1
ATOM 2781 O O . GLY A 1 405 ? -4.218 40.651 51.126 1.00 30.91 521 GLY A O 1
ATOM 2782 N N . GLN A 1 406 ? -3.235 38.750 50.434 1.00 30.04 522 GLN A N 1
ATOM 2783 C CA . GLN A 1 406 ? -4.013 38.696 49.211 1.00 30.60 522 GLN A CA 1
ATOM 2784 C C . GLN A 1 406 ? -4.389 37.270 48.863 1.00 32.18 522 GLN A C 1
ATOM 2785 O O . GLN A 1 406 ? -3.761 36.311 49.318 1.00 32.59 522 GLN A O 1
ATOM 2791 N N . THR A 1 407 ? -5.429 37.131 48.054 1.00 33.41 523 THR A N 1
ATOM 2792 C CA . THR A 1 407 ? -5.853 35.818 47.619 1.00 34.29 523 THR A CA 1
ATOM 2793 C C . THR A 1 407 ? -5.816 35.838 46.098 1.00 34.96 523 THR A C 1
ATOM 2794 O O . THR A 1 407 ? -6.249 36.800 45.469 1.00 33.95 523 THR A O 1
ATOM 2798 N N . HIS A 1 408 ? -5.261 34.785 45.517 1.00 35.03 524 HIS A N 1
ATOM 2799 C CA . HIS A 1 408 ? -5.175 34.672 44.075 1.00 36.28 524 HIS A CA 1
ATOM 2800 C C . HIS A 1 408 ? -5.883 33.382 43.742 1.00 36.66 524 HIS A C 1
ATOM 2801 O O . HIS A 1 408 ? -5.644 32.355 44.378 1.00 37.77 524 HIS A O 1
ATOM 2808 N N . PHE A 1 409 ? -6.768 33.449 42.757 1.00 37.03 525 PHE A N 1
ATOM 2809 C CA . PHE A 1 409 ? -7.580 32.308 42.377 1.00 39.40 525 PHE A CA 1
ATOM 2810 C C . PHE A 1 409 ? -7.307 31.804 40.972 1.00 39.45 525 PHE A C 1
ATOM 2811 O O . PHE A 1 409 ? -7.331 32.570 40.017 1.00 40.09 525 PHE A O 1
ATOM 2819 N N . TYR A 1 410 ? -7.073 30.503 40.851 1.00 39.48 526 TYR A N 1
ATOM 2820 C CA . TYR A 1 410 ? -6.775 29.908 39.562 1.00 40.64 526 TYR A CA 1
ATOM 2821 C C . TYR A 1 410 ? -7.802 28.876 39.116 1.00 42.09 526 TYR A C 1
ATOM 2822 O O . TYR A 1 410 ? -7.552 27.671 39.152 1.00 42.61 526 TYR A O 1
ATOM 2831 N N . PRO A 1 411 ? -8.971 29.350 38.665 1.00 42.87 527 PRO A N 1
ATOM 2832 C CA . PRO A 1 411 ? -10.094 28.537 38.193 1.00 44.95 527 PRO A CA 1
ATOM 2833 C C . PRO A 1 411 ? -9.697 27.442 37.214 1.00 44.73 527 PRO A C 1
ATOM 2834 O O . PRO A 1 411 ? -9.018 27.699 36.233 1.00 47.00 527 PRO A O 1
ATOM 2838 N N . GLY A 1 412 ? -10.138 26.223 37.482 1.00 45.15 528 GLY A N 1
ATOM 2839 C CA . GLY A 1 412 ? -9.849 25.119 36.585 1.00 46.54 528 GLY A CA 1
ATOM 2840 C C . GLY A 1 412 ? -8.397 24.725 36.405 1.00 46.68 528 GLY A C 1
ATOM 2841 O O . GLY A 1 412 ? -8.069 23.982 35.478 1.00 44.77 528 GLY A O 1
ATOM 2842 N N . PHE A 1 413 ? -7.529 25.197 37.292 1.00 48.24 529 PHE A N 1
ATOM 2843 C CA . PHE A 1 413 ? -6.112 24.880 37.187 1.00 50.74 529 PHE A CA 1
ATOM 2844 C C . PHE A 1 413 ? -5.861 23.401 36.906 1.00 52.66 529 PHE A C 1
ATOM 2845 O O . PHE A 1 413 ? -6.474 22.528 37.521 1.00 52.54 529 PHE A O 1
ATOM 2853 N N . SER A 1 414 ? -4.938 23.128 35.989 1.00 53.41 530 SER A N 1
ATOM 2854 C CA . SER A 1 414 ? -4.610 21.757 35.628 1.00 54.15 530 SER A CA 1
ATOM 2855 C C . SER A 1 414 ? -3.277 21.643 34.903 1.00 54.25 530 SER A C 1
ATOM 2856 O O . SER A 1 414 ? -3.080 22.234 33.839 1.00 53.27 530 SER A O 1
ATOM 2859 N N . GLY A 1 415 ? -2.369 20.868 35.487 1.00 55.63 531 GLY A N 1
ATOM 2860 C CA . GLY A 1 415 ? -1.068 20.666 34.882 1.00 58.02 531 GLY A CA 1
ATOM 2861 C C . GLY A 1 415 ? -1.196 20.223 33.434 1.00 60.53 531 GLY A C 1
ATOM 2862 O O . GLY A 1 415 ? -0.344 20.532 32.603 1.00 61.44 531 GLY A O 1
ATOM 2863 N N . LYS A 1 416 ? -2.269 19.507 33.120 1.00 61.59 532 LYS A N 1
ATOM 2864 C CA . LYS A 1 416 ? -2.470 19.039 31.761 1.00 62.58 532 LYS A CA 1
ATOM 2865 C C . LYS A 1 416 ? -2.411 20.183 30.753 1.00 62.23 532 LYS A C 1
ATOM 2866 O O . LYS A 1 416 ? -2.205 19.952 29.562 1.00 62.40 532 LYS A O 1
ATOM 2872 N N . ASN A 1 417 ? -2.579 21.414 31.228 1.00 61.42 533 ASN A N 1
ATOM 2873 C CA . ASN A 1 417 ? -2.530 22.579 30.346 1.00 61.21 533 ASN A CA 1
ATOM 2874 C C . ASN A 1 417 ? -1.250 23.358 30.604 1.00 59.59 533 ASN A C 1
ATOM 2875 O O . ASN A 1 417 ? -1.172 24.139 31.553 1.00 59.03 533 ASN A O 1
ATOM 2880 N N . PRO A 1 418 ? -0.232 23.169 29.749 1.00 58.26 534 PRO A N 1
ATOM 2881 C CA . PRO A 1 418 ? 1.046 23.866 29.914 1.00 56.15 534 PRO A CA 1
ATOM 2882 C C . PRO A 1 418 ? 0.884 25.347 30.273 1.00 55.94 534 PRO A C 1
ATOM 2883 O O . PRO A 1 418 ? 1.660 25.886 31.068 1.00 55.41 534 PRO A O 1
ATOM 2887 N N . ASN A 1 419 ? -0.127 25.997 29.701 1.00 54.73 535 ASN A N 1
ATOM 2888 C CA . ASN A 1 419 ? -0.356 27.411 29.968 1.00 54.25 535 ASN A CA 1
ATOM 2889 C C . ASN A 1 419 ? -0.861 27.705 31.372 1.00 54.18 535 ASN A C 1
ATOM 2890 O O . ASN A 1 419 ? -0.733 28.827 31.861 1.00 54.61 535 ASN A O 1
ATOM 2895 N N . ASP A 1 420 ? -1.444 26.711 32.028 1.00 52.57 536 ASP A N 1
ATOM 2896 C CA . ASP A 1 420 ? -1.909 26.924 33.387 1.00 50.51 536 ASP A CA 1
ATOM 2897 C C . ASP A 1 420 ? -0.669 27.096 34.264 1.00 49.63 536 ASP A C 1
ATOM 2898 O O . ASP A 1 420 ? -0.623 27.960 35.141 1.00 48.15 536 ASP A O 1
ATOM 2903 N N . ILE A 1 421 ? 0.347 26.277 33.998 1.00 47.21 537 ILE A N 1
ATOM 2904 C CA . ILE A 1 421 ? 1.594 26.318 34.753 1.00 45.07 537 ILE A CA 1
ATOM 2905 C C . ILE A 1 421 ? 2.274 27.688 34.665 1.00 44.05 537 ILE A C 1
ATOM 2906 O O . ILE A 1 421 ? 2.747 28.237 35.674 1.00 43.99 537 ILE A O 1
ATOM 2911 N N . VAL A 1 422 ? 2.322 28.236 33.458 1.00 39.98 538 VAL A N 1
ATOM 2912 C CA . VAL A 1 422 ? 2.965 29.514 33.244 1.00 37.64 538 VAL A CA 1
ATOM 2913 C C . VAL A 1 422 ? 2.324 30.619 34.066 1.00 38.14 538 VAL A C 1
ATOM 2914 O O . VAL A 1 422 ? 3.021 31.402 34.718 1.00 37.52 538 VAL A O 1
ATOM 2918 N N . LYS A 1 423 ? 1.000 30.679 34.062 1.00 37.80 539 LYS A N 1
ATOM 2919 C CA . LYS A 1 423 ? 0.319 31.706 34.831 1.00 38.33 539 LYS A CA 1
ATOM 2920 C C . LYS A 1 423 ? 0.551 31.543 36.334 1.00 39.34 539 LYS A C 1
ATOM 2921 O O . LYS A 1 423 ? 0.993 32.483 37.006 1.00 41.69 539 LYS A O 1
ATOM 2927 N N . PHE A 1 424 ? 0.261 30.362 36.868 1.00 38.27 540 PHE A N 1
ATOM 2928 C CA . PHE A 1 424 ? 0.447 30.146 38.295 1.00 38.73 540 PHE A CA 1
ATOM 2929 C C . PHE A 1 424 ? 1.868 30.460 38.734 1.00 39.83 540 PHE A C 1
ATOM 2930 O O . PHE A 1 424 ? 2.081 31.194 39.700 1.00 40.03 540 PHE A O 1
ATOM 2938 N N . SER A 1 425 ? 2.834 29.879 38.027 1.00 42.25 541 SER A N 1
ATOM 2939 C CA . SER A 1 425 ? 4.256 30.068 38.318 1.00 43.31 541 SER A CA 1
ATOM 2940 C C . SER A 1 425 ? 4.714 31.514 38.284 1.00 42.04 541 SER A C 1
ATOM 2941 O O . SER A 1 425 ? 5.384 31.982 39.205 1.00 42.10 541 SER A O 1
ATOM 2944 N N . THR A 1 426 ? 4.370 32.211 37.210 1.00 40.11 542 THR A N 1
ATOM 2945 C CA . THR A 1 426 ? 4.772 33.595 37.059 1.00 40.35 542 THR A CA 1
ATOM 2946 C C . THR A 1 426 ? 4.269 34.451 38.214 1.00 40.72 542 THR A C 1
ATOM 2947 O O . THR A 1 426 ? 5.016 35.262 38.774 1.00 40.83 542 THR A O 1
ATOM 2951 N N . GLU A 1 427 ? 3.004 34.263 38.582 1.00 41.02 543 GLU A N 1
ATOM 2952 C CA . GLU A 1 427 ? 2.423 35.045 39.663 1.00 40.39 543 GLU A CA 1
ATOM 2953 C C . GLU A 1 427 ? 2.954 34.661 41.025 1.00 39.35 543 GLU A C 1
ATOM 2954 O O . GLU A 1 427 ? 3.284 35.533 41.835 1.00 39.85 543 GLU A O 1
ATOM 2960 N N . PHE A 1 428 ? 3.046 33.361 41.279 1.00 39.08 544 PHE A N 1
ATOM 2961 C CA . PHE A 1 428 ? 3.536 32.893 42.563 1.00 38.91 544 PHE A CA 1
ATOM 2962 C C . PHE A 1 428 ? 4.973 33.369 42.779 1.00 40.16 544 PHE A C 1
ATOM 2963 O O . PHE A 1 428 ? 5.360 33.746 43.890 1.00 42.43 544 PHE A O 1
ATOM 2971 N N . ALA A 1 429 ? 5.756 33.355 41.704 1.00 39.85 545 ALA A N 1
ATOM 2972 C CA . ALA A 1 429 ? 7.148 33.781 41.745 1.00 37.19 545 ALA A CA 1
ATOM 2973 C C . ALA A 1 429 ? 7.235 35.282 41.998 1.00 37.47 545 ALA A C 1
ATOM 2974 O O . ALA A 1 429 ? 7.923 35.724 42.930 1.00 37.10 545 ALA A O 1
ATOM 2976 N N . LYS A 1 430 ? 6.548 36.076 41.180 1.00 36.35 546 LYS A N 1
ATOM 2977 C CA . LYS A 1 430 ? 6.588 37.516 41.397 1.00 38.32 546 LYS A CA 1
ATOM 2978 C C . LYS A 1 430 ? 6.093 37.854 42.799 1.00 39.42 546 LYS A C 1
ATOM 2979 O O . LYS A 1 430 ? 6.661 38.721 43.473 1.00 40.67 546 LYS A O 1
ATOM 2985 N N . HIS A 1 431 ? 5.050 37.162 43.250 1.00 38.91 547 HIS A N 1
ATOM 2986 C CA . HIS A 1 431 ? 4.515 37.421 44.578 1.00 39.27 547 HIS A CA 1
ATOM 2987 C C . HIS A 1 431 ? 5.534 37.168 45.692 1.00 38.40 547 HIS A C 1
ATOM 2988 O O . HIS A 1 431 ? 5.692 38.000 46.586 1.00 38.25 547 HIS A O 1
ATOM 2995 N N . ILE A 1 432 ? 6.217 36.028 45.668 1.00 36.90 548 ILE A N 1
ATOM 2996 C CA . ILE A 1 432 ? 7.188 35.782 46.726 1.00 38.05 548 ILE A CA 1
ATOM 2997 C C . ILE A 1 432 ? 8.424 36.685 46.611 1.00 40.13 548 ILE A C 1
ATOM 2998 O O . ILE A 1 432 ? 9.156 36.859 47.585 1.00 41.69 548 ILE A O 1
ATOM 3003 N N . SER A 1 433 ? 8.646 37.276 45.438 1.00 40.29 549 SER A N 1
ATOM 3004 C CA . SER A 1 433 ? 9.799 38.151 45.245 1.00 40.91 549 SER A CA 1
ATOM 3005 C C . SER A 1 433 ? 9.463 39.574 45.642 1.00 41.82 549 SER A C 1
ATOM 3006 O O . SER A 1 433 ? 10.346 40.411 45.779 1.00 43.91 549 SER A O 1
ATOM 3009 N N . MET A 1 434 ? 8.182 39.855 45.820 1.00 42.35 550 MET A N 1
ATOM 3010 C CA . MET A 1 434 ? 7.755 41.198 46.199 1.00 41.56 550 MET A CA 1
ATOM 3011 C C . MET A 1 434 ? 8.236 41.605 47.591 1.00 42.28 550 MET A C 1
ATOM 3012 O O . MET A 1 434 ? 8.128 40.837 48.548 1.00 41.58 550 MET A O 1
ATOM 3017 N N . ASP A 1 435 ? 8.775 42.817 47.691 1.00 40.61 551 ASP A N 1
ATOM 3018 C CA . ASP A 1 435 ? 9.234 43.350 48.969 1.00 39.97 551 ASP A CA 1
ATOM 3019 C C . ASP A 1 435 ? 7.974 43.607 49.792 1.00 39.54 551 ASP A C 1
ATOM 3020 O O . ASP A 1 435 ? 6.871 43.653 49.246 1.00 38.25 551 ASP A O 1
ATOM 3025 N N . PHE A 1 436 ? 8.141 43.771 51.100 1.00 38.34 552 PHE A N 1
ATOM 3026 C CA . PHE A 1 436 ? 7.025 44.109 51.971 1.00 39.23 552 PHE A CA 1
ATOM 3027 C C . PHE A 1 436 ? 7.525 44.569 53.329 1.00 39.78 552 PHE A C 1
ATOM 3028 O O . PHE A 1 436 ? 8.693 44.384 53.671 1.00 40.50 552 PHE A O 1
ATOM 3036 N N . CYS A 1 437 ? 6.634 45.205 54.078 1.00 40.24 553 CYS A N 1
ATOM 3037 C CA . CYS A 1 437 ? 6.934 45.705 55.402 1.00 39.69 553 CYS A CA 1
ATOM 3038 C C . CYS A 1 437 ? 6.313 44.741 56.399 1.00 39.83 553 CYS A C 1
ATOM 3039 O O . CYS A 1 437 ? 5.624 43.799 56.014 1.00 38.23 553 CYS A O 1
ATOM 3042 N N . MET A 1 438 ? 6.566 44.993 57.681 1.00 41.51 554 MET A N 1
ATOM 3043 C CA . MET A 1 438 ? 6.042 44.188 58.773 1.00 40.43 554 MET A CA 1
ATOM 3044 C C . MET A 1 438 ? 5.743 45.135 59.933 1.00 42.76 554 MET A C 1
ATOM 3045 O O . MET A 1 438 ? 6.274 46.254 59.982 1.00 42.46 554 MET A O 1
ATOM 3050 N N . GLU A 1 439 ? 4.892 44.698 60.858 1.00 44.62 555 GLU A N 1
ATOM 3051 C CA . GLU A 1 439 ? 4.537 45.522 62.011 1.00 47.53 555 GLU A CA 1
ATOM 3052 C C . GLU A 1 439 ? 4.193 46.948 61.601 1.00 46.16 555 GLU A C 1
ATOM 3053 O O . GLU A 1 439 ? 4.501 47.892 62.324 1.00 46.34 555 GLU A O 1
ATOM 3059 N N . THR A 1 440 ? 3.556 47.106 60.453 1.00 45.55 556 THR A N 1
ATOM 3060 C CA . THR A 1 440 ? 3.217 48.435 59.959 1.00 44.96 556 THR A CA 1
ATOM 3061 C C . THR A 1 440 ? 1.835 48.922 60.373 1.00 42.20 556 THR A C 1
ATOM 3062 O O . THR A 1 440 ? 0.927 48.132 60.600 1.00 41.53 556 THR A O 1
ATOM 3066 N N . VAL A 1 441 ? 1.691 50.232 60.502 1.00 40.43 557 VAL A N 1
ATOM 3067 C CA . VAL A 1 441 ? 0.399 50.804 60.842 1.00 41.52 557 VAL A CA 1
ATOM 3068 C C . VAL A 1 441 ? 0.263 52.054 59.993 1.00 41.55 557 VAL A C 1
ATOM 3069 O O . VAL A 1 441 ? 1.249 52.746 59.733 1.00 42.46 557 VAL A O 1
ATOM 3073 N N . MET A 1 442 ? -0.950 52.327 59.534 1.00 40.86 558 MET A N 1
ATOM 3074 C CA . MET A 1 442 ? -1.176 53.483 58.688 1.00 40.09 558 MET A CA 1
ATOM 3075 C C . MET A 1 442 ? -2.389 54.260 59.132 1.00 40.46 558 MET A C 1
ATOM 3076 O O . MET A 1 442 ? -3.399 53.673 59.524 1.00 41.75 558 MET A O 1
ATOM 3081 N N . ARG A 1 443 ? -2.275 55.584 59.079 1.00 40.63 559 ARG A N 1
ATOM 3082 C CA . ARG A 1 443 ? -3.364 56.473 59.457 1.00 39.78 559 ARG A CA 1
ATOM 3083 C C . ARG A 1 443 ? -3.256 57.735 58.630 1.00 39.48 559 ARG A C 1
ATOM 3084 O O . ARG A 1 443 ? -2.198 58.044 58.070 1.00 39.18 559 ARG A O 1
ATOM 3092 N N . ALA A 1 444 ? -4.366 58.455 58.552 1.00 38.49 560 ALA A N 1
ATOM 3093 C CA . ALA A 1 444 ? -4.434 59.691 57.809 1.00 35.84 560 ALA A CA 1
ATOM 3094 C C . ALA A 1 444 ? -4.980 60.734 58.761 1.00 39.46 560 ALA A C 1
ATOM 3095 O O . ALA A 1 444 ? -6.029 60.536 59.386 1.00 40.81 560 ALA A O 1
ATOM 3097 N N . ARG A 1 445 ? -4.246 61.831 58.898 1.00 41.22 561 ARG A N 1
ATOM 3098 C CA . ARG A 1 445 ? -4.658 62.927 59.764 1.00 42.23 561 ARG A CA 1
ATOM 3099 C C . ARG A 1 445 ? -5.193 64.013 58.837 1.00 42.46 561 ARG A C 1
ATOM 3100 O O . ARG A 1 445 ? -4.640 64.247 57.758 1.00 42.43 561 ARG A O 1
ATOM 3108 N N . GLY A 1 446 ? -6.271 64.669 59.241 1.00 41.20 562 GLY A N 1
ATOM 3109 C CA . GLY A 1 446 ? -6.820 65.726 58.413 1.00 41.66 562 GLY A CA 1
ATOM 3110 C C . GLY A 1 446 ? -6.731 67.033 59.162 1.00 43.74 562 GLY A C 1
ATOM 3111 O O . GLY A 1 446 ? -6.626 67.026 60.396 1.00 43.16 562 GLY A O 1
ATOM 3112 N N . SER A 1 447 ? -6.752 68.152 58.440 1.00 44.51 563 SER A N 1
ATOM 3113 C CA . SER A 1 447 ? -6.688 69.451 59.098 1.00 46.27 563 SER A CA 1
ATOM 3114 C C . SER A 1 447 ? -8.047 69.713 59.755 1.00 47.51 563 SER A C 1
ATOM 3115 O O . SER A 1 447 ? -9.045 69.063 59.420 1.00 47.19 563 SER A O 1
ATOM 3118 N N . THR A 1 448 ? -8.073 70.642 60.705 1.00 48.26 564 THR A N 1
ATOM 3119 C CA . THR A 1 448 ? -9.295 70.983 61.427 1.00 49.55 564 THR A CA 1
ATOM 3120 C C . THR A 1 448 ? -10.540 70.941 60.544 1.00 49.67 564 THR A C 1
ATOM 3121 O O . THR A 1 448 ? -10.577 71.549 59.471 1.00 50.08 564 THR A O 1
ATOM 3125 N N . GLY A 1 449 ? -11.556 70.212 60.996 1.00 49.82 565 GLY A N 1
ATOM 3126 C CA . GLY A 1 449 ? -12.788 70.112 60.232 1.00 49.67 565 GLY A CA 1
ATOM 3127 C C . GLY A 1 449 ? -12.917 68.826 59.433 1.00 50.32 565 GLY A C 1
ATOM 3128 O O . GLY A 1 449 ? -14.030 68.380 59.146 1.00 49.39 565 GLY A O 1
ATOM 3129 N N . LEU A 1 450 ? -11.782 68.231 59.071 1.00 50.90 566 LEU A N 1
ATOM 3130 C CA . LEU A 1 450 ? -11.765 66.989 58.301 1.00 50.05 566 LEU A CA 1
ATOM 3131 C C . LEU A 1 450 ? -11.574 65.804 59.230 1.00 50.40 566 LEU A C 1
ATOM 3132 O O . LEU A 1 450 ? -10.826 65.879 60.205 1.00 50.74 566 LEU A O 1
ATOM 3137 N N . ARG A 1 451 ? -12.231 64.699 58.903 1.00 50.91 567 ARG A N 1
ATOM 3138 C CA . ARG A 1 451 ? -12.156 63.493 59.712 1.00 50.59 567 ARG A CA 1
ATOM 3139 C C . ARG A 1 451 ? -12.228 62.248 58.833 1.00 49.15 567 ARG A C 1
ATOM 3140 O O . ARG A 1 451 ? -13.051 62.175 57.921 1.00 47.15 567 ARG A O 1
ATOM 3148 N N . MET A 1 452 ? -11.358 61.280 59.103 1.00 47.38 568 MET A N 1
ATOM 3149 C CA . MET A 1 452 ? -11.368 60.036 58.355 1.00 46.91 568 MET A CA 1
ATOM 3150 C C . MET A 1 452 ? -12.494 59.242 59.010 1.00 47.55 568 MET A C 1
ATOM 3151 O O . MET A 1 452 ? -12.513 59.080 60.231 1.00 48.48 568 MET A O 1
ATOM 3156 N N . SER A 1 453 ? -13.433 58.748 58.210 1.00 46.79 569 SER A N 1
ATOM 3157 C CA . SER A 1 453 ? -14.572 58.022 58.755 1.00 47.18 569 SER A CA 1
ATOM 3158 C C . SER A 1 453 ? -14.657 56.535 58.443 1.00 48.75 569 SER A C 1
ATOM 3159 O O . SER A 1 453 ? -15.159 55.764 59.259 1.00 52.18 569 SER A O 1
ATOM 3162 N N . ARG A 1 454 ? -14.192 56.129 57.268 1.00 47.99 570 ARG A N 1
ATOM 3163 C CA . ARG A 1 454 ? -14.252 54.727 56.880 1.00 47.12 570 ARG A CA 1
ATOM 3164 C C . ARG A 1 454 ? -12.949 54.289 56.216 1.00 46.13 570 ARG A C 1
ATOM 3165 O O . ARG A 1 454 ? -12.258 55.097 55.599 1.00 46.06 570 ARG A O 1
ATOM 3173 N N . PHE A 1 455 ? -12.617 53.007 56.341 1.00 44.94 571 PHE A N 1
ATOM 3174 C CA . PHE A 1 455 ? -11.378 52.488 55.775 1.00 42.94 571 PHE A CA 1
ATOM 3175 C C . PHE A 1 455 ? -11.571 51.228 54.948 1.00 41.12 571 PHE A C 1
ATOM 3176 O O . PHE A 1 455 ? -12.082 50.225 55.443 1.00 40.64 571 PHE A O 1
ATOM 3184 N N . TYR A 1 456 ? -11.152 51.287 53.687 1.00 39.42 572 TYR A N 1
ATOM 3185 C CA . TYR A 1 456 ? -11.296 50.157 52.777 1.00 39.54 572 TYR A CA 1
ATOM 3186 C C . TYR A 1 456 ? -9.967 49.613 52.256 1.00 38.48 572 TYR A C 1
ATOM 3187 O O . TYR A 1 456 ? -9.015 50.365 52.039 1.00 35.49 572 TYR A O 1
ATOM 3196 N N . GLY A 1 457 ? -9.930 48.298 52.046 1.00 38.20 573 GLY A N 1
ATOM 3197 C CA . GLY A 1 457 ? -8.735 47.634 51.561 1.00 37.75 573 GLY A CA 1
ATOM 3198 C C . GLY A 1 457 ? -8.336 46.497 52.489 1.00 39.38 573 GLY A C 1
ATOM 3199 O O . GLY A 1 457 ? -8.990 46.264 53.510 1.00 38.64 573 GLY A O 1
ATOM 3200 N N . HIS A 1 458 ? -7.265 45.784 52.151 1.00 38.87 574 HIS A N 1
ATOM 3201 C CA . HIS A 1 458 ? -6.827 44.677 52.988 1.00 40.00 574 HIS A CA 1
ATOM 3202 C C . HIS A 1 458 ? -5.884 45.103 54.099 1.00 40.16 574 HIS A C 1
ATOM 3203 O O . HIS A 1 458 ? -4.759 45.529 53.857 1.00 40.50 574 HIS A O 1
ATOM 3210 N N . PHE A 1 459 ? -6.372 44.972 55.325 1.00 41.33 575 PHE A N 1
ATOM 3211 C CA . PHE A 1 459 ? -5.635 45.328 56.528 1.00 42.38 575 PHE A CA 1
ATOM 3212 C C . PHE A 1 459 ? -6.556 45.085 57.725 1.00 43.24 575 PHE A C 1
ATOM 3213 O O . PHE A 1 459 ? -7.686 44.628 57.566 1.00 43.32 575 PHE A O 1
ATOM 3221 N N . PHE A 1 460 ? -6.081 45.384 58.922 1.00 43.76 576 PHE A N 1
ATOM 3222 C CA . PHE A 1 460 ? -6.901 45.167 60.095 1.00 47.25 576 PHE A CA 1
ATOM 3223 C C . PHE A 1 460 ? -7.266 46.504 60.722 1.00 48.52 576 PHE A C 1
ATOM 3224 O O . PHE A 1 460 ? -6.391 47.320 60.999 1.00 47.29 576 PHE A O 1
ATOM 3232 N N . ASN A 1 461 ? -8.561 46.712 60.945 1.00 50.39 577 ASN A N 1
ATOM 3233 C CA . ASN A 1 461 ? -9.063 47.949 61.525 1.00 52.45 577 ASN A CA 1
ATOM 3234 C C . ASN A 1 461 ? -10.370 47.649 62.250 1.00 54.66 577 ASN A C 1
ATOM 3235 O O . ASN A 1 461 ? -11.295 47.091 61.657 1.00 55.17 577 ASN A O 1
ATOM 3240 N N . ARG A 1 462 ? -10.452 48.015 63.526 1.00 57.70 578 ARG A N 1
ATOM 3241 C CA . ARG A 1 462 ? -11.662 47.743 64.302 1.00 62.01 578 ARG A CA 1
ATOM 3242 C C . ARG A 1 462 ? -12.449 48.962 64.783 1.00 63.27 578 ARG A C 1
ATOM 3243 O O . ARG A 1 462 ? -13.537 49.261 64.270 1.00 63.59 578 ARG A O 1
ATOM 3251 N N . SER A 1 463 ? -11.909 49.658 65.776 1.00 63.24 579 SER A N 1
ATOM 3252 C CA . SER A 1 463 ? -12.594 50.818 66.326 1.00 64.35 579 SER A CA 1
ATOM 3253 C C . SER A 1 463 ? -11.677 52.026 66.365 1.00 63.92 579 SER A C 1
ATOM 3254 O O . SER A 1 463 ? -11.808 52.880 67.242 1.00 65.31 579 SER A O 1
ATOM 3257 N N . SER A 1 464 ? -10.747 52.101 65.422 1.00 61.86 580 SER A N 1
ATOM 3258 C CA . SER A 1 464 ? -9.809 53.213 65.397 1.00 59.73 580 SER A CA 1
ATOM 3259 C C . SER A 1 464 ? -9.682 53.806 64.013 1.00 57.54 580 SER A C 1
ATOM 3260 O O . SER A 1 464 ? -10.365 53.398 63.081 1.00 56.59 580 SER A O 1
ATOM 3263 N N . ASP A 1 465 ? -8.795 54.783 63.895 1.00 56.15 581 ASP A N 1
ATOM 3264 C CA . ASP A 1 465 ? -8.530 55.434 62.625 1.00 55.16 581 ASP A CA 1
ATOM 3265 C C . ASP A 1 465 ? -7.170 54.899 62.185 1.00 53.36 581 ASP A C 1
ATOM 3266 O O . ASP A 1 465 ? -6.557 55.386 61.240 1.00 52.57 581 ASP A O 1
ATOM 3271 N N . LEU A 1 466 ? -6.718 53.870 62.887 1.00 51.61 582 LEU A N 1
ATOM 3272 C CA . LEU A 1 466 ? -5.441 53.264 62.604 1.00 50.05 582 LEU A CA 1
ATOM 3273 C C . LEU A 1 466 ? -5.646 51.927 61.904 1.00 49.04 582 LEU A C 1
ATOM 3274 O O . LEU A 1 466 ? -6.425 51.096 62.364 1.00 49.79 582 LEU A O 1
ATOM 3279 N N . CYS A 1 467 ? -4.949 51.738 60.786 1.00 47.03 583 CYS A N 1
ATOM 3280 C CA . CYS A 1 467 ? -5.023 50.509 60.010 1.00 44.51 583 CYS A CA 1
ATOM 3281 C C . CYS A 1 467 ? -3.768 49.669 60.255 1.00 45.45 583 CYS A C 1
ATOM 3282 O O . CYS A 1 467 ? -2.643 50.097 59.977 1.00 47.33 583 CYS A O 1
ATOM 3285 N N . ALA A 1 468 ? -3.956 48.470 60.783 1.00 42.93 584 ALA A N 1
ATOM 3286 C CA . ALA A 1 468 ? -2.827 47.612 61.061 1.00 41.56 584 ALA A CA 1
ATOM 3287 C C . ALA A 1 468 ? -2.501 46.684 59.893 1.00 42.31 584 ALA A C 1
ATOM 3288 O O . ALA A 1 468 ? -3.378 46.012 59.335 1.00 42.07 584 ALA A O 1
ATOM 3290 N N . PHE A 1 469 ? -1.224 46.669 59.521 1.00 42.59 585 PHE A N 1
ATOM 3291 C CA . PHE A 1 469 ? -0.721 45.824 58.441 1.00 41.35 585 PHE A CA 1
ATOM 3292 C C . PHE A 1 469 ? 0.348 44.937 59.072 1.00 41.76 585 PHE A C 1
ATOM 3293 O O . PHE A 1 469 ? 1.454 45.416 59.360 1.00 40.03 585 PHE A O 1
ATOM 3301 N N . SER A 1 470 ? 0.035 43.662 59.305 1.00 42.12 586 SER A N 1
ATOM 3302 C CA . SER A 1 470 ? 1.034 42.770 59.895 1.00 41.97 586 SER A CA 1
ATOM 3303 C C . SER A 1 470 ? 2.222 42.779 58.945 1.00 42.49 586 SER A C 1
ATOM 3304 O O . SER A 1 470 ? 3.373 42.608 59.346 1.00 43.77 586 SER A O 1
ATOM 3307 N N . THR A 1 471 ? 1.915 42.978 57.671 1.00 42.35 587 THR A N 1
ATOM 3308 C CA . THR A 1 471 ? 2.917 43.108 56.627 1.00 41.70 587 THR A CA 1
ATOM 3309 C C . THR A 1 471 ? 2.177 43.955 55.604 1.00 42.89 587 THR A C 1
ATOM 3310 O O . THR A 1 471 ? 0.970 43.785 55.421 1.00 41.97 587 THR A O 1
ATOM 3314 N N . MET A 1 472 ? 2.875 44.893 54.976 1.00 42.34 588 MET A N 1
ATOM 3315 C CA . MET A 1 472 ? 2.243 45.731 53.977 1.00 41.80 588 MET A CA 1
ATOM 3316 C C . MET A 1 472 ? 2.838 45.378 52.641 1.00 41.15 588 MET A C 1
ATOM 3317 O O . MET A 1 472 ? 4.033 45.566 52.415 1.00 41.60 588 MET A O 1
ATOM 3322 N N . PRO A 1 473 ? 2.010 44.847 51.734 1.00 40.10 589 PRO A N 1
ATOM 3323 C CA . PRO A 1 473 ? 2.452 44.458 50.392 1.00 38.05 589 PRO A CA 1
ATOM 3324 C C . PRO A 1 473 ? 2.733 45.680 49.522 1.00 37.62 589 PRO A C 1
ATOM 3325 O O . PRO A 1 473 ? 2.671 46.817 49.982 1.00 36.34 589 PRO A O 1
ATOM 3329 N N . ARG A 1 474 ? 3.006 45.437 48.250 1.00 38.29 590 ARG A N 1
ATOM 3330 C CA . ARG A 1 474 ? 3.304 46.516 47.327 1.00 39.59 590 ARG A CA 1
ATOM 3331 C C . ARG A 1 474 ? 2.262 46.660 46.225 1.00 40.39 590 ARG A C 1
ATOM 3332 O O . ARG A 1 474 ? 2.100 47.745 45.658 1.00 40.65 590 ARG A O 1
ATOM 3340 N N . ASP A 1 475 ? 1.550 45.571 45.935 1.00 39.71 591 ASP A N 1
ATOM 3341 C CA . ASP A 1 475 ? 0.573 45.560 44.850 1.00 38.08 591 ASP A CA 1
ATOM 3342 C C . ASP A 1 475 ? -0.881 45.946 45.116 1.00 37.42 591 ASP A C 1
ATOM 3343 O O . ASP A 1 475 ? -1.725 45.757 44.245 1.00 38.04 591 ASP A O 1
ATOM 3348 N N . GLN A 1 476 ? -1.195 46.496 46.281 1.00 36.39 592 GLN A N 1
ATOM 3349 C CA . GLN A 1 476 ? -2.586 46.850 46.552 1.00 36.39 592 GLN A CA 1
ATOM 3350 C C . GLN A 1 476 ? -2.805 48.338 46.710 1.00 37.01 592 GLN A C 1
ATOM 3351 O O . GLN A 1 476 ? -1.852 49.122 46.749 1.00 36.48 592 GLN A O 1
ATOM 3357 N N . SER A 1 477 ? -4.076 48.719 46.790 1.00 36.51 593 SER A N 1
ATOM 3358 C CA . SER A 1 477 ? -4.453 50.113 46.972 1.00 36.47 593 SER A CA 1
ATOM 3359 C C . SER A 1 477 ? -5.420 50.171 48.158 1.00 37.13 593 SER A C 1
ATOM 3360 O O . SER A 1 477 ? -5.909 49.134 48.624 1.00 38.32 593 SER A O 1
ATOM 3363 N N . TYR A 1 478 ? -5.684 51.371 48.661 1.00 37.21 594 TYR A N 1
ATOM 3364 C CA . TYR A 1 478 ? -6.574 51.527 49.808 1.00 36.68 594 TYR A CA 1
ATOM 3365 C C . TYR A 1 478 ? -7.426 52.784 49.662 1.00 37.93 594 TYR A C 1
ATOM 3366 O O . TYR A 1 478 ? -7.097 53.683 48.882 1.00 38.54 594 TYR A O 1
ATOM 3375 N N . LEU A 1 479 ? -8.522 52.855 50.410 1.00 38.41 595 LEU A N 1
ATOM 3376 C CA . LEU A 1 479 ? -9.399 54.011 50.317 1.00 36.92 595 LEU A CA 1
ATOM 3377 C C . LEU A 1 479 ? -9.962 54.448 51.664 1.00 38.13 595 LEU A C 1
ATOM 3378 O O . LEU A 1 479 ? -10.448 53.629 52.448 1.00 38.29 595 LEU A O 1
ATOM 3383 N N . PHE A 1 480 ? -9.874 55.753 51.920 1.00 38.29 596 PHE A N 1
ATOM 3384 C CA . PHE A 1 480 ? -10.370 56.366 53.146 1.00 39.26 596 PHE A CA 1
ATOM 3385 C C . PHE A 1 480 ? -11.455 57.367 52.776 1.00 42.41 596 PHE A C 1
ATOM 3386 O O . PHE A 1 480 ? -11.275 58.192 51.875 1.00 40.87 596 PHE A O 1
ATOM 3394 N N . GLU A 1 481 ? -12.585 57.282 53.465 1.00 44.58 597 GLU A N 1
ATOM 3395 C CA . GLU A 1 481 ? -13.676 58.207 53.239 1.00 46.47 597 GLU A CA 1
ATOM 3396 C C . GLU A 1 481 ? -13.431 59.339 54.235 1.00 48.55 597 GLU A C 1
ATOM 3397 O O . GLU A 1 481 ? -13.088 59.095 55.394 1.00 48.64 597 GLU A O 1
ATOM 3403 N N . VAL A 1 482 ? -13.580 60.576 53.785 1.00 49.91 598 VAL A N 1
ATOM 3404 C CA . VAL A 1 482 ? -13.364 61.715 54.660 1.00 51.20 598 VAL A CA 1
ATOM 3405 C C . VAL A 1 482 ? -14.690 62.410 54.916 1.00 53.79 598 VAL A C 1
ATOM 3406 O O . VAL A 1 482 ? -15.556 62.448 54.045 1.00 55.23 598 VAL A O 1
ATOM 3410 N N . ASN A 1 483 ? -1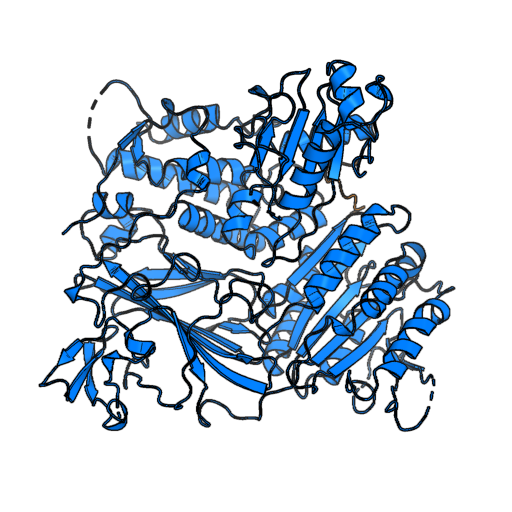4.851 62.944 56.118 1.00 56.26 599 ASN A N 1
ATOM 3411 C CA . ASN A 1 483 ? -16.064 63.662 56.474 1.00 58.83 599 ASN A CA 1
ATOM 3412 C C . ASN A 1 483 ? -15.677 65.068 56.881 1.00 59.44 599 ASN A C 1
ATOM 3413 O O . ASN A 1 483 ? -14.658 65.269 57.534 1.00 59.75 599 ASN A O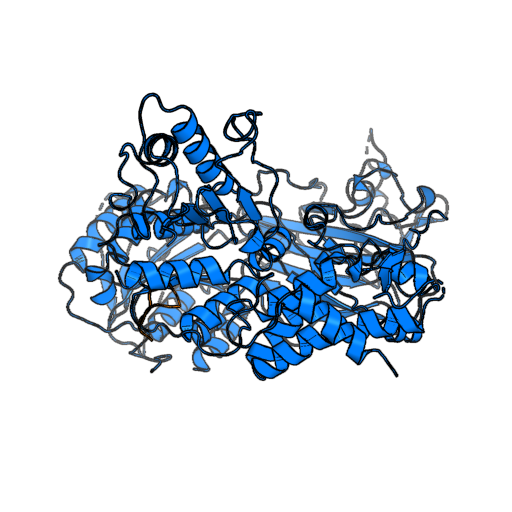 1
ATOM 3418 N N . VAL A 1 484 ? -16.472 66.044 56.469 1.00 59.74 600 VAL A N 1
ATOM 3419 C CA . VAL A 1 484 ? -16.215 67.418 56.850 1.00 60.24 600 VAL A CA 1
ATOM 3420 C C . VAL A 1 484 ? -17.238 67.709 57.926 1.00 63.05 600 VAL A C 1
ATOM 3421 O O . VAL A 1 484 ? -18.424 67.804 57.640 1.00 63.65 600 VAL A O 1
ATOM 3425 N N . ASP A 1 485 ? -16.792 67.821 59.170 1.00 65.77 601 ASP A N 1
ATOM 3426 C CA . ASP A 1 485 ? -17.717 68.102 60.255 1.00 69.60 601 ASP A CA 1
ATOM 3427 C C . ASP A 1 485 ? -17.850 69.605 60.470 1.00 71.38 601 ASP A C 1
ATOM 3428 O O . ASP A 1 485 ? -18.803 70.224 59.992 1.00 71.93 601 ASP A O 1
ATOM 3433 N N . GLU A 1 486 ? -16.898 70.200 61.176 1.00 73.62 602 GLU A N 1
ATOM 3434 C CA . GLU A 1 486 ? -16.941 71.638 61.413 1.00 75.60 602 GLU A CA 1
ATOM 3435 C C . GLU A 1 486 ? -16.652 72.351 60.097 1.00 74.64 602 GLU A C 1
ATOM 3436 O O . GLU A 1 486 ? -16.013 71.788 59.211 1.00 75.20 602 GLU A O 1
ATOM 3442 N N . SER A 1 487 ? -17.127 73.582 59.961 1.00 73.44 603 SER A N 1
ATOM 3443 C CA . SER A 1 487 ? -16.878 74.331 58.739 1.00 71.89 603 SER A CA 1
ATOM 3444 C C . SER A 1 487 ? -15.416 74.749 58.704 1.00 71.19 603 SER A C 1
ATOM 3445 O O . SER A 1 487 ? -14.876 75.221 59.704 1.00 72.25 603 SER A O 1
ATOM 3448 N N . ILE A 1 488 ? -14.770 74.552 57.559 1.00 69.36 604 ILE A N 1
ATOM 3449 C CA . ILE A 1 488 ? -13.372 74.917 57.404 1.00 66.88 604 ILE A CA 1
ATOM 3450 C C . ILE A 1 488 ? -13.323 76.428 57.262 1.00 66.78 604 ILE A C 1
ATOM 3451 O O . ILE A 1 488 ? -14.212 77.029 56.662 1.00 66.18 604 ILE A O 1
ATOM 3456 N N . MET A 1 489 ? -12.291 77.039 57.830 1.00 67.18 605 MET A N 1
ATOM 3457 C CA . MET A 1 489 ? -12.149 78.485 57.791 1.00 66.35 605 MET A CA 1
ATOM 3458 C C . MET A 1 489 ? -11.032 78.939 56.869 1.00 64.52 605 MET A C 1
ATOM 3459 O O . MET A 1 489 ? -11.094 80.034 56.308 1.00 66.53 605 MET A O 1
ATOM 3464 N N . ALA A 1 490 ? -10.013 78.103 56.712 1.00 59.96 606 ALA A N 1
ATOM 3465 C CA . ALA A 1 490 ? -8.882 78.451 55.864 1.00 56.50 606 ALA A CA 1
ATOM 3466 C C . ALA A 1 490 ? -9.205 78.270 54.380 1.00 54.20 606 ALA A C 1
ATOM 3467 O O . ALA A 1 490 ? -10.200 77.645 54.021 1.00 53.10 606 ALA A O 1
ATOM 3469 N N . ASP A 1 491 ? -8.370 78.831 53.514 1.00 52.39 607 ASP A N 1
ATOM 3470 C CA . ASP A 1 491 ? -8.593 78.698 52.081 1.00 50.94 607 ASP A CA 1
ATOM 3471 C C . ASP A 1 491 ? -8.069 77.361 51.623 1.00 49.06 607 ASP A C 1
ATOM 3472 O O . ASP A 1 491 ? -8.203 76.987 50.461 1.00 47.53 607 ASP A O 1
ATOM 3477 N N . TYR A 1 492 ? -7.464 76.641 52.553 1.00 48.18 608 TYR A N 1
ATOM 3478 C CA . TYR A 1 492 ? -6.902 75.347 52.239 1.00 47.73 608 TYR A CA 1
ATOM 3479 C C . TYR A 1 492 ? -7.118 74.372 53.374 1.00 47.24 608 TYR A C 1
ATOM 3480 O O . TYR A 1 492 ? -7.205 74.761 54.538 1.00 48.00 608 TYR A O 1
ATOM 3489 N N . CYS A 1 493 ? -7.212 73.099 53.023 1.00 45.61 609 CYS A N 1
ATOM 3490 C CA . CYS A 1 493 ? -7.348 72.058 54.020 1.00 44.91 609 CYS A CA 1
ATOM 3491 C C . CYS A 1 493 ? -6.253 71.065 53.650 1.00 44.32 609 CYS A C 1
ATOM 3492 O O . CYS A 1 493 ? -5.735 71.094 52.532 1.00 44.15 609 CYS A O 1
ATOM 3495 N N . TYR A 1 494 ? -5.874 70.200 54.579 1.00 44.39 610 TYR A N 1
ATOM 3496 C CA . TYR A 1 494 ? -4.799 69.271 54.286 1.00 43.80 610 TYR A CA 1
ATOM 3497 C C . TYR A 1 494 ? -5.052 67.857 54.788 1.00 43.89 610 TYR A C 1
ATOM 3498 O O . TYR A 1 494 ? -5.845 67.626 55.707 1.00 43.38 610 TYR A O 1
ATOM 3507 N N . VAL A 1 495 ? -4.360 66.911 54.170 1.00 42.27 611 VAL A N 1
ATOM 3508 C CA . VAL A 1 495 ? -4.476 65.518 54.536 1.00 42.17 611 VAL A CA 1
ATOM 3509 C C . VAL A 1 495 ? -3.078 64.916 54.555 1.00 42.79 611 VAL A C 1
ATOM 3510 O O . VAL A 1 495 ? -2.325 65.037 53.586 1.00 43.86 611 VAL A O 1
ATOM 3514 N N . GLN A 1 496 ? -2.730 64.275 55.665 1.00 41.87 612 GLN A N 1
ATOM 3515 C CA . GLN A 1 496 ? -1.417 63.665 55.807 1.00 40.93 612 GLN A CA 1
ATOM 3516 C C . GLN A 1 496 ? -1.540 62.204 56.202 1.00 40.06 612 GLN A C 1
ATOM 3517 O O . GLN A 1 496 ? -2.104 61.875 57.251 1.00 37.97 612 GLN A O 1
ATOM 3523 N N . VAL A 1 497 ? -1.002 61.339 55.348 1.00 39.24 613 VAL A N 1
ATOM 3524 C CA . VAL A 1 497 ? -0.999 59.902 55.564 1.00 37.86 613 VAL A CA 1
ATOM 3525 C C . VAL A 1 497 ? 0.375 59.548 56.121 1.00 39.04 613 VAL A C 1
ATOM 3526 O O . VAL A 1 497 ? 1.401 59.973 55.585 1.00 40.02 613 VAL A O 1
ATOM 3530 N N . ALA A 1 498 ? 0.402 58.780 57.201 1.00 39.41 614 ALA A N 1
ATOM 3531 C CA . ALA A 1 498 ? 1.667 58.363 57.803 1.00 38.45 614 ALA A CA 1
ATOM 3532 C C . ALA A 1 498 ? 1.742 56.837 57.884 1.00 38.84 614 ALA A C 1
ATOM 3533 O O . ALA A 1 498 ? 0.760 56.167 58.218 1.00 37.63 614 ALA A O 1
ATOM 3535 N N . VAL A 1 499 ? 2.911 56.292 57.574 1.00 38.83 615 VAL A N 1
ATOM 3536 C CA . VAL A 1 499 ? 3.100 54.853 57.627 1.00 39.93 615 VAL A CA 1
ATOM 3537 C C . VAL A 1 499 ? 4.288 54.524 58.520 1.00 41.63 615 VAL A C 1
ATOM 3538 O O . VAL A 1 499 ? 5.437 54.770 58.146 1.00 43.02 615 VAL A O 1
ATOM 3542 N N . LEU A 1 500 ? 4.018 54.008 59.714 1.00 41.96 616 LEU A N 1
ATOM 3543 C CA . LEU A 1 500 ? 5.094 53.614 60.616 1.00 43.04 616 LEU A CA 1
ATOM 3544 C C . LEU A 1 500 ? 5.321 52.157 60.230 1.00 43.07 616 LEU A C 1
ATOM 3545 O O . LEU A 1 500 ? 4.436 51.313 60.400 1.00 42.67 616 LEU A O 1
ATOM 3550 N N . LEU A 1 501 ? 6.501 51.866 59.692 1.00 44.02 617 LEU A N 1
ATOM 3551 C CA . LEU A 1 501 ? 6.796 50.519 59.226 1.00 44.04 617 LEU A CA 1
ATOM 3552 C C . LEU A 1 501 ? 8.167 49.970 59.590 1.00 45.67 617 LEU A C 1
ATOM 3553 O O . LEU A 1 501 ? 9.068 50.698 60.021 1.00 47.10 617 LEU A O 1
ATOM 3558 N N . SER A 1 502 ? 8.301 48.663 59.404 1.00 45.35 618 SER A N 1
ATOM 3559 C CA . SER A 1 502 ? 9.548 47.954 59.635 1.00 44.63 618 SER A CA 1
ATOM 3560 C C . SER A 1 502 ? 9.847 47.285 58.298 1.00 44.85 618 SER A C 1
ATOM 3561 O O . SER A 1 502 ? 9.276 46.241 57.975 1.00 45.11 618 SER A O 1
ATOM 3564 N N . LEU A 1 503 ? 10.731 47.903 57.521 1.00 43.71 619 LEU A N 1
ATOM 3565 C CA . LEU A 1 503 ? 11.090 47.393 56.206 1.00 42.90 619 LEU A CA 1
ATOM 3566 C C . LEU A 1 503 ? 11.750 46.028 56.300 1.00 42.70 619 LEU A C 1
ATOM 3567 O O . LEU A 1 503 ? 12.263 45.649 57.357 1.00 41.23 619 LEU A O 1
ATOM 3572 N N . ASN A 1 504 ? 11.738 45.293 55.192 1.00 43.24 620 ASN A N 1
ATOM 3573 C CA . ASN A 1 504 ? 12.338 43.966 55.161 1.00 44.40 620 ASN A CA 1
ATOM 3574 C C . ASN A 1 504 ? 13.861 44.054 55.031 1.00 47.84 620 ASN A C 1
ATOM 3575 O O . ASN A 1 504 ? 14.498 43.279 54.302 1.00 49.13 620 ASN A O 1
ATOM 3580 N N . ASN A 1 505 ? 14.431 45.023 55.743 1.00 48.66 621 ASN A N 1
ATOM 3581 C CA . ASN A 1 505 ? 15.867 45.227 55.778 1.00 50.51 621 ASN A CA 1
ATOM 3582 C C . ASN A 1 505 ? 16.221 45.659 57.208 1.00 52.13 621 ASN A C 1
ATOM 3583 O O . ASN A 1 505 ? 17.135 46.459 57.444 1.00 53.55 621 ASN A O 1
ATOM 3588 N N . SER A 1 506 ? 15.459 45.116 58.156 1.00 52.37 622 SER A N 1
ATOM 3589 C CA . SER A 1 506 ? 15.657 45.367 59.580 1.00 51.30 622 SER A CA 1
ATOM 3590 C C . SER A 1 506 ? 15.708 46.842 59.939 1.00 51.18 622 SER A C 1
ATOM 3591 O O . SER A 1 506 ? 16.335 47.227 60.919 1.00 52.53 622 SER A O 1
ATOM 3594 N N . GLN A 1 507 ? 15.036 47.669 59.152 1.00 51.30 623 GLN A N 1
ATOM 3595 C CA . GLN A 1 507 ? 15.017 49.102 59.414 1.00 50.62 623 GLN A CA 1
ATOM 3596 C C . GLN A 1 507 ? 13.641 49.606 59.793 1.00 49.57 623 GLN A C 1
ATOM 3597 O O . GLN A 1 507 ? 12.627 49.129 59.285 1.00 48.58 623 GLN A O 1
ATOM 3603 N N . ARG A 1 508 ? 13.625 50.605 60.664 1.00 48.90 624 ARG A N 1
ATOM 3604 C CA . ARG A 1 508 ? 12.386 51.210 61.108 1.00 49.23 624 ARG A CA 1
ATOM 3605 C C . ARG A 1 508 ? 12.256 52.530 60.349 1.00 47.59 624 ARG A C 1
ATOM 3606 O O . ARG A 1 508 ? 13.164 53.362 60.377 1.00 45.79 624 ARG A O 1
ATOM 3614 N N . ARG A 1 509 ? 11.137 52.708 59.653 1.00 45.83 625 ARG A N 1
ATOM 3615 C CA . ARG A 1 509 ? 10.917 53.926 58.887 1.00 43.48 625 ARG A CA 1
ATOM 3616 C C . ARG A 1 509 ? 9.515 54.492 59.061 1.00 43.18 625 ARG A C 1
ATOM 3617 O O . ARG A 1 509 ? 8.619 53.842 59.595 1.00 43.42 625 ARG A O 1
ATOM 3625 N N . ILE A 1 510 ? 9.341 55.718 58.588 1.00 42.53 626 ILE A N 1
ATOM 3626 C CA . ILE A 1 510 ? 8.069 56.410 58.670 1.00 42.48 626 ILE A CA 1
ATOM 3627 C C . ILE A 1 510 ? 7.925 57.127 57.345 1.00 42.81 626 ILE A C 1
ATOM 3628 O O . ILE A 1 510 ? 8.690 58.046 57.054 1.00 43.68 626 ILE A O 1
ATOM 3633 N N . ARG A 1 511 ? 6.967 56.693 56.532 1.00 42.10 627 ARG A N 1
ATOM 3634 C CA . ARG A 1 511 ? 6.736 57.310 55.231 1.00 38.76 627 ARG A CA 1
ATOM 3635 C C . ARG A 1 511 ? 5.602 58.304 55.356 1.00 37.95 627 ARG A C 1
ATOM 3636 O O . ARG A 1 511 ? 4.547 57.993 55.900 1.00 39.22 627 ARG A O 1
ATOM 3644 N N . ILE A 1 512 ? 5.822 59.509 54.858 1.00 38.69 628 ILE A N 1
ATOM 3645 C CA . ILE A 1 512 ? 4.809 60.558 54.935 1.00 38.23 628 ILE A CA 1
ATOM 3646 C C . ILE A 1 512 ? 4.311 60.976 53.547 1.00 38.36 628 ILE A C 1
ATOM 3647 O O . ILE A 1 512 ? 5.066 60.977 52.567 1.00 38.68 628 ILE A O 1
ATOM 3652 N N . ILE A 1 513 ? 3.029 61.306 53.469 1.00 36.82 629 ILE A N 1
ATOM 3653 C CA . ILE A 1 513 ? 2.424 61.756 52.225 1.00 37.33 629 ILE A CA 1
ATOM 3654 C C . ILE A 1 513 ? 1.531 62.926 52.602 1.00 38.10 629 ILE A C 1
ATOM 3655 O O . ILE A 1 513 ? 0.493 62.746 53.238 1.00 39.77 629 ILE A O 1
ATOM 3660 N N . THR A 1 514 ? 1.938 64.133 52.234 1.00 37.35 630 THR A N 1
ATOM 3661 C CA . THR A 1 514 ? 1.136 65.293 52.570 1.00 36.60 630 THR A CA 1
ATOM 3662 C C . THR A 1 514 ? 0.469 65.882 51.339 1.00 35.12 630 THR A C 1
ATOM 3663 O O . THR A 1 514 ? 1.119 66.128 50.323 1.00 35.08 630 THR A O 1
ATOM 3667 N N . LEU A 1 515 ? -0.839 66.102 51.447 1.00 33.58 631 LEU A N 1
ATOM 3668 C CA . LEU A 1 515 ? -1.638 66.634 50.354 1.00 32.85 631 LEU A CA 1
ATOM 3669 C C . LEU A 1 515 ? -2.341 67.909 50.761 1.00 34.41 631 LEU A C 1
ATOM 3670 O O . LEU A 1 515 ? -2.960 67.966 51.821 1.00 35.94 631 LEU A O 1
ATOM 3675 N N . ALA A 1 516 ? -2.261 68.929 49.913 1.00 35.64 632 ALA A N 1
ATOM 3676 C CA . ALA A 1 516 ? -2.919 70.195 50.204 1.00 37.35 632 ALA A CA 1
ATOM 3677 C C . ALA A 1 516 ? -3.972 70.477 49.140 1.00 37.93 632 ALA A C 1
ATOM 3678 O O . ALA A 1 516 ? -3.698 70.390 47.947 1.00 38.94 632 ALA A O 1
ATOM 3680 N N . MET A 1 517 ? -5.178 70.823 49.569 1.00 39.08 633 MET A N 1
ATOM 3681 C CA . MET A 1 517 ? -6.246 71.091 48.619 1.00 40.73 633 MET A CA 1
ATOM 3682 C C . MET A 1 517 ? -6.908 72.418 48.935 1.00 42.96 633 MET A C 1
ATOM 3683 O O . MET A 1 517 ? -7.120 72.759 50.099 1.00 41.25 633 MET A O 1
ATOM 3688 N N . PRO A 1 518 ? -7.218 73.203 47.893 1.00 45.28 634 PRO A N 1
ATOM 3689 C CA . PRO A 1 518 ? -7.867 74.492 48.094 1.00 46.92 634 PRO A CA 1
ATOM 3690 C C . PRO A 1 518 ? -9.309 74.264 48.529 1.00 48.41 634 PRO A C 1
ATOM 3691 O O . PRO A 1 518 ? -9.947 73.291 48.115 1.00 50.31 634 PRO A O 1
ATOM 3695 N N . THR A 1 519 ? -9.818 75.154 49.366 1.00 49.03 635 THR A N 1
ATOM 3696 C CA . THR A 1 519 ? -11.195 75.061 49.811 1.00 49.38 635 THR A CA 1
ATOM 3697 C C . THR A 1 519 ? -11.992 75.970 48.888 1.00 48.96 635 THR A C 1
ATOM 3698 O O . THR A 1 519 ? -11.427 76.851 48.248 1.00 50.37 635 THR A O 1
ATOM 3702 N N . THR A 1 520 ? -13.296 75.761 48.814 1.00 48.46 636 THR A N 1
ATOM 3703 C CA . THR A 1 520 ? -14.122 76.575 47.940 1.00 49.73 636 THR A CA 1
ATOM 3704 C C . THR A 1 520 ? -15.554 76.534 48.420 1.00 51.16 636 THR A C 1
ATOM 3705 O O . THR A 1 520 ? -15.955 75.613 49.136 1.00 52.03 636 THR A O 1
ATOM 3709 N N . GLU A 1 521 ? -16.326 77.537 48.026 1.00 51.09 637 GLU A N 1
ATOM 3710 C CA . GLU A 1 521 ? -17.724 77.581 48.397 1.00 50.26 637 GLU A CA 1
ATOM 3711 C C . GLU A 1 521 ? -18.537 77.498 47.123 1.00 48.88 637 GLU A C 1
ATOM 3712 O O . GLU A 1 521 ? -19.766 77.423 47.155 1.00 47.66 637 GLU A O 1
ATOM 3718 N N . SER A 1 522 ? -17.824 77.480 46.000 1.00 47.59 638 SER A N 1
ATOM 3719 C CA . SER A 1 522 ? -18.447 77.389 44.691 1.00 48.50 638 SER A CA 1
ATOM 3720 C C . SER A 1 522 ? -18.698 75.940 44.280 1.00 49.91 638 SER A C 1
ATOM 3721 O O . SER A 1 522 ? -17.764 75.200 43.958 1.00 49.81 638 SER A O 1
ATOM 3724 N N . LEU A 1 523 ? -19.965 75.540 44.296 1.00 50.55 639 LEU A N 1
ATOM 3725 C CA . LEU A 1 523 ? -20.344 74.190 43.913 1.00 50.88 639 LEU A CA 1
ATOM 3726 C C . LEU A 1 523 ? -19.804 73.906 42.513 1.00 51.15 639 LEU A C 1
ATOM 3727 O O . LEU A 1 523 ? -19.411 72.785 42.194 1.00 53.43 639 LEU A O 1
ATOM 3732 N N . ALA A 1 524 ? -19.768 74.931 41.676 1.00 50.45 640 ALA A N 1
ATOM 3733 C CA . ALA A 1 524 ? -19.254 74.756 40.331 1.00 50.09 640 ALA A CA 1
ATOM 3734 C C . ALA A 1 524 ? -17.779 74.391 40.401 1.00 50.60 640 ALA A C 1
ATOM 3735 O O . ALA A 1 524 ? -17.314 73.512 39.683 1.00 50.49 640 ALA A O 1
ATOM 3737 N N . GLU A 1 525 ? -17.038 75.071 41.268 1.00 52.27 641 GLU A N 1
ATOM 3738 C CA . GLU A 1 525 ? -15.610 74.797 41.404 1.00 54.18 641 GLU A CA 1
ATOM 3739 C C . GLU A 1 525 ? -15.348 73.402 41.975 1.00 53.53 641 GLU A C 1
ATOM 3740 O O . GLU A 1 525 ? -14.350 72.757 41.632 1.00 51.35 641 GLU A O 1
ATOM 3746 N N . VAL A 1 526 ? -16.253 72.934 42.831 1.00 52.36 642 VAL A N 1
ATOM 3747 C CA . VAL A 1 526 ? -16.120 71.611 43.418 1.00 52.03 642 VAL A CA 1
ATOM 3748 C C . VAL A 1 526 ? -16.231 70.570 42.310 1.00 51.44 642 VAL A C 1
ATOM 3749 O O . VAL A 1 526 ? -15.471 69.602 42.275 1.00 50.91 642 VAL A O 1
ATOM 3753 N N . TYR A 1 527 ? -17.172 70.778 41.395 1.00 49.59 643 TYR A N 1
ATOM 3754 C CA . TYR A 1 527 ? -17.364 69.833 40.304 1.00 49.06 643 TYR A CA 1
ATOM 3755 C C . TYR A 1 527 ? -16.245 69.854 39.279 1.00 48.82 643 TYR A C 1
ATOM 3756 O O . TYR A 1 527 ? -15.877 68.809 38.735 1.00 50.07 643 TYR A O 1
ATOM 3765 N N . ALA A 1 528 ? -15.708 71.037 39.010 1.00 48.40 644 ALA A N 1
ATOM 3766 C CA . ALA A 1 528 ? -14.644 71.169 38.020 1.00 48.77 644 ALA A CA 1
ATOM 3767 C C . ALA A 1 528 ? -13.340 70.521 38.474 1.00 48.71 644 ALA A C 1
ATOM 3768 O O . ALA A 1 528 ? -12.480 70.199 37.650 1.00 50.07 644 ALA A O 1
ATOM 3770 N N . SER A 1 529 ? -13.198 70.315 39.780 1.00 47.05 645 SER A N 1
ATOM 3771 C CA . SER A 1 529 ? -11.982 69.715 40.313 1.00 46.44 645 SER A CA 1
ATOM 3772 C C . SER A 1 529 ? -12.163 68.274 40.775 1.00 44.54 645 SER A C 1
ATOM 3773 O O . SER A 1 529 ? -11.253 67.695 41.365 1.00 42.55 645 SER A O 1
ATOM 3776 N N . ALA A 1 530 ? -13.333 67.702 40.503 1.00 42.76 646 ALA A N 1
ATOM 3777 C CA . ALA A 1 530 ? -13.625 66.322 40.879 1.00 40.30 646 ALA A CA 1
ATOM 3778 C C . ALA A 1 530 ? -12.756 65.334 40.085 1.00 40.26 646 ALA A C 1
ATOM 3779 O O . ALA A 1 530 ? -12.587 65.468 38.862 1.00 38.72 646 ALA A O 1
ATOM 3781 N N . ASP A 1 531 ? -12.203 64.351 40.794 1.00 39.77 647 ASP A N 1
ATOM 3782 C CA . ASP A 1 531 ? -11.354 63.317 40.192 1.00 39.33 647 ASP A CA 1
ATOM 3783 C C . ASP A 1 531 ? -12.241 62.114 39.881 1.00 38.69 647 ASP A C 1
ATOM 3784 O O . ASP A 1 531 ? -12.465 61.259 40.740 1.00 37.03 647 ASP A O 1
ATOM 3789 N N . GLN A 1 532 ? -12.731 62.060 38.646 1.00 39.02 648 GLN A N 1
ATOM 3790 C CA . GLN A 1 532 ? -13.611 60.994 38.204 1.00 38.45 648 GLN A CA 1
ATOM 3791 C C . GLN A 1 532 ? -13.104 59.583 38.475 1.00 38.71 648 GLN A C 1
ATOM 3792 O O . GLN A 1 532 ? -13.862 58.730 38.932 1.00 41.28 648 GLN A O 1
ATOM 3798 N N . LEU A 1 533 ? -11.834 59.317 38.207 1.00 37.42 649 LEU A N 1
ATOM 3799 C CA . LEU A 1 533 ? -11.319 57.976 38.453 1.00 36.65 649 LEU A CA 1
ATOM 3800 C C . LEU A 1 533 ? -11.287 57.637 39.943 1.00 36.38 649 LEU A C 1
ATOM 3801 O O . LEU A 1 533 ? -11.532 56.498 40.324 1.00 37.14 649 LEU A O 1
ATOM 3806 N N . ALA A 1 534 ? -10.999 58.625 40.786 1.00 37.45 650 ALA A N 1
ATOM 3807 C CA . ALA A 1 534 ? -10.957 58.410 42.235 1.00 36.46 650 ALA A CA 1
ATOM 3808 C C . ALA A 1 534 ? -12.366 58.138 42.729 1.00 36.96 650 ALA A C 1
ATOM 3809 O O . ALA A 1 534 ? -12.588 57.267 43.579 1.00 37.66 650 ALA A O 1
ATOM 3811 N N . ILE A 1 535 ? -13.315 58.899 42.187 1.00 36.33 651 ILE A N 1
ATOM 3812 C CA . ILE A 1 535 ? -14.724 58.758 42.537 1.00 35.87 651 ILE A CA 1
ATOM 3813 C C . ILE A 1 535 ? -15.219 57.374 42.114 1.00 35.06 651 ILE A C 1
ATOM 3814 O O . ILE A 1 535 ? -15.862 56.678 42.896 1.00 34.15 651 ILE A O 1
ATOM 3819 N N . ALA A 1 536 ? -14.899 56.979 40.883 1.00 32.59 652 ALA A N 1
ATOM 3820 C CA . ALA A 1 536 ? -15.273 55.668 40.374 1.00 31.95 652 ALA A CA 1
ATOM 3821 C C . ALA A 1 536 ? -14.801 54.623 41.379 1.00 33.17 652 ALA A C 1
ATOM 3822 O O . ALA A 1 536 ? -15.532 53.688 41.723 1.00 33.61 652 ALA A O 1
ATOM 3824 N N . SER A 1 537 ? -13.572 54.807 41.854 1.00 34.77 653 SER A N 1
ATOM 3825 C CA . SER A 1 537 ? -12.965 53.907 42.823 1.00 35.86 653 SER A CA 1
ATOM 3826 C C . SER A 1 537 ? -13.716 53.942 44.151 1.00 37.09 653 SER A C 1
ATOM 3827 O O . SER A 1 537 ? -13.897 52.913 44.803 1.00 35.47 653 SER A O 1
ATOM 3830 N N . PHE A 1 538 ? -14.132 55.138 44.559 1.00 38.09 654 PHE A N 1
ATOM 3831 C CA . PHE A 1 538 ? -14.868 55.302 45.807 1.00 38.17 654 PHE A CA 1
ATOM 3832 C C . PHE A 1 538 ? -16.119 54.430 45.773 1.00 38.88 654 PHE A C 1
ATOM 3833 O O . PHE A 1 538 ? -16.335 53.583 46.642 1.00 38.70 654 PHE A O 1
ATOM 3841 N N . TYR A 1 539 ? -16.943 54.646 44.756 1.00 38.34 655 TYR A N 1
ATOM 3842 C CA . TYR A 1 539 ? -18.169 53.888 44.612 1.00 38.19 655 TYR A CA 1
ATOM 3843 C C . TYR A 1 539 ? -17.908 52.419 44.327 1.00 38.62 655 TYR A C 1
ATOM 3844 O O . TYR A 1 539 ? -18.758 51.560 44.593 1.00 37.94 655 TYR A O 1
ATOM 3853 N N . ASN A 1 540 ? -16.730 52.126 43.788 1.00 37.41 656 ASN A N 1
ATOM 3854 C CA . ASN A 1 540 ? -16.371 50.736 43.532 1.00 36.15 656 ASN A CA 1
ATOM 3855 C C . ASN A 1 540 ? -16.234 50.038 44.889 1.00 35.51 656 ASN A C 1
ATOM 3856 O O . ASN A 1 540 ? -16.678 48.909 45.051 1.00 36.95 656 ASN A O 1
ATOM 3861 N N . SER A 1 541 ? -15.623 50.708 45.862 1.00 35.85 657 SER A N 1
ATOM 3862 C CA . SER A 1 541 ? -15.470 50.125 47.195 1.00 38.94 657 SER A CA 1
ATOM 3863 C C . SER A 1 541 ? -16.807 50.070 47.947 1.00 40.45 657 SER A C 1
ATOM 3864 O O . SER A 1 541 ? -17.097 49.078 48.623 1.00 41.19 657 SER A O 1
ATOM 3867 N N . LYS A 1 542 ? -17.616 51.127 47.837 1.00 41.94 658 LYS A N 1
ATOM 3868 C CA . LYS A 1 542 ? -18.928 51.144 48.493 1.00 42.56 658 LYS A CA 1
ATOM 3869 C C . LYS A 1 542 ? -19.752 49.989 47.915 1.00 41.59 658 LYS A C 1
ATOM 3870 O O . LYS A 1 542 ? -20.468 49.301 48.634 1.00 39.82 658 LYS A O 1
ATOM 3876 N N . ALA A 1 543 ? -19.629 49.771 46.611 1.00 41.86 659 ALA A N 1
ATOM 3877 C CA . ALA A 1 543 ? -20.340 48.675 45.963 1.00 42.22 659 ALA A CA 1
ATOM 3878 C C . ALA A 1 543 ? -19.874 47.322 46.506 1.00 41.27 659 ALA A C 1
ATOM 3879 O O . ALA A 1 543 ? -20.695 46.443 46.743 1.00 41.17 659 ALA A O 1
ATOM 3881 N N . VAL A 1 544 ? -18.566 47.149 46.706 1.00 40.89 660 VAL A N 1
ATOM 3882 C CA . VAL A 1 544 ? -18.058 45.871 47.209 1.00 41.98 660 VAL A CA 1
ATOM 3883 C C . VAL A 1 544 ? -18.563 45.623 48.620 1.00 44.28 660 VAL A C 1
ATOM 3884 O O . VAL A 1 544 ? -18.885 44.496 48.996 1.00 44.29 660 VAL A O 1
ATOM 3888 N N . GLU A 1 545 ? -18.629 46.691 49.403 1.00 47.14 661 GLU A N 1
ATOM 3889 C CA . GLU A 1 545 ? -19.139 46.602 50.759 1.00 47.82 661 GLU A CA 1
ATOM 3890 C C . GLU A 1 545 ? -20.616 46.202 50.673 1.00 50.05 661 GLU A C 1
ATOM 3891 O O . GLU A 1 545 ? -21.042 45.232 51.296 1.00 52.21 661 GLU A O 1
ATOM 3897 N N . LYS A 1 546 ? -21.389 46.942 49.884 1.00 50.84 662 LYS A N 1
ATOM 3898 C CA . LYS A 1 546 ? -22.810 46.660 49.722 1.00 52.73 662 LYS A CA 1
ATOM 3899 C C . LYS A 1 546 ? -23.036 45.193 49.350 1.00 55.06 662 LYS A C 1
ATOM 3900 O O . LYS A 1 546 ? -23.869 44.509 49.948 1.00 55.69 662 LYS A O 1
ATOM 3906 N N . ALA A 1 547 ? -22.298 44.708 48.359 1.00 56.38 663 ALA A N 1
ATOM 3907 C CA . ALA A 1 547 ? -22.439 43.320 47.948 1.00 58.46 663 ALA A CA 1
ATOM 3908 C C . ALA A 1 547 ? -22.039 42.405 49.105 1.00 59.79 663 ALA A C 1
ATOM 3909 O O . ALA A 1 547 ? -22.880 41.718 49.682 1.00 61.53 663 ALA A O 1
ATOM 3911 N N . LEU A 1 548 ? -20.758 42.423 49.459 1.00 61.22 664 LEU A N 1
ATOM 3912 C CA . LEU A 1 548 ? -20.245 41.582 50.531 1.00 61.83 664 LEU A CA 1
ATOM 3913 C C . LEU A 1 548 ? -21.034 41.591 51.841 1.00 63.44 664 LEU A C 1
ATOM 3914 O O . LEU A 1 548 ? -20.849 40.692 52.657 1.00 65.78 664 LEU A O 1
ATOM 3919 N N . ASN A 1 549 ? -21.909 42.572 52.061 1.00 64.37 665 ASN A N 1
ATOM 3920 C CA . ASN A 1 549 ? -22.659 42.597 53.319 1.00 64.89 665 ASN A CA 1
ATOM 3921 C C . ASN A 1 549 ? -24.178 42.641 53.166 1.00 64.12 665 ASN A C 1
ATOM 3922 O O . ASN A 1 549 ? -24.913 42.343 54.107 1.00 65.08 665 ASN A O 1
ATOM 3927 N N . SER A 1 550 ? -24.646 43.002 51.979 1.00 63.29 666 SER A N 1
ATOM 3928 C CA . SER A 1 550 ? -26.079 43.092 51.727 1.00 61.11 666 SER A CA 1
ATOM 3929 C C . SER A 1 550 ? -26.481 42.191 50.557 1.00 60.54 666 SER A C 1
ATOM 3930 O O . SER A 1 550 ? -26.785 41.018 50.752 1.00 60.60 666 SER A O 1
ATOM 3933 N N . SER A 1 551 ? -26.480 42.730 49.344 1.00 58.86 667 SER A N 1
ATOM 3934 C CA . SER A 1 551 ? -26.846 41.936 48.178 1.00 56.15 667 SER A CA 1
ATOM 3935 C C . SER A 1 551 ? -26.214 42.498 46.919 1.00 54.21 667 SER A C 1
ATOM 3936 O O . SER A 1 551 ? -25.816 43.663 46.864 1.00 52.31 667 SER A O 1
ATOM 3939 N N . LEU A 1 552 ? -26.124 41.658 45.901 1.00 52.37 668 LEU A N 1
ATOM 3940 C CA . LEU A 1 552 ? -25.563 42.087 44.642 1.00 51.55 668 LEU A CA 1
ATOM 3941 C C . LEU A 1 552 ? -26.460 43.157 44.040 1.00 52.62 668 LEU A C 1
ATOM 3942 O O . LEU A 1 552 ? -25.983 44.197 43.578 1.00 51.97 668 LEU A O 1
ATOM 3947 N N . ASP A 1 553 ? -27.765 42.914 44.054 1.00 54.29 669 ASP A N 1
ATOM 3948 C CA . ASP A 1 553 ? -28.699 43.879 43.499 1.00 55.73 669 ASP A CA 1
ATOM 3949 C C . ASP A 1 553 ? -28.569 45.225 44.194 1.00 56.21 669 ASP A C 1
ATOM 3950 O O . ASP A 1 553 ? -28.489 46.260 43.528 1.00 57.69 669 ASP A O 1
ATOM 3955 N N . ASP A 1 554 ? -28.533 45.219 45.524 1.00 55.84 670 ASP A N 1
ATOM 3956 C CA . ASP A 1 554 ? -28.385 46.466 46.268 1.00 56.24 670 ASP A CA 1
ATOM 3957 C C . ASP A 1 554 ? -27.142 47.225 45.807 1.00 55.03 670 ASP A C 1
ATOM 3958 O O . ASP A 1 554 ? -27.144 48.458 45.743 1.00 54.78 670 ASP A O 1
ATOM 3963 N N . ALA A 1 555 ? -26.081 46.482 45.496 1.00 51.95 671 ALA A N 1
ATOM 3964 C CA . ALA A 1 555 ? -24.835 47.080 45.034 1.00 48.10 671 ALA A CA 1
ATOM 3965 C C . ALA A 1 555 ? -25.053 47.693 43.654 1.00 46.50 671 ALA A C 1
ATOM 3966 O O . ALA A 1 555 ? -24.507 48.754 43.347 1.00 44.99 671 ALA A O 1
ATOM 3968 N N . ARG A 1 556 ? -25.845 47.032 42.814 1.00 44.72 672 ARG A N 1
ATOM 3969 C CA . ARG A 1 556 ? -26.111 47.596 41.497 1.00 44.64 672 ARG A CA 1
ATOM 3970 C C . ARG A 1 556 ? -26.869 48.900 41.707 1.00 44.67 672 ARG A C 1
ATOM 3971 O O . ARG A 1 556 ? -26.529 49.938 41.128 1.00 45.52 672 ARG A O 1
ATOM 3979 N N . VAL A 1 557 ? -27.895 48.839 42.550 1.00 41.47 673 VAL A N 1
ATOM 3980 C CA . VAL A 1 557 ? -28.695 50.010 42.846 1.00 39.68 673 VAL A CA 1
ATOM 3981 C C . VAL A 1 557 ? -27.803 51.165 43.298 1.00 40.54 673 VAL A C 1
ATOM 3982 O O . VAL A 1 557 ? -27.997 52.312 42.879 1.00 41.12 673 VAL A O 1
ATOM 3986 N N . LEU A 1 558 ? -26.819 50.861 44.140 1.00 40.75 674 LEU A N 1
ATOM 3987 C CA . LEU A 1 558 ? -25.909 51.883 44.645 1.00 39.62 674 LEU A CA 1
ATOM 3988 C C . LEU A 1 558 ? -25.054 52.457 43.529 1.00 40.60 674 LEU A C 1
ATOM 3989 O O . LEU A 1 558 ? -24.800 53.662 43.494 1.00 42.99 674 LEU A O 1
ATOM 3994 N N . ILE A 1 559 ? -24.607 51.598 42.617 1.00 40.15 675 ILE A N 1
ATOM 3995 C CA . ILE A 1 559 ? -23.782 52.050 41.504 1.00 40.13 675 ILE A CA 1
ATOM 3996 C C . ILE A 1 559 ? -24.573 52.988 40.588 1.00 41.67 675 ILE A C 1
ATOM 3997 O O . ILE A 1 559 ? -24.130 54.102 40.297 1.00 41.80 675 ILE A O 1
ATOM 4002 N N . ASN A 1 560 ? -25.751 52.550 40.149 1.00 41.09 676 ASN A N 1
ATOM 4003 C CA . ASN A 1 560 ? -26.560 53.374 39.264 1.00 40.81 676 ASN A CA 1
ATOM 4004 C C . ASN A 1 560 ? -26.980 54.663 39.928 1.00 40.93 676 ASN A C 1
ATOM 4005 O O . ASN A 1 560 ? -27.029 55.710 39.282 1.00 40.61 676 ASN A O 1
ATOM 4010 N N . LYS A 1 561 ? -27.273 54.598 41.221 1.00 40.97 677 LYS A N 1
ATOM 4011 C CA . LYS A 1 561 ? -27.673 55.804 41.925 1.00 43.06 677 LYS A CA 1
ATOM 4012 C C . LYS A 1 561 ? -26.535 56.835 41.927 1.00 43.55 677 LYS A C 1
ATOM 4013 O O . LYS A 1 561 ? -26.768 58.018 41.678 1.00 43.65 677 LYS A O 1
ATOM 4019 N N . SER A 1 562 ? -25.310 56.390 42.200 1.00 42.65 678 SER A N 1
ATOM 4020 C CA . SER A 1 562 ? -24.183 57.317 42.229 1.00 43.45 678 SER A CA 1
ATOM 4021 C C . SER A 1 562 ? -24.165 58.150 40.961 1.00 41.07 678 SER A C 1
ATOM 4022 O O . SER A 1 562 ? -23.811 59.332 40.993 1.00 40.79 678 SER A O 1
ATOM 4025 N N . VAL A 1 563 ? -24.555 57.546 39.843 1.00 39.62 679 VAL A N 1
ATOM 4026 C CA . VAL A 1 563 ? -24.569 58.282 38.583 1.00 39.90 679 VAL A CA 1
ATOM 4027 C C . VAL A 1 563 ? -25.769 59.213 38.461 1.00 42.47 679 VAL A C 1
ATOM 4028 O O . VAL A 1 563 ? -25.630 60.351 38.014 1.00 42.99 679 VAL A O 1
ATOM 4032 N N . GLN A 1 564 ? -26.943 58.735 38.864 1.00 42.74 680 GLN A N 1
ATOM 4033 C CA . GLN A 1 564 ? -28.139 59.547 38.773 1.00 44.44 680 GLN A CA 1
ATOM 4034 C C . GLN A 1 564 ? -28.059 60.780 39.656 1.00 44.78 680 GLN A C 1
ATOM 4035 O O . GLN A 1 564 ? -28.388 61.884 39.212 1.00 45.12 680 GLN A O 1
ATOM 4041 N N . ASP A 1 565 ? -27.622 60.600 40.900 1.00 45.26 681 ASP A N 1
ATOM 4042 C CA . ASP A 1 565 ? -27.519 61.728 41.825 1.00 45.20 681 ASP A CA 1
ATOM 4043 C C . ASP A 1 565 ? -26.607 62.824 41.276 1.00 45.62 681 ASP A C 1
ATOM 4044 O O . ASP A 1 565 ? -26.938 64.010 41.358 1.00 46.76 681 ASP A O 1
ATOM 4049 N N . ILE A 1 566 ? -25.464 62.436 40.717 1.00 44.24 682 ILE A N 1
ATOM 4050 C CA . ILE A 1 566 ? -24.540 63.421 40.175 1.00 43.93 682 ILE A CA 1
ATOM 4051 C C . ILE A 1 566 ? -25.131 64.106 38.952 1.00 45.15 682 ILE A C 1
ATOM 4052 O O . ILE A 1 566 ? -25.083 65.332 38.850 1.00 46.65 682 ILE A O 1
ATOM 4057 N N . LEU A 1 567 ? -25.696 63.325 38.034 1.00 45.66 683 LEU A N 1
ATOM 4058 C CA . LEU A 1 567 ? -26.314 63.888 36.833 1.00 46.08 683 LEU A CA 1
ATOM 4059 C C . LEU A 1 567 ? -27.511 64.754 37.213 1.00 47.07 683 LEU A C 1
ATOM 4060 O O . LEU A 1 567 ? -27.773 65.784 36.585 1.00 46.66 683 LEU A O 1
ATOM 4065 N N . ALA A 1 568 ? -28.244 64.330 38.237 1.00 46.98 684 ALA A N 1
ATOM 4066 C CA . ALA A 1 568 ? -29.401 65.097 38.679 1.00 47.52 684 ALA A CA 1
ATOM 4067 C C . ALA A 1 568 ? -28.938 66.374 39.348 1.00 47.93 684 ALA A C 1
ATOM 4068 O O . ALA A 1 568 ? -29.477 67.445 39.083 1.00 50.03 684 ALA A O 1
ATOM 4070 N N . THR A 1 569 ? -27.925 66.259 40.202 1.00 48.59 685 THR A N 1
ATOM 4071 C CA . THR A 1 569 ? -27.390 67.414 40.920 1.00 48.69 685 THR A CA 1
ATOM 4072 C C . THR A 1 569 ? -26.818 68.471 39.984 1.00 50.64 685 THR A C 1
ATOM 4073 O O . THR A 1 569 ? -27.121 69.652 40.112 1.00 51.60 685 THR A O 1
ATOM 4077 N N . TYR A 1 570 ? -25.980 68.038 39.049 1.00 52.26 686 TYR A N 1
ATOM 4078 C CA . TYR A 1 570 ? -25.351 68.949 38.100 1.00 53.53 686 TYR A CA 1
ATOM 4079 C C . TYR A 1 570 ? -26.416 69.744 37.346 1.00 55.35 686 TYR A C 1
ATOM 4080 O O . TYR A 1 570 ? -26.329 70.967 37.216 1.00 54.90 686 TYR A O 1
ATOM 4089 N N . LYS A 1 571 ? -27.428 69.031 36.859 1.00 57.22 687 LYS A N 1
ATOM 4090 C CA . LYS A 1 571 ? -28.513 69.638 36.102 1.00 57.72 687 LYS A CA 1
ATOM 4091 C C . LYS A 1 571 ? -29.277 70.710 36.875 1.00 57.56 687 LYS A C 1
ATOM 4092 O O . LYS A 1 571 ? -29.597 71.759 36.327 1.00 56.74 687 LYS A O 1
ATOM 4098 N N . LYS A 1 572 ? -29.578 70.445 38.141 1.00 57.62 688 LYS A N 1
ATOM 4099 C CA . LYS A 1 572 ? -30.320 71.412 38.936 1.00 59.51 688 LYS A CA 1
ATOM 4100 C C . LYS A 1 572 ? -29.457 72.461 39.623 1.00 59.83 688 LYS A C 1
ATOM 4101 O O . LYS A 1 572 ? -29.908 73.581 39.847 1.00 60.27 688 LYS A O 1
ATOM 4107 N N . GLU A 1 573 ? -28.221 72.107 39.956 1.00 59.97 689 GLU A N 1
ATOM 4108 C CA . GLU A 1 573 ? -27.340 73.033 40.646 1.00 61.01 689 GLU A CA 1
ATOM 4109 C C . GLU A 1 573 ? -26.457 73.893 39.752 1.00 61.47 689 GLU A C 1
ATOM 4110 O O . GLU A 1 573 ? -25.667 74.696 40.242 1.00 61.35 689 GLU A O 1
ATOM 4116 N N . ILE A 1 574 ? -26.594 73.734 38.442 1.00 62.59 690 ILE A N 1
ATOM 4117 C CA . ILE A 1 574 ? -25.824 74.540 37.499 1.00 63.55 690 ILE A CA 1
ATOM 4118 C C . ILE A 1 574 ? -26.716 74.943 36.319 1.00 64.94 690 ILE A C 1
ATOM 4119 O O . ILE A 1 574 ? -27.549 74.154 35.876 1.00 65.78 690 ILE A O 1
ATOM 4124 N N . VAL A 1 575 ? -26.555 76.169 35.820 1.00 65.59 691 VAL A N 1
ATOM 4125 C CA . VAL A 1 575 ? -27.371 76.651 34.699 1.00 65.08 691 VAL A CA 1
ATOM 4126 C C . VAL A 1 575 ? -26.762 76.332 33.335 1.00 65.48 691 VAL A C 1
ATOM 4127 O O . VAL A 1 575 ? -26.387 77.227 32.575 1.00 66.09 691 VAL A O 1
ATOM 4131 N N . GLY A 1 581 ? -30.484 75.635 24.024 1.00 76.86 697 GLY A N 1
ATOM 4132 C CA . GLY A 1 581 ? -30.308 74.407 23.270 1.00 76.57 697 GLY A CA 1
ATOM 4133 C C . GLY A 1 581 ? -31.555 73.543 23.304 1.00 76.20 697 GLY A C 1
ATOM 4134 O O . GLY A 1 581 ? -32.654 74.037 23.578 1.00 77.32 697 GLY A O 1
ATOM 4135 N N . GLY A 1 582 ? -31.385 72.252 23.027 1.00 74.15 698 GLY A N 1
ATOM 4136 C CA . GLY A 1 582 ? -32.506 71.328 23.035 1.00 71.40 698 GLY A CA 1
ATOM 4137 C C . GLY A 1 582 ? -32.633 70.583 24.351 1.00 70.47 698 GLY A C 1
ATOM 4138 O O . GLY A 1 582 ? -33.017 71.170 25.365 1.00 70.83 698 GLY A O 1
ATOM 4139 N N . ALA A 1 583 ? -32.309 69.292 24.341 1.00 68.49 699 ALA A N 1
ATOM 4140 C CA . ALA A 1 583 ? -32.391 68.466 25.546 1.00 66.34 699 ALA A CA 1
ATOM 4141 C C . ALA A 1 583 ? -31.117 67.644 25.710 1.00 64.84 699 ALA A C 1
ATOM 4142 O O . ALA A 1 583 ? -31.072 66.463 25.366 1.00 66.13 699 ALA A O 1
ATOM 4144 N N . PRO A 1 584 ? -30.056 68.262 26.235 1.00 61.98 700 PRO A N 1
ATOM 4145 C CA . PRO A 1 584 ? -28.805 67.526 26.416 1.00 59.43 700 PRO A CA 1
ATOM 4146 C C . PRO A 1 584 ? -28.739 66.849 27.781 1.00 56.86 700 PRO A C 1
ATOM 4147 O O . PRO A 1 584 ? -29.583 67.079 28.641 1.00 55.93 700 PRO A O 1
ATOM 4151 N N . LEU A 1 585 ? -27.738 65.996 27.962 1.00 54.06 701 LEU A N 1
ATOM 4152 C CA . LEU A 1 585 ? -27.512 65.355 29.247 1.00 49.76 701 LEU A CA 1
ATOM 4153 C C . LEU A 1 585 ? -26.229 66.060 29.662 1.00 47.48 701 LEU A C 1
ATOM 4154 O O . LEU A 1 585 ? -25.138 65.705 29.213 1.00 44.75 701 LEU A O 1
ATOM 4159 N N . ARG A 1 586 ? -26.382 67.086 30.490 1.00 46.11 702 ARG A N 1
ATOM 4160 C CA . ARG A 1 586 ? -25.266 67.908 30.942 1.00 46.45 702 ARG A CA 1
ATOM 4161 C C . ARG A 1 586 ? -24.360 67.332 32.016 1.00 44.86 702 ARG A C 1
ATOM 4162 O O . ARG A 1 586 ? -24.793 66.597 32.900 1.00 42.96 702 ARG A O 1
ATOM 4170 N N . LEU A 1 587 ? -23.092 67.718 31.932 1.00 44.91 703 LEU A N 1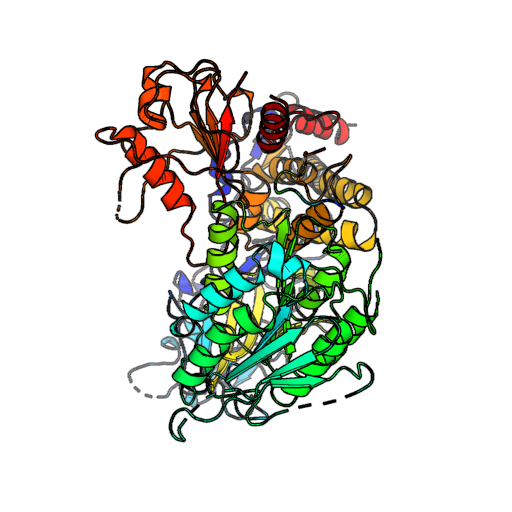
ATOM 4171 C CA . LEU A 1 587 ? -22.061 67.313 32.875 1.00 43.96 703 LEU A CA 1
ATOM 4172 C C . LEU A 1 587 ? -20.817 68.116 32.507 1.00 43.96 703 LEU A C 1
ATOM 4173 O O . LEU A 1 587 ? -20.848 68.897 31.563 1.00 44.78 703 LEU A O 1
ATOM 4178 N N . CYS A 1 588 ? -19.731 67.948 33.250 1.00 43.89 704 CYS A N 1
ATOM 4179 C CA . CYS A 1 588 ? -18.504 68.672 32.937 1.00 44.68 704 CYS A CA 1
ATOM 4180 C C . CYS A 1 588 ? -17.460 67.718 32.377 1.00 45.04 704 CYS A C 1
ATOM 4181 O O . CYS A 1 588 ? -17.564 66.505 32.558 1.00 46.35 704 CYS A O 1
ATOM 4184 N N . ALA A 1 589 ? -16.455 68.268 31.701 1.00 44.14 705 ALA A N 1
ATOM 4185 C CA . ALA A 1 589 ? -15.405 67.460 31.069 1.00 44.50 705 ALA A CA 1
ATOM 4186 C C . ALA A 1 589 ? -14.650 66.473 31.966 1.00 43.53 705 ALA A C 1
ATOM 4187 O O . ALA A 1 589 ? -14.393 65.334 31.559 1.00 42.39 705 ALA A O 1
ATOM 4189 N N . ASN A 1 590 ? -14.293 66.896 33.174 1.00 42.42 706 ASN A N 1
ATOM 4190 C CA . ASN A 1 590 ? -13.567 66.016 34.081 1.00 41.53 706 ASN A CA 1
ATOM 4191 C C . ASN A 1 590 ? -14.378 64.851 34.668 1.00 41.43 706 ASN A C 1
ATOM 4192 O O . ASN A 1 590 ? -13.802 63.969 35.300 1.00 42.65 706 ASN A O 1
ATOM 4197 N N . LEU A 1 591 ? -15.698 64.841 34.475 1.00 40.96 707 LEU A N 1
ATOM 4198 C CA . LEU A 1 591 ? -16.538 63.742 34.989 1.00 41.60 707 LEU A CA 1
ATOM 4199 C C . LEU A 1 591 ? -17.159 62.971 33.827 1.00 42.34 707 LEU A C 1
ATOM 4200 O O . LEU A 1 591 ? -18.022 62.106 34.014 1.00 41.03 707 LEU A O 1
ATOM 4205 N N . ARG A 1 592 ? -16.691 63.300 32.628 1.00 44.30 708 ARG A N 1
ATOM 4206 C CA . ARG A 1 592 ? -17.177 62.724 31.380 1.00 45.46 708 ARG A CA 1
ATOM 4207 C C . ARG A 1 592 ? -17.127 61.206 31.285 1.00 44.67 708 ARG A C 1
ATOM 4208 O O . ARG A 1 592 ? -17.949 60.600 30.601 1.00 46.72 708 ARG A O 1
ATOM 4216 N N . MET A 1 593 ? -16.167 60.588 31.961 1.00 42.52 709 MET A N 1
ATOM 4217 C CA . MET A 1 593 ? -16.039 59.140 31.923 1.00 39.60 709 MET A CA 1
ATOM 4218 C C . MET A 1 593 ? -16.786 58.451 33.073 1.00 39.48 709 MET A C 1
ATOM 4219 O O . MET A 1 593 ? -16.987 57.227 33.043 1.00 37.41 709 MET A O 1
ATOM 4224 N N . PHE A 1 594 ? -17.210 59.228 34.073 1.00 37.23 710 PHE A N 1
ATOM 4225 C CA . PHE A 1 594 ? -17.894 58.646 35.226 1.00 38.60 710 PHE A CA 1
ATOM 4226 C C . PHE A 1 594 ? -19.110 57.762 34.912 1.00 38.60 710 PHE A C 1
ATOM 4227 O O . PHE A 1 594 ? -19.167 56.607 35.346 1.00 38.30 710 PHE A O 1
ATOM 4235 N N . PRO A 1 595 ? -20.104 58.292 34.173 1.00 37.62 711 PRO A N 1
ATOM 4236 C CA . PRO A 1 595 ? -21.289 57.490 33.842 1.00 37.54 711 PRO A CA 1
ATOM 4237 C C . PRO A 1 595 ? -20.886 56.157 33.212 1.00 37.99 711 PRO A C 1
ATOM 4238 O O . PRO A 1 595 ? -21.399 55.097 33.569 1.00 39.00 711 PRO A O 1
ATOM 4242 N N . LEU A 1 596 ? -19.952 56.230 32.274 1.00 37.25 712 LEU A N 1
ATOM 4243 C CA . LEU A 1 596 ? -19.474 55.063 31.559 1.00 36.28 712 LEU A CA 1
ATOM 4244 C C . LEU A 1 596 ? -18.782 54.070 32.463 1.00 37.28 712 LEU A C 1
ATOM 4245 O O . LEU A 1 596 ? -18.864 52.862 32.248 1.00 38.98 712 LEU A O 1
ATOM 4250 N N . LEU A 1 597 ? -18.089 54.571 33.476 1.00 36.30 713 LEU A N 1
ATOM 4251 C CA . LEU A 1 597 ? -17.381 53.682 34.375 1.00 34.65 713 LEU A CA 1
ATOM 4252 C C . LEU A 1 597 ? -18.331 52.957 35.316 1.00 35.95 713 LEU A C 1
ATOM 4253 O O . LEU A 1 597 ? -18.168 51.752 35.570 1.00 36.33 713 LEU A O 1
ATOM 4258 N N . MET A 1 598 ? -19.325 53.675 35.834 1.00 33.88 714 MET A N 1
ATOM 4259 C CA . MET A 1 598 ? -20.278 53.045 36.739 1.00 32.96 714 MET A CA 1
ATOM 4260 C C . MET A 1 598 ? -21.151 52.056 35.969 1.00 32.96 714 MET A C 1
ATOM 4261 O O . MET A 1 598 ? -21.374 50.932 36.426 1.00 32.44 714 MET A O 1
ATOM 4266 N N . HIS A 1 599 ? -21.629 52.462 34.796 1.00 32.17 715 HIS A N 1
ATOM 4267 C CA . HIS A 1 599 ? -22.434 51.574 33.981 1.00 32.99 715 HIS A CA 1
ATOM 4268 C C . HIS A 1 599 ? -21.616 50.301 33.753 1.00 34.88 715 HIS A C 1
ATOM 4269 O O . HIS A 1 599 ? -22.038 49.194 34.115 1.00 34.66 715 HIS A O 1
ATOM 4276 N N . SER A 1 600 ? -20.431 50.462 33.168 1.00 34.39 716 SER A N 1
ATOM 4277 C CA . SER A 1 600 ? -19.574 49.315 32.897 1.00 34.39 716 SER A CA 1
ATOM 4278 C C . SER A 1 600 ? -19.334 48.488 34.156 1.00 35.18 716 SER A C 1
ATOM 4279 O O . SER A 1 600 ? -19.227 47.268 34.085 1.00 34.96 716 SER A O 1
ATOM 4282 N N . LEU A 1 601 ? -19.243 49.145 35.309 1.00 35.59 717 LEU A N 1
ATOM 4283 C CA . LEU A 1 601 ? -19.037 48.419 36.551 1.00 36.44 717 LEU A CA 1
ATOM 4284 C C . LEU A 1 601 ? -20.204 47.451 36.797 1.00 37.11 717 LEU A C 1
ATOM 4285 O O . LEU A 1 601 ? -19.984 46.292 37.159 1.00 37.05 717 LEU A O 1
ATOM 4290 N N . THR A 1 602 ? -21.437 47.913 36.576 1.00 35.81 718 THR A N 1
ATOM 4291 C CA . THR A 1 602 ? -22.618 47.068 36.791 1.00 33.62 718 THR A CA 1
ATOM 4292 C C . THR A 1 602 ? -22.571 45.799 35.935 1.00 34.29 718 THR A C 1
ATOM 4293 O O . THR A 1 602 ? -23.284 44.834 36.217 1.00 34.97 718 THR A O 1
ATOM 4297 N N . LYS A 1 603 ? -21.743 45.803 34.891 1.00 32.53 719 LYS A N 1
ATOM 4298 C CA . LYS A 1 603 ? -21.621 44.638 34.021 1.00 31.71 719 LYS A CA 1
ATOM 4299 C C . LYS A 1 603 ? -20.402 43.806 34.374 1.00 32.82 719 LYS A C 1
ATOM 4300 O O . LYS A 1 603 ? -20.129 42.797 33.740 1.00 32.59 719 LYS A O 1
ATOM 4306 N N . HIS A 1 604 ? -19.657 44.231 35.382 1.00 35.27 720 HIS A N 1
ATOM 4307 C CA . HIS A 1 604 ? -18.475 43.482 35.768 1.00 38.04 720 HIS A CA 1
ATOM 4308 C C . HIS A 1 604 ? -18.900 42.154 36.394 1.00 40.04 720 HIS A C 1
ATOM 4309 O O . HIS A 1 604 ? -19.954 42.060 37.019 1.00 39.78 720 HIS A O 1
ATOM 4316 N N . MET A 1 605 ? -18.074 41.129 36.212 1.00 41.75 721 MET A N 1
ATOM 4317 C CA . MET A 1 605 ? -18.342 39.814 36.768 1.00 42.53 721 MET A CA 1
ATOM 4318 C C . MET A 1 605 ? -18.605 39.881 38.269 1.00 43.29 721 MET A C 1
ATOM 4319 O O . MET A 1 605 ? -19.235 38.995 38.834 1.00 47.58 721 MET A O 1
ATOM 4324 N N . ALA A 1 606 ? -18.138 40.937 38.916 1.00 42.67 722 ALA A N 1
ATOM 4325 C CA . ALA A 1 606 ? -18.335 41.079 40.347 1.00 42.81 722 ALA A CA 1
ATOM 4326 C C . ALA A 1 606 ? -19.739 41.548 40.705 1.00 44.42 722 ALA A C 1
ATOM 4327 O O . ALA A 1 606 ? -20.247 41.232 41.783 1.00 44.41 722 ALA A O 1
ATOM 4329 N N . PHE A 1 607 ? -20.372 42.305 39.816 1.00 44.64 723 PHE A N 1
ATOM 4330 C CA . PHE A 1 607 ? -21.704 42.809 40.120 1.00 44.74 723 PHE A CA 1
ATOM 4331 C C . PHE A 1 607 ? -22.795 42.385 39.149 1.00 46.54 723 PHE A C 1
ATOM 4332 O O . PHE A 1 607 ? -23.972 42.569 39.438 1.00 47.62 723 PHE A O 1
ATOM 4340 N N . ARG A 1 608 ? -22.406 41.821 38.009 1.00 48.08 724 ARG A N 1
ATOM 4341 C CA . ARG A 1 608 ? -23.353 41.371 36.994 1.00 50.11 724 ARG A CA 1
ATOM 4342 C C . ARG A 1 608 ? -24.629 40.821 37.588 1.00 51.59 724 ARG A C 1
ATOM 4343 O O . ARG A 1 608 ? -24.652 40.356 38.723 1.00 52.25 724 ARG A O 1
ATOM 4351 N N . SER A 1 609 ? -25.693 40.855 36.802 1.00 53.12 725 SER A N 1
ATOM 4352 C CA . SER A 1 609 ? -26.946 40.281 37.241 1.00 53.91 725 SER A CA 1
ATOM 4353 C C . SER A 1 609 ? -26.924 38.927 36.546 1.00 55.69 725 SER A C 1
ATOM 4354 O O . SER A 1 609 ? -26.146 38.710 35.610 1.00 54.62 725 SER A O 1
ATOM 4357 N N . GLY A 1 610 ? -27.748 38.000 37.004 1.00 58.35 726 GLY A N 1
ATOM 4358 C CA . GLY A 1 610 ? -27.755 36.700 36.364 1.00 60.27 726 GLY A CA 1
ATOM 4359 C C . GLY A 1 610 ? -26.894 35.681 37.081 1.00 61.81 726 GLY A C 1
ATOM 4360 O O . GLY A 1 610 ? -26.769 35.712 38.313 1.00 61.99 726 GLY A O 1
ATOM 4361 N N . ILE A 1 611 ? -26.282 34.787 36.306 1.00 61.23 727 ILE A N 1
ATOM 4362 C CA . ILE A 1 611 ? -25.461 33.728 36.874 1.00 60.42 727 ILE A CA 1
ATOM 4363 C C . ILE A 1 611 ? -23.948 33.804 36.661 1.00 57.64 727 ILE A C 1
ATOM 4364 O O . ILE A 1 611 ? -23.457 33.962 35.540 1.00 58.33 727 ILE A O 1
ATOM 4369 N N . VAL A 1 612 ? -23.229 33.665 37.771 1.00 53.23 728 VAL A N 1
ATOM 4370 C CA . VAL A 1 612 ? -21.771 33.669 37.799 1.00 47.81 728 VAL A CA 1
ATOM 4371 C C . VAL A 1 612 ? -21.343 32.734 38.925 1.00 45.16 728 VAL A C 1
ATOM 4372 O O . VAL A 1 612 ? -21.746 32.907 40.077 1.00 43.50 728 VAL A O 1
ATOM 4376 N N . PRO A 1 613 ? -20.530 31.722 38.604 1.00 42.81 729 PRO A N 1
ATOM 4377 C CA . PRO A 1 613 ? -20.072 30.776 39.622 1.00 42.02 729 PRO A CA 1
ATOM 4378 C C . PRO A 1 613 ? -19.624 31.480 40.897 1.00 42.20 729 PRO A C 1
ATOM 4379 O O . PRO A 1 613 ? -18.996 32.531 40.859 1.00 45.21 729 PRO A O 1
ATOM 4383 N N . SER A 1 614 ? -19.965 30.891 42.029 1.00 43.27 730 SER A N 1
ATOM 4384 C CA . SER A 1 614 ? -19.637 31.459 43.321 1.00 43.96 730 SER A CA 1
ATOM 4385 C C . SER A 1 614 ? -18.174 31.885 43.468 1.00 43.95 730 SER A C 1
ATOM 4386 O O . SER A 1 614 ? -17.899 33.029 43.816 1.00 46.44 730 SER A O 1
ATOM 4389 N N . ASP A 1 615 ? -17.239 30.978 43.208 1.00 43.29 731 ASP A N 1
ATOM 4390 C CA . ASP A 1 615 ? -15.828 31.311 43.339 1.00 42.29 731 ASP A CA 1
ATOM 4391 C C . ASP A 1 615 ? -15.396 32.467 42.418 1.00 42.51 731 ASP A C 1
ATOM 4392 O O . ASP A 1 615 ? -14.686 33.373 42.855 1.00 40.91 731 ASP A O 1
ATOM 4397 N N . HIS A 1 616 ? -15.813 32.444 41.152 1.00 42.41 732 HIS A N 1
ATOM 4398 C CA . HIS A 1 616 ? -15.444 33.519 40.231 1.00 43.51 732 HIS A CA 1
ATOM 4399 C C . HIS A 1 616 ? -15.876 34.855 40.794 1.00 43.75 732 HIS A C 1
ATOM 4400 O O . HIS A 1 616 ? -15.093 35.801 40.860 1.00 46.24 732 HIS A O 1
ATOM 4407 N N . ARG A 1 617 ? -17.133 34.924 41.206 1.00 43.63 733 ARG A N 1
ATOM 4408 C CA . ARG A 1 617 ? -17.683 36.145 41.763 1.00 43.50 733 ARG A CA 1
ATOM 4409 C C . ARG A 1 617 ? -16.865 36.666 42.938 1.00 42.28 733 ARG A C 1
ATOM 4410 O O . ARG A 1 617 ? -16.391 37.802 42.912 1.00 42.35 733 ARG A O 1
ATOM 4418 N N . ALA A 1 618 ? -16.710 35.837 43.965 1.00 39.72 734 ALA A N 1
ATOM 4419 C CA . ALA A 1 618 ? -15.949 36.226 45.149 1.00 40.71 734 ALA A CA 1
ATOM 4420 C C . ALA A 1 618 ? -14.573 36.757 44.733 1.00 41.63 734 ALA A C 1
ATOM 4421 O O . ALA A 1 618 ? -14.092 37.769 45.247 1.00 40.23 734 ALA A O 1
ATOM 4423 N N . SER A 1 619 ? -13.960 36.053 43.784 1.00 41.28 735 SER A N 1
ATOM 4424 C CA . SER A 1 619 ? -12.649 36.390 43.267 1.00 39.99 735 SER A CA 1
ATOM 4425 C C . SER A 1 619 ? -12.659 37.783 42.657 1.00 37.85 735 SER A C 1
ATOM 4426 O O . SER A 1 619 ? -11.814 38.617 42.976 1.00 35.63 735 SER A O 1
ATOM 4429 N N . ALA A 1 620 ? -13.623 38.029 41.778 1.00 35.76 736 ALA A N 1
ATOM 4430 C CA . ALA A 1 620 ? -13.742 39.325 41.131 1.00 34.97 736 ALA A CA 1
ATOM 4431 C C . ALA A 1 620 ? -13.920 40.430 42.178 1.00 36.98 736 ALA A C 1
ATOM 4432 O O . ALA A 1 620 ? -13.333 41.508 42.065 1.00 36.74 736 ALA A O 1
ATOM 4434 N N . LEU A 1 621 ? -14.735 40.163 43.196 1.00 37.00 737 LEU A N 1
ATOM 4435 C CA . LEU A 1 621 ? -14.971 41.143 44.238 1.00 37.94 737 LEU A CA 1
ATOM 4436 C C . LEU A 1 621 ? -13.689 41.401 45.011 1.00 38.73 737 LEU A C 1
ATOM 4437 O O . LEU A 1 621 ? -13.367 42.552 45.326 1.00 39.27 737 LEU A O 1
ATOM 4442 N N . ASN A 1 622 ? -12.958 40.333 45.317 1.00 38.49 738 ASN A N 1
ATOM 4443 C CA . ASN A 1 622 ? -11.714 40.465 46.064 1.00 38.74 738 ASN A CA 1
ATOM 4444 C C . ASN A 1 622 ? -10.691 41.280 45.290 1.00 39.73 738 ASN A C 1
ATOM 4445 O O . ASN A 1 622 ? -9.957 42.076 45.875 1.00 40.87 738 ASN A O 1
ATOM 4450 N N . ASN A 1 623 ? -10.655 41.090 43.974 1.00 39.92 739 ASN A N 1
ATOM 4451 C CA . ASN A 1 623 ? -9.718 41.812 43.124 1.00 40.11 739 ASN A CA 1
ATOM 4452 C C . ASN A 1 623 ? -10.097 43.296 42.980 1.00 40.33 739 ASN A C 1
ATOM 4453 O O . ASN A 1 623 ? -9.265 44.181 43.211 1.00 40.08 739 ASN A O 1
ATOM 4458 N N . LEU A 1 624 ? -11.345 43.574 42.619 1.00 37.95 740 LEU A N 1
ATOM 4459 C CA . LEU A 1 624 ? -11.788 44.958 42.474 1.00 37.28 740 LEU A CA 1
ATOM 4460 C C . LEU A 1 624 ? -11.574 45.777 43.732 1.00 37.81 740 LEU A C 1
ATOM 4461 O O . LEU A 1 624 ? -11.358 46.982 43.658 1.00 39.18 740 LEU A O 1
ATOM 4466 N N . GLU A 1 625 ? -11.637 45.135 44.891 1.00 37.07 741 GLU A N 1
ATOM 4467 C CA . GLU A 1 625 ? -11.508 45.884 46.128 1.00 36.70 741 GLU A CA 1
ATOM 4468 C C . GLU A 1 625 ? -10.091 46.244 46.545 1.00 36.97 741 GLU A C 1
ATOM 4469 O O . GLU A 1 625 ? -9.903 47.103 47.406 1.00 35.64 741 GLU A O 1
ATOM 4475 N N . SER A 1 626 ? -9.093 45.607 45.942 1.00 36.80 742 SER A N 1
ATOM 4476 C CA . SER A 1 626 ? -7.719 45.896 46.321 1.00 37.60 742 SER A CA 1
ATOM 4477 C C . SER A 1 626 ? -6.825 46.343 45.170 1.00 36.46 742 SER A C 1
ATOM 4478 O O . SER A 1 626 ? -5.676 46.732 45.376 1.00 39.12 742 SER A O 1
ATOM 4481 N N . LEU A 1 627 ? -7.359 46.307 43.962 1.00 35.12 743 LEU A N 1
ATOM 4482 C CA . LEU A 1 627 ? -6.595 46.682 42.772 1.00 34.84 743 LEU A CA 1
ATOM 4483 C C . LEU A 1 627 ? -6.099 48.133 42.769 1.00 34.70 743 LEU A C 1
ATOM 4484 O O . LEU A 1 627 ? -6.766 49.024 43.290 1.00 35.51 743 LEU A O 1
ATOM 4489 N N . PRO A 1 628 ? -4.895 48.380 42.221 1.00 34.64 744 PRO A N 1
ATOM 4490 C CA . PRO A 1 628 ? -4.379 49.756 42.171 1.00 34.72 744 PRO A CA 1
ATOM 4491 C C . PRO A 1 628 ? -5.256 50.511 41.177 1.00 34.82 744 PRO A C 1
ATOM 4492 O O . PRO A 1 628 ? -5.630 49.949 40.152 1.00 34.87 744 PRO A O 1
ATOM 4496 N N . LEU A 1 629 ? -5.584 51.767 41.469 1.00 37.21 745 LEU A N 1
ATOM 4497 C CA . LEU A 1 629 ? -6.448 52.562 40.594 1.00 38.51 745 LEU A CA 1
ATOM 4498 C C . LEU A 1 629 ? -6.260 52.312 39.096 1.00 40.80 745 LEU A C 1
ATOM 4499 O O . LEU A 1 629 ? -7.219 52.044 38.371 1.00 42.07 745 LEU A O 1
ATOM 4504 N N . LYS A 1 630 ? -5.022 52.416 38.639 1.00 43.15 746 LYS A N 1
ATOM 4505 C CA . LYS A 1 630 ? -4.679 52.202 37.238 1.00 45.20 746 LYS A CA 1
ATOM 4506 C C . LYS A 1 630 ? -5.253 50.891 36.713 1.00 44.94 746 LYS A C 1
ATOM 4507 O O . LYS A 1 630 ? -5.873 50.850 35.645 1.00 45.95 746 LYS A O 1
ATOM 4513 N N . TYR A 1 631 ? -5.042 49.811 37.455 1.00 43.86 747 TYR A N 1
ATOM 4514 C CA . TYR A 1 631 ? -5.546 48.516 37.025 1.00 42.44 747 TYR A CA 1
ATOM 4515 C C . TYR A 1 631 ? -7.035 48.353 37.295 1.00 40.69 747 TYR A C 1
ATOM 4516 O O . TYR A 1 631 ? -7.706 47.541 36.655 1.00 40.51 747 TYR A O 1
ATOM 4525 N N . LEU A 1 632 ? -7.557 49.142 38.226 1.00 38.59 748 LEU A N 1
ATOM 4526 C CA . LEU A 1 632 ? -8.976 49.085 38.530 1.00 35.97 748 LEU A CA 1
ATOM 4527 C C . LEU A 1 632 ? -9.737 49.614 37.328 1.00 35.91 748 LEU A C 1
ATOM 4528 O O . LEU A 1 632 ? -10.631 48.947 36.817 1.00 36.74 748 LEU A O 1
ATOM 4533 N N . ILE A 1 633 ? -9.384 50.808 36.866 1.00 33.14 749 ILE A N 1
ATOM 4534 C CA . ILE A 1 633 ? -10.088 51.371 35.727 1.00 33.17 749 ILE A CA 1
ATOM 4535 C C . ILE A 1 633 ? -10.044 50.431 34.525 1.00 35.05 749 ILE A C 1
ATOM 4536 O O . ILE A 1 633 ? -11.029 50.275 33.825 1.00 35.47 749 ILE A O 1
ATOM 4541 N N . LYS A 1 634 ? -8.914 49.781 34.291 1.00 38.51 750 LYS A N 1
ATOM 4542 C CA . LYS A 1 634 ? -8.828 48.878 33.148 1.00 39.05 750 LYS A CA 1
ATOM 4543 C C . LYS A 1 634 ? -9.615 47.583 33.374 1.00 37.98 750 LYS A C 1
ATOM 4544 O O . LYS A 1 634 ? -10.067 46.958 32.419 1.00 38.52 750 LYS A O 1
ATOM 4550 N N . ASN A 1 635 ? -9.786 47.175 34.627 1.00 37.70 751 ASN A N 1
ATOM 4551 C CA . ASN A 1 635 ? -10.532 45.945 34.898 1.00 38.03 751 ASN A CA 1
ATOM 4552 C C . ASN A 1 635 ? -12.020 46.184 34.626 1.00 37.19 751 ASN A C 1
ATOM 4553 O O . ASN A 1 635 ? -12.739 45.292 34.196 1.00 36.69 751 ASN A O 1
ATOM 4558 N N . ILE A 1 636 ? -12.456 47.413 34.859 1.00 36.70 752 ILE A N 1
ATOM 4559 C CA . ILE A 1 636 ? -13.832 47.816 34.649 1.00 37.42 752 ILE A CA 1
ATOM 4560 C C . ILE A 1 636 ? -14.071 48.111 33.171 1.00 39.09 752 ILE A C 1
ATOM 4561 O O . ILE A 1 636 ? -15.025 47.621 32.574 1.00 41.58 752 ILE A O 1
ATOM 4566 N N . TYR A 1 637 ? -13.219 48.941 32.589 1.00 37.61 753 TYR A N 1
ATOM 4567 C CA . TYR A 1 637 ? -13.336 49.270 31.182 1.00 36.33 753 TYR A CA 1
ATOM 4568 C C . TYR A 1 637 ? -12.013 48.780 30.621 1.00 36.57 753 TYR A C 1
ATOM 4569 O O . TYR A 1 637 ? -10.953 49.214 31.052 1.00 36.81 753 TYR A O 1
ATOM 4578 N N . PRO A 1 638 ? -12.061 47.861 29.649 1.00 36.96 754 PRO A N 1
ATOM 4579 C CA . PRO A 1 638 ? -10.879 47.275 29.027 1.00 36.42 754 PRO A CA 1
ATOM 4580 C C . PRO A 1 638 ? -10.241 48.041 27.897 1.00 37.59 754 PRO A C 1
ATOM 4581 O O . PRO A 1 638 ? -10.906 48.804 27.201 1.00 39.44 754 PRO A O 1
ATOM 4585 N N . ASP A 1 639 ? -8.944 47.816 27.708 1.00 37.22 755 ASP A N 1
ATOM 4586 C CA . ASP A 1 639 ? -8.235 48.433 26.598 1.00 38.33 755 ASP A CA 1
ATOM 4587 C C . ASP A 1 639 ? -8.431 47.443 25.456 1.00 37.89 755 ASP A C 1
ATOM 4588 O O . ASP A 1 639 ? -8.169 46.241 25.604 1.00 37.21 755 ASP A O 1
ATOM 4593 N N . VAL A 1 640 ? -8.942 47.949 24.339 1.00 37.40 756 VAL A N 1
ATOM 4594 C CA . VAL A 1 640 ? -9.198 47.134 23.158 1.00 36.24 756 VAL A CA 1
ATOM 4595 C C . VAL A 1 640 ? -8.311 47.670 22.045 1.00 36.60 756 VAL A C 1
ATOM 4596 O O . VAL A 1 640 ? -8.245 48.877 21.822 1.00 37.01 756 VAL A O 1
ATOM 4600 N N . TYR A 1 641 ? -7.637 46.771 21.346 1.00 38.07 757 TYR A N 1
ATOM 4601 C CA . TYR A 1 641 ? -6.749 47.174 20.272 1.00 39.80 757 TYR A CA 1
ATOM 4602 C C . TYR A 1 641 ? -7.125 46.581 18.922 1.00 40.86 757 TYR A C 1
ATOM 4603 O O . TYR A 1 641 ? -7.335 45.372 18.791 1.00 41.41 757 TYR A O 1
ATOM 4612 N N . SER A 1 642 ? -7.194 47.443 17.914 1.00 42.32 758 SER A N 1
ATOM 4613 C CA . SER A 1 642 ? -7.516 47.013 16.558 1.00 43.23 758 SER A CA 1
ATOM 4614 C C . SER A 1 642 ? -6.178 46.744 15.846 1.00 43.58 758 SER A C 1
ATOM 4615 O O . SER A 1 642 ? -5.510 47.671 15.373 1.00 42.58 758 SER A O 1
ATOM 4618 N N . LEU A 1 643 ? -5.803 45.467 15.776 1.00 43.75 759 LEU A N 1
ATOM 4619 C CA . LEU A 1 643 ? -4.539 45.040 15.182 1.00 44.26 759 LEU A CA 1
ATOM 4620 C C . LEU A 1 643 ? -4.403 44.918 13.660 1.00 47.80 759 LEU A C 1
ATOM 4621 O O . LEU A 1 643 ? -3.310 45.115 13.128 1.00 49.71 759 LEU A O 1
ATOM 4626 N N . HIS A 1 644 ? -5.471 44.580 12.946 1.00 49.41 760 HIS A N 1
ATOM 4627 C CA . HIS A 1 644 ? -5.337 44.429 11.501 1.00 50.92 760 HIS A CA 1
ATOM 4628 C C . HIS A 1 644 ? -5.034 45.733 10.764 1.00 50.72 760 HIS A C 1
ATOM 4629 O O . HIS A 1 644 ? -4.358 45.727 9.736 1.00 50.89 760 HIS A O 1
ATOM 4636 N N . ASP A 1 645 ? -5.530 46.846 11.290 1.00 50.10 761 ASP A N 1
ATOM 4637 C CA . ASP A 1 645 ? -5.320 48.158 10.679 1.00 50.45 761 ASP A CA 1
ATOM 4638 C C . ASP A 1 645 ? -4.427 48.999 11.598 1.00 51.56 761 ASP A C 1
ATOM 4639 O O . ASP A 1 645 ? -4.558 50.222 11.712 1.00 50.12 761 ASP A O 1
ATOM 4644 N N . MET A 1 646 ? -3.520 48.290 12.256 1.00 53.72 762 MET A N 1
ATOM 4645 C CA . MET A 1 646 ? -2.552 48.833 13.202 1.00 54.62 762 MET A CA 1
ATOM 4646 C C . MET A 1 646 ? -1.578 49.777 12.492 1.00 56.56 762 MET A C 1
ATOM 4647 O O . MET A 1 646 ? -1.160 49.505 11.359 1.00 57.58 762 MET A O 1
ATOM 4652 N N . ALA A 1 647 ? -1.212 50.876 13.151 1.00 56.89 763 ALA A N 1
ATOM 4653 C CA . ALA A 1 647 ? -0.250 51.816 12.571 1.00 57.02 763 ALA A CA 1
ATOM 4654 C C . ALA A 1 647 ? 1.078 51.068 12.480 1.00 57.75 763 ALA A C 1
ATOM 4655 O O . ALA A 1 647 ? 1.315 50.127 13.239 1.00 58.06 763 ALA A O 1
ATOM 4657 N N . ASP A 1 648 ? 1.947 51.488 11.566 1.00 59.62 764 ASP A N 1
ATOM 4658 C CA . ASP A 1 648 ? 3.230 50.817 11.381 1.00 60.70 764 ASP A CA 1
ATOM 4659 C C . ASP A 1 648 ? 4.194 50.913 12.554 1.00 61.18 764 ASP A C 1
ATOM 4660 O O . ASP A 1 648 ? 5.060 50.053 12.707 1.00 60.44 764 ASP A O 1
ATOM 4665 N N . GLU A 1 649 ? 4.061 51.952 13.374 1.00 62.84 765 GLU A N 1
ATOM 4666 C CA . GLU A 1 649 ? 4.929 52.092 14.543 1.00 65.32 765 GLU A CA 1
ATOM 4667 C C . GLU A 1 649 ? 4.583 50.974 15.521 1.00 65.26 765 GLU A C 1
ATOM 4668 O O . GLU A 1 649 ? 5.458 50.247 16.003 1.00 65.19 765 GLU A O 1
ATOM 4674 N N . ALA A 1 650 ? 3.286 50.857 15.800 1.00 64.36 766 ALA A N 1
ATOM 4675 C CA . ALA A 1 650 ? 2.748 49.863 16.723 1.00 62.53 766 ALA A CA 1
ATOM 4676 C C . ALA A 1 650 ? 3.338 48.472 16.512 1.00 61.18 766 ALA A C 1
ATOM 4677 O O . ALA A 1 650 ? 3.500 48.016 15.377 1.00 58.92 766 ALA A O 1
ATOM 4679 N N . GLY A 1 651 ? 3.659 47.806 17.619 1.00 60.93 767 GLY A N 1
ATOM 4680 C CA . GLY A 1 651 ? 4.228 46.470 17.544 1.00 61.81 767 GLY A CA 1
ATOM 4681 C C . GLY A 1 651 ? 5.743 46.456 17.463 1.00 61.21 767 GLY A C 1
ATOM 4682 O O . GLY A 1 651 ? 6.360 45.393 17.416 1.00 61.17 767 GLY A O 1
ATOM 4683 N N . LEU A 1 652 ? 6.344 47.641 17.447 1.00 60.80 768 LEU A N 1
ATOM 4684 C CA . LEU A 1 652 ? 7.795 47.767 17.370 1.00 61.50 768 LEU A CA 1
ATOM 4685 C C . LEU A 1 652 ? 8.313 48.640 18.506 1.00 61.79 768 LEU A C 1
ATOM 4686 O O . LEU A 1 652 ? 7.573 49.449 19.063 1.00 62.21 768 LEU A O 1
ATOM 4691 N N . PRO A 1 653 ? 9.597 48.485 18.864 1.00 62.13 769 PRO A N 1
ATOM 4692 C CA . PRO A 1 653 ? 10.211 49.271 19.942 1.00 63.53 769 PRO A CA 1
ATOM 4693 C C . PRO A 1 653 ? 10.114 50.785 19.704 1.00 65.73 769 PRO A C 1
ATOM 4694 O O . PRO A 1 653 ? 9.912 51.233 18.572 1.00 64.81 769 PRO A O 1
ATOM 4698 N N . VAL A 1 654 ? 10.256 51.566 20.773 1.00 67.88 770 VAL A N 1
ATOM 4699 C CA . VAL A 1 654 ? 10.181 53.022 20.672 1.00 70.42 770 VAL A CA 1
ATOM 4700 C C . VAL A 1 654 ? 11.513 53.632 20.230 1.00 71.29 770 VAL A C 1
ATOM 4701 O O . VAL A 1 654 ? 12.108 53.215 19.232 1.00 71.66 770 VAL A O 1
ATOM 4705 N N . GLY A 1 663 ? 13.565 48.902 25.238 1.00 68.22 779 GLY A N 1
ATOM 4706 C CA . GLY A 1 663 ? 12.903 47.661 24.872 1.00 68.26 779 GLY A CA 1
ATOM 4707 C C . GLY A 1 663 ? 11.388 47.683 25.037 1.00 68.25 779 GLY A C 1
ATOM 4708 O O . GLY A 1 663 ? 10.742 46.633 24.966 1.00 68.66 779 GLY A O 1
ATOM 4709 N N . THR A 1 664 ? 10.812 48.864 25.259 1.00 66.14 780 THR A N 1
ATOM 4710 C CA . THR A 1 664 ? 9.367 48.977 25.427 1.00 64.98 780 THR A CA 1
ATOM 4711 C C . THR A 1 664 ? 8.698 49.084 24.068 1.00 63.81 780 THR A C 1
ATOM 4712 O O . THR A 1 664 ? 9.109 49.887 23.230 1.00 65.34 780 THR A O 1
ATOM 4716 N N . ILE A 1 665 ? 7.662 48.277 23.856 1.00 60.25 781 ILE A N 1
ATOM 4717 C CA . ILE A 1 665 ? 6.942 48.284 22.594 1.00 55.70 781 ILE A CA 1
ATOM 4718 C C . ILE A 1 665 ? 5.867 49.371 22.560 1.00 54.11 781 ILE A C 1
ATOM 4719 O O . ILE A 1 665 ? 5.351 49.803 23.596 1.00 53.11 781 ILE A O 1
ATOM 4724 N N . VAL A 1 666 ? 5.563 49.829 21.353 1.00 52.16 782 VAL A N 1
ATOM 4725 C CA . VAL A 1 666 ? 4.547 50.846 21.139 1.00 51.79 782 VAL A CA 1
ATOM 4726 C C . VAL A 1 666 ? 3.243 50.103 20.917 1.00 51.44 782 VAL A C 1
ATOM 4727 O O . VAL A 1 666 ? 3.209 49.094 20.204 1.00 52.08 782 VAL A O 1
ATOM 4731 N N . LEU A 1 667 ? 2.174 50.598 21.529 1.00 49.88 783 LEU A N 1
ATOM 4732 C CA . LEU A 1 667 ? 0.870 49.963 21.406 1.00 47.43 783 LEU A CA 1
ATOM 4733 C C . LEU A 1 667 ? -0.045 50.829 20.567 1.00 47.50 783 LEU A C 1
ATOM 4734 O O . LEU A 1 667 ? 0.073 52.052 20.573 1.00 47.81 783 LEU A O 1
ATOM 4739 N N . PRO A 1 668 ? -0.975 50.205 19.830 1.00 47.23 784 PRO A N 1
ATOM 4740 C CA . PRO A 1 668 ? -1.904 50.968 18.995 1.00 45.27 784 PRO A CA 1
ATOM 4741 C C . PRO A 1 668 ? -2.761 51.792 19.938 1.00 45.69 784 PRO A C 1
ATOM 4742 O O . PRO A 1 668 ? -2.719 51.577 21.152 1.00 44.03 784 PRO A O 1
ATOM 4746 N N . GLN A 1 669 ? -3.525 52.736 19.401 1.00 46.32 785 GLN A N 1
ATOM 4747 C CA . GLN A 1 669 ? -4.398 53.530 20.252 1.00 48.70 785 GLN A CA 1
ATOM 4748 C C . GLN A 1 669 ? -5.630 52.673 20.504 1.00 48.60 785 GLN A C 1
ATOM 4749 O O . GLN A 1 669 ? -6.156 52.038 19.588 1.00 49.23 785 GLN A O 1
ATOM 4755 N N . PRO A 1 670 ? -6.103 52.632 21.751 1.00 48.60 786 PRO A N 1
ATOM 4756 C CA . PRO A 1 670 ? -7.281 51.823 22.081 1.00 47.60 786 PRO A CA 1
ATOM 4757 C C . PRO A 1 670 ? -8.558 52.287 21.399 1.00 45.93 786 PRO A C 1
ATOM 4758 O O . PRO A 1 670 ? -8.762 53.488 21.204 1.00 45.37 786 PRO A O 1
ATOM 4762 N N . ILE A 1 671 ? -9.401 51.324 21.028 1.00 43.73 787 ILE A N 1
ATOM 4763 C CA . ILE A 1 671 ? -10.694 51.623 20.402 1.00 42.55 787 ILE A CA 1
ATOM 4764 C C . ILE A 1 671 ? -11.763 51.418 21.474 1.00 40.05 787 ILE A C 1
ATOM 4765 O O . ILE A 1 671 ? -11.494 50.790 22.498 1.00 40.19 787 ILE A O 1
ATOM 4770 N N . ASN A 1 672 ? -12.965 51.936 21.261 1.00 38.65 788 ASN A N 1
ATOM 4771 C CA . ASN A 1 672 ? -13.997 51.757 22.272 1.00 39.01 788 ASN A CA 1
ATOM 4772 C C . ASN A 1 672 ? -14.325 50.285 22.449 1.00 39.10 788 ASN A C 1
ATOM 4773 O O . ASN A 1 672 ? -14.244 49.503 21.501 1.00 38.52 788 ASN A O 1
ATOM 4778 N N . ALA A 1 673 ? -14.675 49.914 23.677 1.00 40.07 789 ALA A N 1
ATOM 4779 C CA . ALA A 1 673 ? -15.018 48.531 24.009 1.00 40.77 789 ALA A CA 1
ATOM 4780 C C . ALA A 1 673 ? -16.421 48.158 23.518 1.00 41.00 789 ALA A C 1
ATOM 4781 O O . ALA A 1 673 ? -17.339 47.962 24.316 1.00 39.78 789 ALA A O 1
ATOM 4783 N N . THR A 1 674 ? -16.581 48.060 22.202 1.00 41.43 790 THR A N 1
ATOM 4784 C CA . THR A 1 674 ? -17.875 47.719 21.618 1.00 42.73 790 THR A CA 1
ATOM 4785 C C . THR A 1 674 ? -17.737 46.836 20.392 1.00 42.84 790 THR A C 1
ATOM 4786 O O . THR A 1 674 ? -16.822 47.009 19.585 1.00 41.86 790 THR A O 1
ATOM 4790 N N . SER A 1 675 ? -18.660 45.894 20.250 1.00 44.26 791 SER A N 1
ATOM 4791 C CA . SER A 1 675 ? -18.641 44.998 19.102 1.00 46.23 791 SER A CA 1
ATOM 4792 C C . SER A 1 675 ? -18.941 45.753 17.795 1.00 44.95 791 SER A C 1
ATOM 4793 O O . SER A 1 675 ? -18.720 45.207 16.720 1.00 45.78 791 SER A O 1
ATOM 4796 N N . SER A 1 676 ? -19.429 46.995 17.892 1.00 42.85 792 SER A N 1
ATOM 4797 C CA . SER A 1 676 ? -19.743 47.807 16.703 1.00 44.06 792 SER A CA 1
ATOM 4798 C C . SER A 1 676 ? -18.512 48.038 15.834 1.00 45.28 792 SER A C 1
ATOM 4799 O O . SER A 1 676 ? -18.619 48.287 14.632 1.00 46.92 792 SER A O 1
ATOM 4802 N N . LEU A 1 677 ? -17.341 47.981 16.450 1.00 45.71 793 LEU A N 1
ATOM 4803 C CA . LEU A 1 677 ? -16.115 48.224 15.724 1.00 45.62 793 LEU A CA 1
ATOM 4804 C C . LEU A 1 677 ? -15.433 46.946 15.260 1.00 46.09 793 LEU A C 1
ATOM 4805 O O . LEU A 1 677 ? -14.479 47.000 14.491 1.00 48.63 793 LEU A O 1
ATOM 4810 N N . PHE A 1 678 ? -15.921 45.796 15.708 1.00 44.76 794 PHE A N 1
ATOM 4811 C CA . PHE A 1 678 ? -15.314 44.535 15.304 1.00 44.58 794 PHE A CA 1
ATOM 4812 C C . PHE A 1 678 ? -15.690 44.127 13.878 1.00 46.31 794 PHE A C 1
ATOM 4813 O O . PHE A 1 678 ? -16.722 43.496 13.655 1.00 48.35 794 PHE A O 1
ATOM 4821 N N . GLU A 1 679 ? -14.861 44.494 12.908 1.00 46.95 795 GLU A N 1
ATOM 4822 C CA . GLU A 1 679 ? -15.133 44.129 11.528 1.00 47.85 795 GLU A CA 1
ATOM 4823 C C . GLU A 1 679 ? -15.038 42.616 11.510 1.00 49.13 795 GLU A C 1
ATOM 4824 O O . GLU A 1 679 ? -14.302 42.043 12.298 1.00 49.94 795 GLU A O 1
ATOM 4830 N N . ARG A 1 680 ? -15.786 41.962 10.632 1.00 51.68 796 ARG A N 1
ATOM 4831 C CA . ARG A 1 680 ? -15.750 40.508 10.581 1.00 53.39 796 ARG A CA 1
ATOM 4832 C C . ARG A 1 680 ? -14.428 40.005 10.033 1.00 53.33 796 ARG A C 1
ATOM 4833 O O . ARG A 1 680 ? -14.107 38.819 10.148 1.00 54.56 796 ARG A O 1
ATOM 4841 N N . TYR A 1 681 ? -13.657 40.913 9.446 1.00 50.82 797 TYR A N 1
ATOM 4842 C CA . TYR A 1 681 ? -12.367 40.569 8.867 1.00 49.00 797 TYR A CA 1
ATOM 4843 C C . TYR A 1 681 ? -11.211 41.146 9.684 1.00 48.08 797 TYR A C 1
ATOM 4844 O O . TYR A 1 681 ? -10.059 41.105 9.256 1.00 48.23 797 TYR A O 1
ATOM 4853 N N . GLY A 1 682 ? -11.515 41.671 10.865 1.00 46.58 798 GLY A N 1
ATOM 4854 C CA . GLY A 1 682 ? -10.473 42.275 11.680 1.00 47.16 798 GLY A CA 1
ATOM 4855 C C . GLY A 1 682 ? -9.840 41.432 12.770 1.00 47.00 798 GLY A C 1
ATOM 4856 O O . GLY A 1 682 ? -10.274 40.318 13.066 1.00 48.48 798 GLY A O 1
ATOM 4857 N N . LEU A 1 683 ? -8.792 41.969 13.372 1.00 45.77 799 LEU A N 1
ATOM 4858 C CA . LEU A 1 683 ? -8.102 41.265 14.440 1.00 45.69 799 LEU A CA 1
ATOM 4859 C C . LEU A 1 683 ? -8.114 42.214 15.608 1.00 45.51 799 LEU A C 1
ATOM 4860 O O . LEU A 1 683 ? -7.671 43.356 15.485 1.00 47.03 799 LEU A O 1
ATOM 4865 N N . TYR A 1 684 ? -8.632 41.754 16.739 1.00 44.69 800 TYR A N 1
ATOM 4866 C CA . TYR A 1 684 ? -8.704 42.602 17.915 1.00 42.78 800 TYR A CA 1
ATOM 4867 C C . TYR A 1 684 ? -8.076 41.922 19.118 1.00 40.93 800 TYR A C 1
ATOM 4868 O O . TYR A 1 684 ? -8.079 40.695 19.223 1.00 39.40 800 TYR A O 1
ATOM 4877 N N . LEU A 1 685 ? -7.505 42.733 20.003 1.00 38.80 801 LEU A N 1
ATOM 4878 C CA . LEU A 1 685 ? -6.873 42.236 21.218 1.00 36.99 801 LEU A CA 1
ATOM 4879 C C . LEU A 1 685 ? -7.515 42.980 22.386 1.00 36.36 801 LEU A C 1
ATOM 4880 O O . LEU A 1 685 ? -7.532 44.218 22.427 1.00 34.74 801 LEU A O 1
ATOM 4885 N N . ILE A 1 686 ? -8.071 42.216 23.318 1.00 34.75 802 ILE A N 1
ATOM 4886 C CA . ILE A 1 686 ? -8.722 42.796 24.479 1.00 34.18 802 ILE A CA 1
ATOM 4887 C C . ILE A 1 686 ? -7.909 42.524 25.728 1.00 33.33 802 ILE A C 1
ATOM 4888 O O . ILE A 1 686 ? -7.500 41.392 25.979 1.00 33.40 802 ILE A O 1
ATOM 4893 N N . ASP A 1 687 ? -7.691 43.567 26.516 1.00 33.14 803 ASP A N 1
ATOM 4894 C CA . ASP A 1 687 ? -6.932 43.444 27.744 1.00 34.19 803 ASP A CA 1
ATOM 4895 C C . ASP A 1 687 ? -7.774 44.046 28.867 1.00 36.11 803 ASP A C 1
ATOM 4896 O O . ASP A 1 687 ? -7.964 45.258 28.943 1.00 37.19 803 ASP A O 1
ATOM 4901 N N . ASN A 1 688 ? -8.302 43.176 29.724 1.00 38.75 804 ASN A N 1
ATOM 4902 C CA . ASN A 1 688 ? -9.163 43.588 30.835 1.00 41.31 804 ASN A CA 1
ATOM 4903 C C . ASN A 1 688 ? -8.464 43.524 32.183 1.00 42.96 804 ASN A C 1
ATOM 4904 O O . ASN A 1 688 ? -9.124 43.580 33.223 1.00 45.50 804 ASN A O 1
ATOM 4909 N N . GLY A 1 689 ? -7.142 43.377 32.174 1.00 43.21 805 GLY A N 1
ATOM 4910 C CA . GLY A 1 689 ? -6.405 43.316 33.427 1.00 43.35 805 GLY A CA 1
ATOM 4911 C C . GLY A 1 689 ? -6.339 41.925 34.036 1.00 43.71 805 GLY A C 1
ATOM 4912 O O . GLY A 1 689 ? -5.523 41.662 34.925 1.00 43.74 805 GLY A O 1
ATOM 4913 N N . ASN A 1 690 ? -7.194 41.029 33.554 1.00 41.62 806 ASN A N 1
ATOM 4914 C CA . ASN A 1 690 ? -7.228 39.661 34.053 1.00 39.75 806 ASN A CA 1
ATOM 4915 C C . ASN A 1 690 ? -6.725 38.697 33.001 1.00 40.27 806 ASN A C 1
ATOM 4916 O O . ASN A 1 690 ? -5.954 37.797 33.309 1.00 41.39 806 ASN A O 1
ATOM 4921 N N . GLU A 1 691 ? -7.180 38.884 31.764 1.00 40.62 807 GLU A N 1
ATOM 4922 C CA . GLU A 1 691 ? -6.768 38.045 30.638 1.00 42.17 807 GLU A CA 1
ATOM 4923 C C . GLU A 1 691 ? -6.562 38.920 29.404 1.00 42.26 807 GLU A C 1
ATOM 4924 O O . GLU A 1 691 ? -6.719 40.140 29.448 1.00 42.34 807 GLU A O 1
ATOM 4930 N N . LEU A 1 692 ? -6.232 38.262 28.299 1.00 41.24 808 LEU A N 1
ATOM 4931 C CA . LEU A 1 692 ? -6.036 38.909 27.010 1.00 40.59 808 LEU A CA 1
ATOM 4932 C C . LEU A 1 692 ? -6.816 38.058 26.029 1.00 41.61 808 LEU A C 1
ATOM 4933 O O . LEU A 1 692 ? -6.680 36.836 26.011 1.00 43.54 808 LEU A O 1
ATOM 4938 N N . PHE A 1 693 ? -7.651 38.688 25.222 1.00 41.40 809 PHE A N 1
ATOM 4939 C CA . PHE A 1 693 ? -8.413 37.929 24.258 1.00 41.48 809 PHE A CA 1
ATOM 4940 C C . PHE A 1 693 ? -7.995 38.327 22.858 1.00 42.66 809 PHE A C 1
ATOM 4941 O O . PHE A 1 693 ? -8.031 39.507 22.512 1.00 42.35 809 PHE A O 1
ATOM 4949 N N . LEU A 1 694 ? -7.571 37.353 22.059 1.00 44.07 810 LEU A N 1
ATOM 4950 C CA . LEU A 1 694 ? -7.202 37.645 20.682 1.00 44.75 810 LEU A CA 1
ATOM 4951 C C . LEU A 1 694 ? -8.394 37.194 19.865 1.00 45.83 810 LEU A C 1
ATOM 4952 O O . LEU A 1 694 ? -8.643 35.994 19.705 1.00 45.77 810 LEU A O 1
ATOM 4957 N N . TRP A 1 695 ? -9.138 38.172 19.370 1.00 46.43 811 TRP A N 1
ATOM 4958 C CA . TRP A 1 695 ? -10.329 37.920 18.593 1.00 49.43 811 TRP A CA 1
ATOM 4959 C C . TRP A 1 695 ? -10.064 38.091 17.103 1.00 50.16 811 TRP A C 1
ATOM 4960 O O . TRP A 1 695 ? -9.765 39.196 16.648 1.00 50.36 811 TRP A O 1
ATOM 4971 N N . MET A 1 696 ? -10.169 37.004 16.342 1.00 51.01 812 MET A N 1
ATOM 4972 C CA . MET A 1 696 ? -9.972 37.082 14.898 1.00 51.54 812 MET A CA 1
ATOM 4973 C C . MET A 1 696 ? -11.296 36.911 14.182 1.00 52.18 812 MET A C 1
ATOM 4974 O O . MET A 1 696 ? -11.967 35.886 14.339 1.00 51.59 812 MET A O 1
ATOM 4979 N N . GLY A 1 697 ? -11.657 37.918 13.391 1.00 52.60 813 GLY A N 1
ATOM 4980 C CA . GLY A 1 697 ? -12.904 37.885 12.648 1.00 54.80 813 GLY A CA 1
ATOM 4981 C C . GLY A 1 697 ? -13.010 36.681 11.733 1.00 55.98 813 GLY A C 1
ATOM 4982 O O . GLY A 1 697 ? -12.072 36.365 10.994 1.00 56.14 813 GLY A O 1
ATOM 4983 N N . GLY A 1 698 ? -14.159 36.012 11.784 1.00 55.49 814 GLY A N 1
ATOM 4984 C CA . GLY A 1 698 ? -14.379 34.834 10.968 1.00 55.85 814 GLY A CA 1
ATOM 4985 C C . GLY A 1 698 ? -14.152 35.045 9.488 1.00 57.28 814 GLY A C 1
ATOM 4986 O O . GLY A 1 698 ? -14.059 34.076 8.740 1.00 57.47 814 GLY A O 1
ATOM 4987 N N . ASP A 1 699 ? -14.065 36.302 9.062 1.00 59.26 815 ASP A N 1
ATOM 4988 C CA . ASP A 1 699 ? -13.843 36.620 7.653 1.00 61.88 815 ASP A CA 1
ATOM 4989 C C . ASP A 1 699 ? -12.470 37.234 7.402 1.00 63.93 815 ASP A C 1
ATOM 4990 O O . ASP A 1 699 ? -12.302 38.024 6.472 1.00 64.55 815 ASP A O 1
ATOM 4995 N N . ALA A 1 700 ? -11.486 36.885 8.224 1.00 65.46 816 ALA A N 1
ATOM 4996 C CA . ALA A 1 700 ? -10.146 37.431 8.039 1.00 66.30 816 ALA A CA 1
ATOM 4997 C C . ALA A 1 700 ? -9.540 36.893 6.748 1.00 66.30 816 ALA A C 1
ATOM 4998 O O . ALA A 1 700 ? -9.596 35.694 6.483 1.00 65.54 816 ALA A O 1
ATOM 5000 N N . VAL A 1 701 ? -8.971 37.785 5.944 1.00 67.34 817 VAL A N 1
ATOM 5001 C CA . VAL A 1 701 ? -8.344 37.382 4.690 1.00 68.63 817 VAL A CA 1
ATOM 5002 C C . VAL A 1 701 ? -7.224 36.392 4.998 1.00 69.20 817 VAL A C 1
ATOM 5003 O O . VAL A 1 701 ? -6.489 36.561 5.975 1.00 70.04 817 VAL A O 1
ATOM 5007 N N . PRO A 1 702 ? -7.077 35.343 4.172 1.00 68.81 818 PRO A N 1
ATOM 5008 C CA . PRO A 1 702 ? -6.030 34.338 4.389 1.00 68.41 818 PRO A CA 1
ATOM 5009 C C . PRO A 1 702 ? -4.655 34.934 4.685 1.00 67.59 818 PRO A C 1
ATOM 5010 O O . PRO A 1 702 ? -3.869 34.351 5.429 1.00 66.39 818 PRO A O 1
ATOM 5014 N N . ALA A 1 703 ? -4.368 36.095 4.104 1.00 68.27 819 ALA A N 1
ATOM 5015 C CA . ALA A 1 703 ? -3.083 36.753 4.328 1.00 69.47 819 ALA A CA 1
ATOM 5016 C C . ALA A 1 703 ? -2.921 37.097 5.807 1.00 70.07 819 ALA A C 1
ATOM 5017 O O . ALA A 1 703 ? -1.843 36.939 6.381 1.00 70.94 819 ALA A O 1
ATOM 5019 N N . LEU A 1 704 ? -4.002 37.569 6.418 1.00 69.79 820 LEU A N 1
ATOM 5020 C CA . LEU A 1 704 ? -3.980 37.923 7.827 1.00 68.67 820 LEU A CA 1
ATOM 5021 C C . LEU A 1 704 ? -3.916 36.654 8.676 1.00 68.13 820 LEU A C 1
ATOM 5022 O O . LEU A 1 704 ? -3.114 36.565 9.604 1.00 67.86 820 LEU A O 1
ATOM 5027 N N . VAL A 1 705 ? -4.750 35.671 8.355 1.00 67.48 821 VAL A N 1
ATOM 5028 C CA . VAL A 1 705 ? -4.753 34.424 9.111 1.00 68.20 821 VAL A CA 1
ATOM 5029 C C . VAL A 1 705 ? -3.366 33.805 9.022 1.00 69.34 821 VAL A C 1
ATOM 5030 O O . VAL A 1 705 ? -2.916 33.110 9.937 1.00 68.60 821 VAL A O 1
ATOM 5034 N N . PHE A 1 706 ? -2.695 34.070 7.905 1.00 71.03 822 PHE A N 1
ATOM 5035 C CA . PHE A 1 706 ? -1.355 33.550 7.660 1.00 71.72 822 PHE A CA 1
ATOM 5036 C C . PHE A 1 706 ? -0.316 34.270 8.512 1.00 70.84 822 PHE A C 1
ATOM 5037 O O . PHE A 1 706 ? 0.413 33.637 9.281 1.00 69.79 822 PHE A O 1
ATOM 5045 N N . ASP A 1 707 ? -0.252 35.591 8.375 1.00 69.47 823 ASP A N 1
ATOM 5046 C CA . ASP A 1 707 ? 0.696 36.384 9.143 1.00 69.66 823 ASP A CA 1
ATOM 5047 C C . ASP A 1 707 ? 0.653 36.031 10.629 1.00 69.27 823 ASP A C 1
ATOM 5048 O O . ASP A 1 707 ? 1.682 36.014 11.303 1.00 69.60 823 ASP A O 1
ATOM 5053 N N . VAL A 1 708 ? -0.537 35.729 11.135 1.00 68.19 824 VAL A N 1
ATOM 5054 C CA . VAL A 1 708 ? -0.689 35.430 12.550 1.00 67.47 824 VAL A CA 1
ATOM 5055 C C . VAL A 1 708 ? -0.443 33.996 13.013 1.00 67.88 824 VAL A C 1
ATOM 5056 O O . VAL A 1 708 ? 0.276 33.788 13.989 1.00 67.98 824 VAL A O 1
ATOM 5060 N N . PHE A 1 709 ? -1.018 33.006 12.339 1.00 68.58 825 PHE A N 1
ATOM 5061 C CA . PHE A 1 709 ? -0.817 31.629 12.787 1.00 69.42 825 PHE A CA 1
ATOM 5062 C C . PHE A 1 709 ? -0.028 30.700 11.857 1.00 69.70 825 PHE A C 1
ATOM 5063 O O . PHE A 1 709 ? 0.238 29.552 12.209 1.00 68.59 825 PHE A O 1
ATOM 5071 N N . GLY A 1 710 ? 0.355 31.186 10.682 1.00 71.03 826 GLY A N 1
ATOM 5072 C CA . GLY A 1 710 ? 1.106 30.345 9.767 1.00 72.59 826 GLY A CA 1
ATOM 5073 C C . GLY A 1 710 ? 0.252 29.705 8.687 1.00 73.52 826 GLY A C 1
ATOM 5074 O O . GLY A 1 710 ? 0.702 29.556 7.555 1.00 74.24 826 GLY A O 1
ATOM 5075 N N . THR A 1 711 ? -0.976 29.322 9.033 1.00 74.16 827 THR A N 1
ATOM 5076 C CA . THR A 1 711 ? -1.894 28.701 8.079 1.00 74.14 827 THR A CA 1
ATOM 5077 C C . THR A 1 711 ? -2.750 29.753 7.387 1.00 73.87 827 THR A C 1
ATOM 5078 O O . THR A 1 711 ? -2.730 30.928 7.755 1.00 73.09 827 THR A O 1
ATOM 5082 N N . GLN A 1 712 ? -3.488 29.319 6.372 1.00 73.97 828 GLN A N 1
ATOM 5083 C CA . GLN A 1 712 ? -4.376 30.199 5.634 1.00 73.67 828 GLN A CA 1
ATOM 5084 C C . GLN A 1 712 ? -5.814 29.795 5.909 1.00 71.97 828 GLN A C 1
ATOM 5085 O O . GLN A 1 712 ? -6.751 30.474 5.493 1.00 71.28 828 GLN A O 1
ATOM 5091 N N . ASP A 1 713 ? -5.978 28.683 6.617 1.00 71.25 829 ASP A N 1
ATOM 5092 C CA . ASP A 1 713 ? -7.305 28.203 6.976 1.00 71.25 829 ASP A CA 1
ATOM 5093 C C . ASP A 1 713 ? -7.635 28.776 8.349 1.00 70.54 829 ASP A C 1
ATOM 5094 O O . ASP A 1 713 ? -6.943 28.492 9.328 1.00 69.40 829 ASP A O 1
ATOM 5099 N N . ILE A 1 714 ? -8.687 29.585 8.416 1.00 69.27 830 ILE A N 1
ATOM 5100 C CA . ILE A 1 714 ? -9.070 30.205 9.673 1.00 69.69 830 ILE A CA 1
ATOM 5101 C C . ILE A 1 714 ? -9.734 29.228 10.637 1.00 70.78 830 ILE A C 1
ATOM 5102 O O . ILE A 1 714 ? -9.855 29.507 11.829 1.00 70.73 830 ILE A O 1
ATOM 5107 N N . PHE A 1 715 ? -10.164 28.081 10.131 1.00 71.74 831 PHE A N 1
ATOM 5108 C CA . PHE A 1 715 ? -10.798 27.098 10.997 1.00 73.47 831 PHE A CA 1
ATOM 5109 C C . PHE A 1 715 ? -9.738 26.159 11.550 1.00 73.73 831 PHE A C 1
ATOM 5110 O O . PHE A 1 715 ? -10.036 25.265 12.340 1.00 74.21 831 PHE A O 1
ATOM 5118 N N . ASP A 1 716 ? -8.495 26.381 11.135 1.00 73.94 832 ASP A N 1
ATOM 5119 C CA . ASP A 1 716 ? -7.371 25.561 11.577 1.00 73.69 832 ASP A CA 1
ATOM 5120 C C . ASP A 1 716 ? -6.621 26.297 12.683 1.00 72.47 832 ASP A C 1
ATOM 5121 O O . ASP A 1 716 ? -5.662 25.772 13.249 1.00 72.00 832 ASP A O 1
ATOM 5126 N N . ILE A 1 717 ? -7.062 27.515 12.989 1.00 69.95 833 ILE A N 1
ATOM 5127 C CA . ILE A 1 717 ? -6.408 28.308 14.021 1.00 66.92 833 ILE A CA 1
ATOM 5128 C C . ILE A 1 717 ? -6.513 27.664 15.396 1.00 65.41 833 ILE A C 1
ATOM 5129 O O . ILE A 1 717 ? -7.381 26.825 15.648 1.00 64.43 833 ILE A O 1
ATOM 5134 N N . PRO A 1 718 ? -5.610 28.048 16.304 1.00 64.49 834 PRO A N 1
ATOM 5135 C CA . PRO A 1 718 ? -5.588 27.527 17.671 1.00 63.18 834 PRO A CA 1
ATOM 5136 C C . PRO A 1 718 ? -6.795 28.124 18.393 1.00 63.08 834 PRO A C 1
ATOM 5137 O O . PRO A 1 718 ? -7.144 29.289 18.177 1.00 62.16 834 PRO A O 1
ATOM 5141 N N . ILE A 1 719 ? -7.438 27.334 19.240 1.00 61.24 835 ILE A N 1
ATOM 5142 C CA . ILE A 1 719 ? -8.597 27.826 19.952 1.00 59.85 835 ILE A CA 1
ATOM 5143 C C . ILE A 1 719 ? -8.470 27.657 21.455 1.00 58.19 835 ILE A C 1
ATOM 5144 O O . ILE A 1 719 ? -7.967 26.642 21.943 1.00 57.14 835 ILE A O 1
ATOM 5149 N N . GLY A 1 720 ? -8.912 28.678 22.183 1.00 56.71 836 GLY A N 1
ATOM 5150 C CA . GLY A 1 720 ? -8.872 28.627 23.632 1.00 55.82 836 GLY A CA 1
ATOM 5151 C C . GLY A 1 720 ? -7.652 29.266 24.257 1.00 55.08 836 GLY A C 1
ATOM 5152 O O . GLY A 1 720 ? -7.115 30.246 23.736 1.00 56.28 836 GLY A O 1
ATOM 5153 N N . LYS A 1 721 ? -7.218 28.703 25.380 1.00 53.75 837 LYS A N 1
ATOM 5154 C CA . LYS A 1 721 ? -6.062 29.209 26.101 1.00 53.82 837 LYS A CA 1
ATOM 5155 C C . LYS A 1 721 ? -4.794 28.688 25.437 1.00 54.23 837 LYS A C 1
ATOM 5156 O O . LYS A 1 721 ? -4.313 27.605 25.764 1.00 55.19 837 LYS A O 1
ATOM 5162 N N . GLN A 1 722 ? -4.264 29.468 24.501 1.00 54.65 838 GLN A N 1
ATOM 5163 C CA . GLN A 1 722 ? -3.064 29.102 23.765 1.00 56.26 838 GLN A CA 1
ATOM 5164 C C . GLN A 1 722 ? -2.276 30.360 23.389 1.00 56.41 838 GLN A C 1
ATOM 5165 O O . GLN A 1 722 ? -2.854 31.434 23.236 1.00 57.40 838 GLN A O 1
ATOM 5171 N N . GLU A 1 723 ? -0.961 30.223 23.236 1.00 56.78 839 GLU A N 1
ATOM 5172 C CA . GLU A 1 723 ? -0.097 31.351 22.870 1.00 55.85 839 GLU A CA 1
ATOM 5173 C C . GLU A 1 723 ? -0.035 31.467 21.356 1.00 55.72 839 GLU A C 1
ATOM 5174 O O . GLU A 1 723 ? -0.426 30.549 20.645 1.00 56.08 839 GLU A O 1
ATOM 5180 N N . ILE A 1 724 ? 0.455 32.593 20.859 1.00 55.72 840 ILE A N 1
ATOM 5181 C CA . ILE A 1 724 ? 0.566 32.784 19.422 1.00 55.80 840 ILE A CA 1
ATOM 5182 C C . ILE A 1 724 ? 1.895 32.169 18.985 1.00 56.58 840 ILE A C 1
ATOM 5183 O O . ILE A 1 724 ? 2.925 32.401 19.613 1.00 57.60 840 ILE A O 1
ATOM 5188 N N . PRO A 1 725 ? 1.882 31.348 17.918 1.00 57.86 841 PRO A N 1
ATOM 5189 C CA . PRO A 1 725 ? 3.093 30.697 17.411 1.00 58.03 841 PRO A CA 1
ATOM 5190 C C . PRO A 1 725 ? 4.088 31.667 16.785 1.00 58.78 841 PRO A C 1
ATOM 5191 O O . PRO A 1 725 ? 3.715 32.731 16.285 1.00 58.01 841 PRO A O 1
ATOM 5195 N N . VAL A 1 726 ? 5.359 31.283 16.803 1.00 60.63 842 VAL A N 1
ATOM 5196 C CA . VAL A 1 726 ? 6.409 32.093 16.207 1.00 62.53 842 VAL A CA 1
ATOM 5197 C C . VAL A 1 726 ? 6.430 31.785 14.709 1.00 64.08 842 VAL A C 1
ATOM 5198 O O . VAL A 1 726 ? 6.943 30.746 14.286 1.00 64.47 842 VAL A O 1
ATOM 5202 N N . VAL A 1 727 ? 5.845 32.680 13.915 1.00 65.26 843 VAL A N 1
ATOM 5203 C CA . VAL A 1 727 ? 5.799 32.508 12.462 1.00 66.18 843 VAL A CA 1
ATOM 5204 C C . VAL A 1 727 ? 6.955 33.248 11.786 1.00 67.65 843 VAL A C 1
ATOM 5205 O O . VAL A 1 727 ? 6.919 34.471 11.602 1.00 67.02 843 VAL A O 1
ATOM 5209 N N . GLU A 1 728 ? 7.974 32.481 11.409 1.00 69.12 844 GLU A N 1
ATOM 5210 C CA . GLU A 1 728 ? 9.172 33.021 10.780 1.00 70.52 844 GLU A CA 1
ATOM 5211 C C . GLU A 1 728 ? 8.918 33.839 9.536 1.00 70.16 844 GLU A C 1
ATOM 5212 O O . GLU A 1 728 ? 8.097 33.485 8.696 1.00 69.55 844 GLU A O 1
ATOM 5218 N N . ASN A 1 729 ? 9.643 34.944 9.433 1.00 70.68 845 ASN A N 1
ATOM 5219 C CA . ASN A 1 729 ? 9.553 35.826 8.283 1.00 72.19 845 ASN A CA 1
ATOM 5220 C C . ASN A 1 729 ? 8.233 36.564 8.165 1.00 72.43 845 ASN A C 1
ATOM 5221 O O . ASN A 1 729 ? 7.837 36.990 7.076 1.00 73.73 845 ASN A O 1
ATOM 5226 N N . SER A 1 730 ? 7.549 36.706 9.292 1.00 72.06 846 SER A N 1
ATOM 5227 C CA . SER A 1 730 ? 6.302 37.451 9.332 1.00 71.63 846 SER A CA 1
ATOM 5228 C C . SER A 1 730 ? 6.557 38.564 10.328 1.00 71.18 846 SER A C 1
ATOM 5229 O O . SER A 1 730 ? 6.488 38.351 11.538 1.00 71.59 846 SER A O 1
ATOM 5232 N N . GLU A 1 731 ? 6.883 39.747 9.831 1.00 70.54 847 GLU A N 1
ATOM 5233 C CA . GLU A 1 731 ? 7.148 40.847 10.736 1.00 70.16 847 GLU A CA 1
ATOM 5234 C C . GLU A 1 731 ? 5.872 41.160 11.511 1.00 68.49 847 GLU A C 1
ATOM 5235 O O . GLU A 1 731 ? 5.932 41.605 12.659 1.00 68.00 847 GLU A O 1
ATOM 5241 N N . PHE A 1 732 ? 4.719 40.893 10.893 1.00 65.72 848 PHE A N 1
ATOM 5242 C CA . PHE A 1 732 ? 3.431 41.146 11.538 1.00 62.73 848 PHE A CA 1
ATOM 5243 C C . PHE A 1 732 ? 3.240 40.237 12.748 1.00 61.53 848 PHE A C 1
ATOM 5244 O O . PHE A 1 732 ? 2.765 40.675 13.795 1.00 61.40 848 PHE A O 1
ATOM 5252 N N . ASN A 1 733 ? 3.604 38.969 12.594 1.00 59.06 849 ASN A N 1
ATOM 5253 C CA . ASN A 1 733 ? 3.498 38.010 13.685 1.00 58.13 849 ASN A CA 1
ATOM 5254 C C . ASN A 1 733 ? 4.381 38.446 14.851 1.00 57.60 849 ASN A C 1
ATOM 5255 O O . ASN A 1 733 ? 4.018 38.276 16.014 1.00 57.50 849 ASN A O 1
ATOM 5260 N N . GLN A 1 734 ? 5.544 39.007 14.534 1.00 57.53 850 GLN A N 1
ATOM 5261 C CA . GLN A 1 734 ? 6.474 39.471 15.559 1.00 56.57 850 GLN A CA 1
ATOM 5262 C C . GLN A 1 734 ? 5.864 40.672 16.273 1.00 54.93 850 GLN A C 1
ATOM 5263 O O . GLN A 1 734 ? 5.958 40.795 17.493 1.00 53.57 850 GLN A O 1
ATOM 5269 N N . ARG A 1 735 ? 5.234 41.559 15.512 1.00 53.84 851 ARG A N 1
ATOM 5270 C CA . ARG A 1 735 ? 4.611 42.737 16.104 1.00 53.09 851 ARG A CA 1
ATOM 5271 C C . ARG A 1 735 ? 3.478 42.336 17.049 1.00 51.27 851 ARG A C 1
ATOM 5272 O O . ARG A 1 735 ? 3.333 42.897 18.137 1.00 52.23 851 ARG A O 1
ATOM 5280 N N . VAL A 1 736 ? 2.678 41.364 16.636 1.00 48.10 852 VAL A N 1
ATOM 5281 C CA . VAL A 1 736 ? 1.591 40.910 17.479 1.00 47.23 852 VAL A CA 1
ATOM 5282 C C . VAL A 1 736 ? 2.173 40.301 18.751 1.00 46.77 852 VAL A C 1
ATOM 5283 O O . VAL A 1 736 ? 1.675 40.556 19.847 1.00 46.64 852 VAL A O 1
ATOM 5287 N N . ARG A 1 737 ? 3.233 39.507 18.616 1.00 46.34 853 ARG A N 1
ATOM 5288 C CA . ARG A 1 737 ? 3.859 38.917 19.797 1.00 46.84 853 ARG A CA 1
ATOM 5289 C C . ARG A 1 737 ? 4.463 40.017 20.690 1.00 46.94 853 ARG A C 1
ATOM 5290 O O . ARG A 1 737 ? 4.406 39.931 21.920 1.00 47.32 853 ARG A O 1
ATOM 5298 N N . ASN A 1 738 ? 5.010 41.064 20.078 1.00 46.37 854 ASN A N 1
ATOM 5299 C CA . ASN A 1 738 ? 5.585 42.156 20.847 1.00 46.84 854 ASN A CA 1
ATOM 5300 C C . ASN A 1 738 ? 4.517 42.833 21.698 1.00 48.35 854 ASN A C 1
ATOM 5301 O O . ASN A 1 738 ? 4.707 43.024 22.899 1.00 49.70 854 ASN A O 1
ATOM 5306 N N . ILE A 1 739 ? 3.393 43.191 21.078 1.00 47.27 855 ILE A N 1
ATOM 5307 C CA . ILE A 1 739 ? 2.305 43.850 21.798 1.00 46.70 855 ILE A CA 1
ATOM 5308 C C . ILE A 1 739 ? 1.856 43.018 22.991 1.00 45.96 855 ILE A C 1
ATOM 5309 O O . ILE A 1 739 ? 1.734 43.518 24.113 1.00 44.44 855 ILE A O 1
ATOM 5314 N N . ILE A 1 740 ? 1.613 41.739 22.744 1.00 44.09 856 ILE A N 1
ATOM 5315 C CA . ILE A 1 740 ? 1.188 40.852 23.805 1.00 42.99 856 ILE A CA 1
ATOM 5316 C C . ILE A 1 740 ? 2.214 40.828 24.927 1.00 43.36 856 ILE A C 1
ATOM 5317 O O . ILE A 1 740 ? 1.865 40.969 26.093 1.00 44.68 856 ILE A O 1
ATOM 5322 N N . ASN A 1 741 ? 3.487 40.672 24.585 1.00 43.30 857 ASN A N 1
ATOM 5323 C CA . ASN A 1 741 ? 4.500 40.624 25.620 1.00 41.14 857 ASN A CA 1
ATOM 5324 C C . ASN A 1 741 ? 4.589 41.935 26.368 1.00 39.39 857 ASN A C 1
ATOM 5325 O O . ASN A 1 741 ? 4.851 41.946 27.561 1.00 40.29 857 ASN A O 1
ATOM 5330 N N . GLN A 1 742 ? 4.348 43.039 25.670 1.00 39.77 858 GLN A N 1
ATOM 5331 C CA . GLN A 1 742 ? 4.394 44.367 26.283 1.00 38.93 858 GLN A CA 1
ATOM 5332 C C . GLN A 1 742 ? 3.288 44.533 27.315 1.00 39.10 858 GLN A C 1
ATOM 5333 O O . GLN A 1 742 ? 3.522 45.002 28.431 1.00 39.03 858 GLN A O 1
ATOM 5339 N N . LEU A 1 743 ? 2.076 44.141 26.937 1.00 40.79 859 LEU A N 1
ATOM 5340 C CA . LEU A 1 743 ? 0.933 44.253 27.836 1.00 39.36 859 LEU A CA 1
ATOM 5341 C C . LEU A 1 743 ? 1.120 43.331 29.028 1.00 39.43 859 LEU A C 1
ATOM 5342 O O . LEU A 1 743 ? 0.415 43.458 30.029 1.00 41.19 859 LEU A O 1
ATOM 5347 N N . ARG A 1 744 ? 2.070 42.408 28.923 1.00 38.84 860 ARG A N 1
ATOM 5348 C CA . ARG A 1 744 ? 2.319 41.460 30.005 1.00 40.45 860 ARG A CA 1
ATOM 5349 C C . ARG A 1 744 ? 3.357 41.833 31.039 1.00 41.90 860 ARG A C 1
ATOM 5350 O O . ARG A 1 744 ? 3.502 41.127 32.035 1.00 42.60 860 ARG A O 1
ATOM 5358 N N . ASN A 1 745 ? 4.104 42.911 30.835 1.00 45.09 861 ASN A N 1
ATOM 5359 C CA . ASN A 1 745 ? 5.085 43.220 31.856 1.00 48.09 861 ASN A CA 1
ATOM 5360 C C . ASN A 1 745 ? 4.737 44.456 32.665 1.00 46.71 861 ASN A C 1
ATOM 5361 O O . ASN A 1 745 ? 4.456 45.534 32.136 1.00 44.00 861 ASN A O 1
ATOM 5366 N N . HIS A 1 746 ? 4.731 44.255 33.974 1.00 45.35 862 HIS A N 1
ATOM 5367 C CA . HIS A 1 746 ? 4.396 45.297 34.920 1.00 44.95 862 HIS A CA 1
ATOM 5368 C C . HIS A 1 746 ? 5.345 45.106 36.079 1.00 43.31 862 HIS A C 1
ATOM 5369 O O . HIS A 1 746 ? 5.611 43.974 36.476 1.00 44.29 862 HIS A O 1
ATOM 5376 N 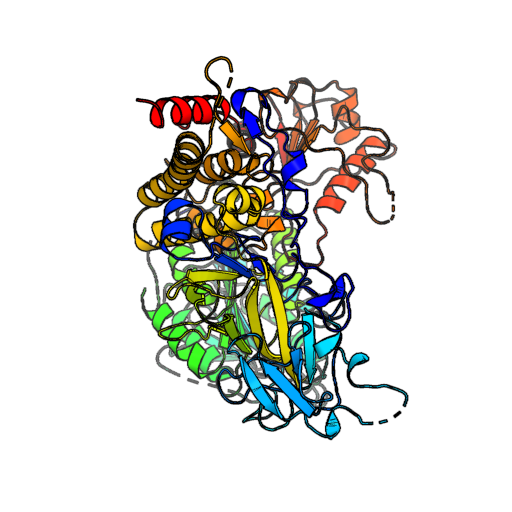N . ASP A 1 747 ? 5.871 46.201 36.615 1.00 43.37 863 ASP A N 1
ATOM 5377 C CA . ASP A 1 747 ? 6.782 46.092 37.743 1.00 42.49 863 ASP A CA 1
ATOM 5378 C C . ASP A 1 747 ? 6.047 46.449 39.020 1.00 41.56 863 ASP A C 1
ATOM 5379 O O . ASP A 1 747 ? 6.653 46.541 40.081 1.00 43.40 863 ASP A O 1
ATOM 5384 N N . ASP A 1 748 ? 4.733 46.633 38.907 1.00 40.01 864 ASP A N 1
ATOM 5385 C CA . ASP A 1 748 ? 3.896 46.995 40.049 1.00 38.58 864 ASP A CA 1
ATOM 5386 C C . ASP A 1 748 ? 2.862 45.953 40.494 1.00 37.56 864 ASP A C 1
ATOM 5387 O O . ASP A 1 748 ? 2.341 46.062 41.597 1.00 38.67 864 ASP A O 1
ATOM 5392 N N . VAL A 1 749 ? 2.554 44.970 39.644 1.00 36.08 865 VAL A N 1
ATOM 5393 C CA . VAL A 1 749 ? 1.607 43.892 39.990 1.00 35.13 865 VAL A CA 1
ATOM 5394 C C . VAL A 1 749 ? 2.192 42.557 39.544 1.00 35.93 865 VAL A C 1
ATOM 5395 O O . VAL A 1 749 ? 3.112 42.522 38.727 1.00 36.19 865 VAL A O 1
ATOM 5399 N N . ILE A 1 750 ? 1.650 41.463 40.069 1.00 35.75 866 ILE A N 1
ATOM 5400 C CA . ILE A 1 750 ? 2.153 40.140 39.732 1.00 36.65 866 ILE A CA 1
ATOM 5401 C C . ILE A 1 750 ? 1.387 39.469 38.604 1.00 38.48 866 ILE A C 1
ATOM 5402 O O . ILE A 1 750 ? 1.817 38.444 38.074 1.00 40.65 866 ILE A O 1
ATOM 5407 N N . THR A 1 751 ? 0.259 40.052 38.229 1.00 37.98 867 THR A N 1
ATOM 5408 C CA . THR A 1 751 ? -0.583 39.458 37.210 1.00 37.10 867 THR A CA 1
ATOM 5409 C C . THR A 1 751 ? 0.100 39.024 35.915 1.00 38.65 867 THR A C 1
ATOM 5410 O O . THR A 1 751 ? 0.852 39.789 35.301 1.00 41.00 867 THR A O 1
ATOM 5414 N N . TYR A 1 752 ? -0.166 37.781 35.522 1.00 37.64 868 TYR A N 1
ATOM 5415 C CA . TYR A 1 752 ? 0.326 37.225 34.274 1.00 39.19 868 TYR A CA 1
ATOM 5416 C C . TYR A 1 752 ? -0.970 36.923 33.533 1.00 40.92 868 TYR A C 1
ATOM 5417 O O . TYR A 1 752 ? -1.739 36.051 33.942 1.00 42.30 868 TYR A O 1
ATOM 5426 N N . GLN A 1 753 ? -1.212 37.630 32.440 1.00 41.53 869 GLN A N 1
ATOM 5427 C CA . GLN A 1 753 ? -2.451 37.452 31.704 1.00 39.78 869 GLN A CA 1
ATOM 5428 C C . GLN A 1 753 ? -2.452 36.405 30.617 1.00 39.49 869 GLN A C 1
ATOM 5429 O O . GLN A 1 753 ? -1.881 36.604 29.545 1.00 39.77 869 GLN A O 1
ATOM 5435 N N . SER A 1 754 ? -3.117 35.288 30.901 1.00 38.83 870 SER A N 1
ATOM 5436 C CA . SER A 1 754 ? -3.252 34.211 29.931 1.00 38.47 870 SER A CA 1
ATOM 5437 C C . SER A 1 754 ? -3.917 34.759 28.670 1.00 38.23 870 SER A C 1
ATOM 5438 O O . SER A 1 754 ? -4.666 35.739 28.724 1.00 36.11 870 SER A O 1
ATOM 5441 N N . LEU A 1 755 ? -3.635 34.121 27.538 1.00 39.53 871 LEU A N 1
ATOM 5442 C CA . LEU A 1 755 ? -4.213 34.532 26.260 1.00 40.24 871 LEU A CA 1
ATOM 5443 C C . LEU A 1 755 ? -5.275 33.539 25.780 1.00 40.63 871 LEU A C 1
ATOM 5444 O O . LEU A 1 755 ? -5.086 32.321 25.854 1.00 38.45 871 LEU A O 1
ATOM 5449 N N . TYR A 1 756 ? -6.395 34.074 25.304 1.00 42.38 872 TYR A N 1
ATOM 5450 C CA . TYR A 1 756 ? -7.486 33.256 24.783 1.00 43.78 872 TYR A CA 1
ATOM 5451 C C . TYR A 1 756 ? -7.730 33.650 23.334 1.00 46.86 872 TYR A C 1
ATOM 5452 O O . TYR A 1 756 ? -8.022 34.818 23.026 1.00 47.80 872 TYR A O 1
ATOM 5461 N N . ILE A 1 757 ? -7.576 32.673 22.443 1.00 47.78 873 ILE A N 1
ATOM 5462 C CA . ILE A 1 757 ? -7.770 32.904 21.027 1.00 48.55 873 ILE A CA 1
ATOM 5463 C C . ILE A 1 757 ? -9.188 32.514 20.659 1.00 48.76 873 ILE A C 1
ATOM 5464 O O . ILE A 1 757 ? -9.616 31.377 20.864 1.00 47.79 873 ILE A O 1
ATOM 5469 N N . VAL A 1 758 ? -9.917 33.482 20.128 1.00 49.31 874 VAL A N 1
ATOM 5470 C CA . VAL A 1 758 ? -11.302 33.271 19.757 1.00 51.03 874 VAL A CA 1
ATOM 5471 C C . VAL A 1 758 ? -11.540 33.611 18.299 1.00 52.40 874 VAL A C 1
ATOM 5472 O O . VAL A 1 758 ? -11.043 34.626 17.799 1.00 52.73 874 VAL A O 1
ATOM 5476 N N . ARG A 1 759 ? -12.302 32.754 17.627 1.00 53.49 875 ARG A N 1
ATOM 5477 C CA . ARG A 1 759 ? -12.641 32.952 16.223 1.00 55.98 875 ARG A CA 1
ATOM 5478 C C . ARG A 1 759 ? -14.061 33.502 16.091 1.00 56.38 875 ARG A C 1
ATOM 5479 O O . ARG A 1 759 ? -14.987 33.052 16.774 1.00 55.74 875 ARG A O 1
ATOM 5487 N N . GLY A 1 760 ? -14.228 34.486 15.217 1.00 57.36 876 GLY A N 1
ATOM 5488 C CA . GLY A 1 760 ? -15.542 35.055 15.002 1.00 58.34 876 GLY A CA 1
ATOM 5489 C C . GLY A 1 760 ? -16.376 34.126 14.144 1.00 59.86 876 GLY A C 1
ATOM 5490 O O . GLY A 1 760 ? -15.851 33.155 13.584 1.00 59.48 876 GLY A O 1
ATOM 5491 N N . ALA A 1 761 ? -17.673 34.409 14.054 1.00 61.96 877 ALA A N 1
ATOM 5492 C CA . ALA A 1 761 ? -18.591 33.611 13.251 1.00 63.16 877 ALA A CA 1
ATOM 5493 C C . ALA A 1 761 ? -18.648 34.223 11.849 1.00 63.68 877 ALA A C 1
ATOM 5494 O O . ALA A 1 761 ? -19.171 33.619 10.906 1.00 66.24 877 ALA A O 1
ATOM 5496 N N . ALA A 1 772 ? -16.544 23.044 19.024 1.00 87.53 888 ALA A N 1
ATOM 5497 C CA . ALA A 1 772 ? -17.756 23.680 18.514 1.00 88.24 888 ALA A CA 1
ATOM 5498 C C . ALA A 1 772 ? -18.496 24.449 19.613 1.00 87.85 888 ALA A C 1
ATOM 5499 O O . ALA A 1 772 ? -18.943 25.580 19.406 1.00 87.66 888 ALA A O 1
ATOM 5501 N N . ARG A 1 773 ? -18.626 23.826 20.780 1.00 87.24 889 ARG A N 1
ATOM 5502 C CA . ARG A 1 773 ? -19.304 24.444 21.912 1.00 86.90 889 ARG A CA 1
ATOM 5503 C C . ARG A 1 773 ? -18.349 25.374 22.647 1.00 85.51 889 ARG A C 1
ATOM 5504 O O . ARG A 1 773 ? -18.724 26.471 23.068 1.00 85.35 889 ARG A O 1
ATOM 5512 N N . GLU A 1 774 ? -17.111 24.922 22.802 1.00 83.52 890 GLU A N 1
ATOM 5513 C CA . GLU A 1 774 ? -16.081 25.714 23.451 1.00 80.78 890 GLU A CA 1
ATOM 5514 C C . GLU A 1 774 ? -15.965 27.049 22.716 1.00 79.27 890 GLU A C 1
ATOM 5515 O O . GLU A 1 774 ? -15.814 28.099 23.341 1.00 79.47 890 GLU A O 1
ATOM 5521 N N . VAL A 1 775 ? -16.047 27.001 21.388 1.00 76.35 891 VAL A N 1
ATOM 5522 C CA . VAL A 1 775 ? -15.953 28.204 20.570 1.00 73.92 891 VAL A CA 1
ATOM 5523 C C . VAL A 1 775 ? -17.062 29.186 20.929 1.00 71.89 891 VAL A C 1
ATOM 5524 O O . VAL A 1 775 ? -16.838 30.397 20.984 1.00 71.79 891 VAL A O 1
ATOM 5528 N N . ALA A 1 776 ? -18.259 28.664 21.169 1.00 69.89 892 ALA A N 1
ATOM 5529 C CA . ALA A 1 776 ? -19.393 29.514 21.516 1.00 67.29 892 ALA A CA 1
ATOM 5530 C C . ALA A 1 776 ? -19.185 30.118 22.891 1.00 64.80 892 ALA A C 1
ATOM 5531 O O . ALA A 1 776 ? -19.456 31.295 23.113 1.00 64.28 892 ALA A O 1
ATOM 5533 N N . THR A 1 777 ? -18.701 29.293 23.810 1.00 63.15 893 THR A N 1
ATOM 5534 C CA . THR A 1 777 ? -18.457 29.715 25.181 1.00 62.14 893 THR A CA 1
ATOM 5535 C C . THR A 1 777 ? -17.412 30.827 25.262 1.00 60.24 893 THR A C 1
ATOM 5536 O O . THR A 1 777 ? -17.512 31.716 26.107 1.00 58.86 893 THR A O 1
ATOM 5540 N N . LEU A 1 778 ? -16.410 30.773 24.388 1.00 59.29 894 LEU A N 1
ATOM 5541 C CA . LEU A 1 778 ? -15.351 31.780 24.365 1.00 58.21 894 LEU A CA 1
ATOM 5542 C C . LEU A 1 778 ? -15.869 33.076 23.773 1.00 56.78 894 LEU A C 1
ATOM 5543 O O . LEU A 1 778 ? -15.601 34.157 24.292 1.00 57.29 894 LEU A O 1
ATOM 5548 N N . ARG A 1 779 ? -16.599 32.973 22.672 1.00 54.83 895 ARG A N 1
ATOM 5549 C CA . ARG A 1 779 ? -17.158 34.159 22.045 1.00 54.32 895 ARG A CA 1
ATOM 5550 C C . ARG A 1 779 ? -17.982 34.886 23.084 1.00 54.13 895 ARG A C 1
ATOM 5551 O O . ARG A 1 779 ? -17.950 36.109 23.190 1.00 54.44 895 ARG A O 1
ATOM 5559 N N . LEU A 1 780 ? -18.712 34.103 23.863 1.00 54.09 896 LEU A N 1
ATOM 5560 C CA . LEU A 1 780 ? -19.577 34.627 24.904 1.00 53.44 896 LEU A CA 1
ATOM 5561 C C . LEU A 1 780 ? -18.758 35.404 25.932 1.00 51.94 896 LEU A C 1
ATOM 5562 O O . LEU A 1 780 ? -19.091 36.534 26.278 1.00 53.31 896 LEU A O 1
ATOM 5567 N N . TRP A 1 781 ? -17.679 34.794 26.406 1.00 49.24 897 TRP A N 1
ATOM 5568 C CA . TRP A 1 781 ? -16.822 35.415 27.404 1.00 47.89 897 TRP A CA 1
ATOM 5569 C C . TRP A 1 781 ? -16.141 36.671 26.878 1.00 49.53 897 TRP A C 1
ATOM 5570 O O . TRP A 1 781 ? -16.154 37.723 27.533 1.00 50.17 897 TRP A O 1
ATOM 5581 N N . ALA A 1 782 ? -15.537 36.561 25.702 1.00 48.37 898 ALA A N 1
ATOM 5582 C CA . ALA A 1 782 ? -14.869 37.701 25.110 1.00 48.38 898 ALA A CA 1
ATOM 5583 C C . ALA A 1 782 ? -15.892 38.816 24.897 1.00 47.94 898 ALA A C 1
ATOM 5584 O O . ALA A 1 782 ? -15.638 39.973 25.222 1.00 48.43 898 ALA A O 1
ATOM 5586 N N . SER A 1 783 ? -17.056 38.462 24.365 1.00 48.29 899 SER A N 1
ATOM 5587 C CA . SER A 1 783 ? -18.106 39.445 24.115 1.00 48.06 899 SER A CA 1
ATOM 5588 C C . SER A 1 783 ? -18.469 40.207 25.370 1.00 46.52 899 SER A C 1
ATOM 5589 O O . SER A 1 783 ? -18.643 41.419 25.336 1.00 47.45 899 SER A O 1
ATOM 5592 N N . SER A 1 784 ? -18.580 39.501 26.485 1.00 45.61 900 SER A N 1
ATOM 5593 C CA . SER A 1 784 ? -18.939 40.157 27.729 1.00 45.28 900 SER A CA 1
ATOM 5594 C C . SER A 1 784 ? -17.968 41.267 28.110 1.00 45.53 900 SER A C 1
ATOM 5595 O O . SER A 1 784 ? -18.304 42.120 28.926 1.00 46.86 900 SER A O 1
ATOM 5598 N N . THR A 1 785 ? -16.770 41.271 27.531 1.00 43.77 901 THR A N 1
ATOM 5599 C CA . THR A 1 785 ? -15.797 42.301 27.878 1.00 42.25 901 THR A CA 1
ATOM 5600 C C . THR A 1 785 ? -16.122 43.641 27.248 1.00 41.82 901 THR A C 1
ATOM 5601 O O . THR A 1 785 ? -15.676 44.680 27.728 1.00 41.89 901 THR A O 1
ATOM 5605 N N . LEU A 1 786 ? -16.898 43.623 26.175 1.00 40.21 902 LEU A N 1
ATOM 5606 C CA . LEU A 1 786 ? -17.242 44.857 25.484 1.00 39.94 902 LEU A CA 1
ATOM 5607 C C . LEU A 1 786 ? -18.373 45.584 26.204 1.00 39.18 902 LEU A C 1
ATOM 5608 O O . LEU A 1 786 ? -19.446 45.808 25.654 1.00 40.92 902 LEU A O 1
ATOM 5613 N N . VAL A 1 787 ? -18.089 45.964 27.443 1.00 38.34 903 VAL A N 1
ATOM 5614 C CA . VAL A 1 787 ? -19.033 46.633 28.331 1.00 37.28 903 VAL A CA 1
ATOM 5615 C C . VAL A 1 787 ? -19.870 47.791 27.792 1.00 37.52 903 VAL A C 1
ATOM 5616 O O . VAL A 1 787 ? -20.688 48.338 28.523 1.00 38.23 903 VAL A O 1
ATOM 5620 N N . GLU A 1 788 ? -19.671 48.192 26.545 1.00 38.49 904 GLU A N 1
ATOM 5621 C CA . GLU A 1 788 ? -20.480 49.283 26.006 1.00 41.18 904 GLU A CA 1
ATOM 5622 C C . GLU A 1 788 ? -21.733 48.705 25.368 1.00 41.96 904 GLU A C 1
ATOM 5623 O O . GLU A 1 788 ? -22.726 49.413 25.154 1.00 42.00 904 GLU A O 1
ATOM 5629 N N . ASP A 1 789 ? -21.685 47.405 25.095 1.00 42.48 905 ASP A N 1
ATOM 5630 C CA . ASP A 1 789 ? -22.803 46.717 24.478 1.00 44.81 905 ASP A CA 1
ATOM 5631 C C . ASP A 1 789 ? -23.885 46.210 25.418 1.00 47.16 905 ASP A C 1
ATOM 5632 O O . ASP A 1 789 ? -23.704 46.120 26.638 1.00 45.03 905 ASP A O 1
ATOM 5637 N N . LYS A 1 790 ? -25.019 45.883 24.808 1.00 50.60 906 LYS A N 1
ATOM 5638 C CA . LYS A 1 790 ? -26.161 45.334 25.512 1.00 54.85 906 LYS A CA 1
ATOM 5639 C C . LYS A 1 790 ? -25.893 43.858 25.764 1.00 57.11 906 LYS A C 1
ATOM 5640 O O . LYS A 1 790 ? -25.399 43.160 24.883 1.00 56.01 906 LYS A O 1
ATOM 5646 N N . ILE A 1 791 ? -26.239 43.377 26.951 1.00 61.68 907 ILE A N 1
ATOM 5647 C CA . ILE A 1 791 ? -26.023 41.969 27.253 1.00 67.23 907 ILE A CA 1
ATOM 5648 C C . ILE A 1 791 ? -27.212 41.303 27.927 1.00 69.60 907 ILE A C 1
ATOM 5649 O O . ILE A 1 791 ? -27.503 41.575 29.092 1.00 69.36 907 ILE A O 1
ATOM 5654 N N . LEU A 1 792 ? -27.902 40.435 27.193 1.00 71.63 908 LEU A N 1
ATOM 5655 C CA . LEU A 1 792 ? -29.045 39.745 27.765 1.00 72.55 908 LEU A CA 1
ATOM 5656 C C . LEU A 1 792 ? -30.131 40.788 28.131 1.00 73.38 908 LEU A C 1
ATOM 5657 O O . LEU A 1 792 ? -30.914 41.193 27.264 1.00 75.08 908 LEU A O 1
ATOM 5662 N N . ASN A 1 793 ? -30.170 41.206 29.403 1.00 72.72 909 ASN A N 1
ATOM 5663 C CA . ASN A 1 793 ? -31.133 42.203 29.918 1.00 71.73 909 ASN A CA 1
ATOM 5664 C C . ASN A 1 793 ? -30.454 43.411 30.611 1.00 69.26 909 ASN A C 1
ATOM 5665 O O . ASN A 1 793 ? -30.983 43.962 31.585 1.00 69.22 909 ASN A O 1
ATOM 5670 N N . ASN A 1 794 ? -29.262 43.771 30.139 1.00 65.71 910 ASN A N 1
ATOM 5671 C CA . ASN A 1 794 ? -28.519 44.925 30.649 1.00 61.21 910 ASN A CA 1
ATOM 5672 C C . ASN A 1 794 ? -28.462 45.807 29.406 1.00 58.27 910 ASN A C 1
ATOM 5673 O O . ASN A 1 794 ? -28.002 45.346 28.365 1.00 58.53 910 ASN A O 1
ATOM 5678 N N . GLU A 1 795 ? -28.920 47.053 29.475 1.00 53.94 911 GLU A N 1
ATOM 5679 C CA . GLU A 1 795 ? -28.877 47.875 28.273 1.00 51.42 911 GLU A CA 1
ATOM 5680 C C . GLU A 1 795 ? -27.459 48.284 27.852 1.00 50.07 911 GLU A C 1
ATOM 5681 O O . GLU A 1 795 ? -26.483 48.034 28.557 1.00 47.74 911 GLU A O 1
ATOM 5687 N N . SER A 1 796 ? -27.358 48.905 26.684 1.00 48.44 912 SER A N 1
ATOM 5688 C CA . SER A 1 796 ? -26.077 49.364 26.170 1.00 46.56 912 SER A CA 1
ATOM 5689 C C . SER A 1 796 ? -25.718 50.666 26.875 1.00 46.54 912 SER A C 1
ATOM 5690 O O . SER A 1 796 ? -26.546 51.245 27.585 1.00 45.52 912 SER A O 1
ATOM 5693 N N . TYR A 1 797 ? -24.491 51.137 26.675 1.00 45.22 913 TYR A N 1
ATOM 5694 C CA . TYR A 1 797 ? -24.090 52.379 27.304 1.00 43.10 913 TYR A CA 1
ATOM 5695 C C . TYR A 1 797 ? -24.955 53.498 26.737 1.00 42.88 913 TYR A C 1
ATOM 5696 O O . TYR A 1 797 ? -25.436 54.365 27.472 1.00 43.35 913 TYR A O 1
ATOM 5705 N N . ARG A 1 798 ? -25.160 53.474 25.427 1.00 41.11 914 ARG A N 1
ATOM 5706 C CA . ARG A 1 798 ? -25.996 54.482 24.785 1.00 41.99 914 ARG A CA 1
ATOM 5707 C C . ARG A 1 798 ? -27.373 54.560 25.455 1.00 41.92 914 ARG A C 1
ATOM 5708 O O . ARG A 1 798 ? -27.830 55.634 25.839 1.00 43.28 914 ARG A O 1
ATOM 5716 N N . GLU A 1 799 ? -28.035 53.420 25.600 1.00 41.18 915 GLU A N 1
ATOM 5717 C CA . GLU A 1 799 ? -29.352 53.408 26.217 1.00 41.19 915 GLU A CA 1
ATOM 5718 C C . GLU A 1 799 ? -29.275 53.865 27.671 1.00 42.28 915 GLU A C 1
ATOM 5719 O O . GLU A 1 799 ? -30.138 54.614 28.137 1.00 43.24 915 GLU A O 1
ATOM 5725 N N . PHE A 1 800 ? -28.237 53.417 28.379 1.00 41.90 916 PHE A N 1
ATOM 5726 C CA . PHE A 1 800 ? -28.029 53.780 29.784 1.00 39.74 916 PHE A CA 1
ATOM 5727 C C . PHE A 1 800 ? -28.143 55.294 29.952 1.00 38.88 916 PHE A C 1
ATOM 5728 O O . PHE A 1 800 ? -28.859 55.787 30.822 1.00 39.06 916 PHE A O 1
ATOM 5736 N N . LEU A 1 801 ? -27.427 56.028 29.110 1.00 38.84 917 LEU A N 1
ATOM 5737 C CA . LEU A 1 801 ? -27.455 57.483 29.170 1.00 39.95 917 LEU A CA 1
ATOM 5738 C C . LEU A 1 801 ? -28.876 57.994 28.946 1.00 41.19 917 LEU A C 1
ATOM 5739 O O . LEU A 1 801 ? -29.330 58.907 29.635 1.00 40.73 917 LEU A O 1
ATOM 5744 N N . GLN A 1 802 ? -29.577 57.395 27.985 1.00 42.92 918 GLN A N 1
ATOM 5745 C CA . GLN A 1 802 ? -30.944 57.794 27.680 1.00 42.44 918 GLN A CA 1
ATOM 5746 C C . GLN A 1 802 ? -31.842 57.561 28.894 1.00 43.77 918 GLN A C 1
ATOM 5747 O O . GLN A 1 802 ? -32.672 58.408 29.244 1.00 44.69 918 GLN A O 1
ATOM 5753 N N . ILE A 1 803 ? -31.669 56.414 29.539 1.00 43.25 919 ILE A N 1
ATOM 5754 C CA . ILE A 1 803 ? -32.457 56.084 30.715 1.00 43.44 919 ILE A CA 1
ATOM 5755 C C . ILE A 1 803 ? -32.228 57.131 31.794 1.00 45.74 919 ILE A C 1
ATOM 5756 O O . ILE A 1 803 ? -33.177 57.672 32.368 1.00 45.83 919 ILE A O 1
ATOM 5761 N N . MET A 1 804 ? -30.959 57.410 32.075 1.00 47.25 920 MET A N 1
ATOM 5762 C CA . MET A 1 804 ? -30.619 58.396 33.086 1.00 48.42 920 MET A CA 1
ATOM 5763 C C . MET A 1 804 ? -31.297 59.728 32.774 1.00 48.64 920 MET A C 1
ATOM 5764 O O . MET A 1 804 ? -31.935 60.316 33.638 1.00 50.83 920 MET A O 1
ATOM 5769 N N . LYS A 1 805 ? -31.185 60.197 31.538 1.00 49.22 921 LYS A N 1
ATOM 5770 C CA . LYS A 1 805 ? -31.808 61.466 31.163 1.00 51.04 921 LYS A CA 1
ATOM 5771 C C . LYS A 1 805 ? -33.306 61.481 31.462 1.00 51.34 921 LYS A C 1
ATOM 5772 O O . LYS A 1 805 ? -33.848 62.482 31.909 1.00 52.16 921 LYS A O 1
ATOM 5778 N N . ALA A 1 806 ? -33.976 60.370 31.203 1.00 52.30 922 ALA A N 1
ATOM 5779 C CA . ALA A 1 806 ? -35.401 60.290 31.459 1.00 52.71 922 ALA A CA 1
ATOM 5780 C C . ALA A 1 806 ? -35.671 60.386 32.952 1.00 54.01 922 ALA A C 1
ATOM 5781 O O . ALA A 1 806 ? -36.650 60.997 33.373 1.00 54.22 922 ALA A O 1
ATOM 5783 N N . ARG A 1 807 ? -34.790 59.796 33.753 1.00 55.53 923 ARG A N 1
ATOM 5784 C CA . ARG A 1 807 ? -34.972 59.795 35.196 1.00 56.28 923 ARG A CA 1
ATOM 5785 C C . ARG A 1 807 ? -34.823 61.148 35.882 1.00 57.98 923 ARG A C 1
ATOM 5786 O O . ARG A 1 807 ? -35.604 61.474 36.778 1.00 57.72 923 ARG A O 1
ATOM 5794 N N . ILE A 1 808 ? -33.835 61.938 35.475 1.00 59.86 924 ILE A N 1
ATOM 5795 C CA . ILE A 1 808 ? -33.631 63.236 36.102 1.00 62.99 924 ILE A CA 1
ATOM 5796 C C . ILE A 1 808 ? -34.550 64.311 35.524 1.00 65.97 924 ILE A C 1
ATOM 5797 O O . ILE A 1 808 ? -34.325 65.505 35.722 1.00 66.33 924 ILE A O 1
ATOM 5802 N N . SER A 1 809 ? -35.597 63.880 34.824 1.00 69.76 925 SER A N 1
ATOM 5803 C CA . SER A 1 809 ? -36.554 64.807 34.222 1.00 74.37 925 SER A CA 1
ATOM 5804 C C . SER A 1 809 ? -37.844 64.887 35.033 1.00 76.90 925 SER A C 1
ATOM 5805 O O . SER A 1 809 ? -38.170 63.972 35.791 1.00 76.86 925 SER A O 1
ATOM 5808 N N . LYS A 1 810 ? -38.576 65.985 34.860 1.00 80.27 926 LYS A N 1
ATOM 5809 C CA . LYS A 1 810 ? -39.844 66.192 35.557 1.00 83.19 926 LYS A CA 1
ATOM 5810 C C . LYS A 1 810 ? -41.022 65.828 34.649 1.00 84.51 926 LYS A C 1
ATOM 5811 O O . LYS A 1 810 ? -41.981 65.178 35.075 1.00 85.56 926 LYS A O 1
ATOM 5817 N N . THR B 2 1 ? -19.513 23.918 42.862 1.00 70.27 234 THR B N 1
ATOM 5818 C CA . THR B 2 1 ? -18.743 24.798 41.925 1.00 67.65 234 THR B CA 1
ATOM 5819 C C . THR B 2 1 ? -17.645 24.029 41.186 1.00 66.67 234 THR B C 1
ATOM 5820 O O . THR B 2 1 ? -16.656 23.636 41.796 1.00 68.50 234 THR B O 1
ATOM 5824 N N . TYR B 2 2 ? -17.799 23.827 39.879 1.00 63.66 235 TYR B N 1
ATOM 5825 C CA . TYR B 2 2 ? -16.746 23.171 39.084 1.00 60.08 235 TYR B CA 1
ATOM 5826 C C . TYR B 2 2 ? -16.074 24.379 38.436 1.00 58.24 235 TYR B C 1
ATOM 5827 O O . TYR B 2 2 ? -16.717 25.107 37.679 1.00 59.21 235 TYR B O 1
ATOM 5836 N N . ASN B 2 3 ? -14.798 24.611 38.728 1.00 54.38 236 ASN B N 1
ATOM 5837 C CA . ASN B 2 3 ? -14.125 25.768 38.153 1.00 50.61 236 ASN B CA 1
ATOM 5838 C C . ASN B 2 3 ? -13.501 25.577 36.790 1.00 49.73 236 ASN B C 1
ATOM 5839 O O . ASN B 2 3 ? -12.917 24.538 36.485 1.00 50.35 236 ASN B O 1
ATOM 5844 N N . ASN B 2 4 ? -13.661 26.606 35.967 1.00 51.09 237 ASN B N 1
ATOM 5845 C CA . ASN B 2 4 ? -13.116 26.651 34.618 1.00 51.92 237 ASN B CA 1
ATOM 5846 C C . ASN B 2 4 ? -12.602 28.076 34.476 1.00 51.27 237 ASN B C 1
ATOM 5847 O O . ASN B 2 4 ? -13.149 28.987 35.091 1.00 51.27 237 ASN B O 1
ATOM 5852 N N . SER B 2 5 ? -11.545 28.281 33.701 1.00 51.58 238 SER B N 1
ATOM 5853 C CA . SER B 2 5 ? -11.040 29.633 33.530 1.00 52.90 238 SER B CA 1
ATOM 5854 C C . SER B 2 5 ? -12.166 30.468 32.944 1.00 52.29 238 SER B C 1
ATOM 5855 O O . SER B 2 5 ? -12.324 31.637 33.291 1.00 52.09 238 SER B O 1
ATOM 5858 N N . ASN B 2 6 ? -12.960 29.862 32.068 1.00 52.44 239 ASN B N 1
ATOM 5859 C CA . ASN B 2 6 ? -14.063 30.586 31.467 1.00 54.64 239 ASN B CA 1
ATOM 5860 C C . ASN B 2 6 ? -15.250 30.497 32.417 1.00 55.90 239 ASN B C 1
ATOM 5861 O O . ASN B 2 6 ? -15.708 29.404 32.771 1.00 54.52 239 ASN B O 1
ATOM 5866 N N . PRO B 2 7 ? -15.755 31.654 32.865 1.00 56.13 240 PRO B N 1
ATOM 5867 C CA . PRO B 2 7 ? -16.895 31.629 33.778 1.00 56.23 240 PRO B CA 1
ATOM 5868 C C . PRO B 2 7 ? -18.197 31.170 33.111 1.00 56.23 240 PRO B C 1
ATOM 5869 O O . PRO B 2 7 ? -19.152 30.828 33.793 1.00 57.12 240 PRO B O 1
ATOM 5873 N N . PHE B 2 8 ? -18.232 31.184 31.782 1.00 57.24 241 PHE B N 1
ATOM 5874 C CA . PHE B 2 8 ? -19.421 30.795 31.038 1.00 59.27 241 PHE B CA 1
ATOM 5875 C C . PHE B 2 8 ? -19.397 29.334 30.632 1.00 62.61 241 PHE B C 1
ATOM 5876 O O . PHE B 2 8 ? -20.138 28.940 29.754 1.00 63.62 241 PHE B O 1
ATOM 5884 N N . MET B 2 9 ? -18.548 28.538 31.276 1.00 67.30 242 MET B N 1
ATOM 5885 C CA . MET B 2 9 ? -18.469 27.120 30.934 1.00 72.43 242 MET B CA 1
ATOM 5886 C C . MET B 2 9 ? -19.543 26.293 31.631 1.00 75.19 242 MET B C 1
ATOM 5887 O O . MET B 2 9 ? -19.701 26.340 32.854 1.00 75.80 242 MET B O 1
ATOM 5892 N N . THR B 2 10 ? -20.271 25.523 30.830 1.00 78.91 243 THR B N 1
ATOM 5893 C CA . THR B 2 10 ? -21.342 24.654 31.320 1.00 80.88 243 THR B CA 1
ATOM 5894 C C . THR B 2 10 ? -20.757 23.451 32.092 1.00 81.33 243 THR B C 1
ATOM 5895 O O . THR B 2 10 ? -19.716 22.920 31.646 1.00 81.13 243 THR B O 1
#

GO terms:
  GO:0030127 COPII vesicle coat (C, IDA)
  GO:0090110 COPII-coated vesicle cargo loading (P, IDA)
  GO:0005048 signal sequence binding (F, IMP)
  GO:0000329 fungal-type vacuole membrane (C, HDA)
  GO:0016236 macroautophagy (P, IMP)
  GO:0005737 cytoplasm (C, EXP)
  GO:0005789 endoplasmic reticulum membrane (C, EXP)
  GO:0005515 protein binding (F, IPI)
  GO:0005783 endoplasmic reticulum (C, IDA)
  GO:1902953 positive regulation of ER to Golgi vesicle-mediated transport (P, IDA)
  GO:0070863 positive regulation of protein exit from endoplasmic reticulum (P, IDA)